Protein AF-A0A9D8WYX5-F1 (afdb_monomer_lite)

Radius of gyration: 27.5 Å; chains: 1; bounding box: 91×52×73 Å

Foldseek 3Di:
DVVVVVVVVVVVPPDPPDPDPDDDDPCVVCVPPVDDDDQDLQAEEEEEFAFAPPAFPLLLVQLQVLLQVVCVVLSYHYDYDYHHPVCRVVVVLCVVVVADDPDDPVRVSNLQRYFYKDWQQFPVVVVVADFDFCVCLQVVCPLHPLPPPPDALLQVQQQDPNTRQFFFFRWQDDDFFKWKAFPCCCVPPLVHDCQPLLLPDWDCPDPSNVSVVVSLVVVPVPDDCPPDPAHPVRHTDGDDDDDDDTDHDRDFDWDDDDDTTMTMRGNDQQARHHNRRRSSATITIRWSPQDQDFDAPPVRHTDGRGRDGPVSSVVVLQSCCAPVQSSVQCQAQNDDPQQWHADPQAIDGDPDDSRHTHHDLSHRHHNLSYGHYPVRHPVNSVVSVVSSVSSVVSD

Secondary structure (DSSP, 8-state):
-HHHHHHHHHTSSSSS---------TTHHHHHH---------EEEEEEEEBPTT--HHHHHHHHHHHHHHHGGGTEEEEEEEE-HHHHHHHHHHHHHH-S-S--HHHHHHHHTEEEEEEE-STTHHHHS-----HHHHHS-BTBS-TTT---HHHHHTEETTEE--EE------PPPEEEEEHHHHHHTS---TTTTSTT--STTSHHHHHHHHHHHHHHHHS-TTSSS--TTSS------S----------PPP-SSS--EEEEE--PPPPP-HHHHHTTEEEEEEPP--EEEEE-TTS-EEEEE----HHHHHHHHHHHHH-HHHHHHHHH-SBTTTEEEETTEEEE--STTT---B-GGGSS-GGGSPPBSSS-HHHHHHHHHHHHHHHTT-

Structure (mmCIF, N/CA/C/O backbone):
data_AF-A0A9D8WYX5-F1
#
_entry.id   AF-A0A9D8WYX5-F1
#
loop_
_atom_site.group_PDB
_atom_site.id
_atom_site.type_symbol
_atom_site.label_atom_id
_atom_site.label_alt_id
_atom_site.label_comp_id
_atom_site.label_asym_id
_atom_site.label_entity_id
_atom_site.label_seq_id
_atom_site.pdbx_PDB_ins_code
_atom_site.Cartn_x
_atom_site.Cartn_y
_atom_site.Cartn_z
_atom_site.occupancy
_atom_site.B_iso_or_equiv
_atom_site.auth_seq_id
_atom_site.auth_comp_id
_atom_site.auth_asym_id
_atom_site.auth_atom_id
_atom_site.pdbx_PDB_model_num
ATOM 1 N N . MET A 1 1 ? 53.800 28.952 22.645 1.00 52.91 1 MET A N 1
ATOM 2 C CA . MET A 1 1 ? 52.913 27.763 22.666 1.00 52.91 1 MET A CA 1
ATOM 3 C C . MET A 1 1 ? 51.429 28.064 22.438 1.00 52.91 1 MET A C 1
ATOM 5 O O . MET A 1 1 ? 50.810 27.301 21.719 1.00 52.91 1 MET A O 1
ATOM 9 N N . LYS A 1 2 ? 50.843 29.173 22.925 1.00 43.00 2 LYS A N 1
ATOM 10 C CA . LYS A 1 2 ? 49.404 29.468 22.703 1.00 43.00 2 LYS A CA 1
ATOM 11 C C . LYS A 1 2 ? 49.005 29.901 21.274 1.00 43.00 2 LYS A C 1
ATOM 13 O O . LYS A 1 2 ? 47.843 29.784 20.923 1.00 43.00 2 LYS A O 1
ATOM 18 N N . LYS A 1 3 ? 49.947 30.348 20.430 1.00 46.38 3 LYS A N 1
ATOM 19 C CA . LYS A 1 3 ? 49.667 30.753 19.032 1.00 46.38 3 LYS A CA 1
ATOM 20 C C . LYS A 1 3 ? 49.758 29.615 18.001 1.00 46.38 3 LYS A C 1
ATOM 22 O O . LYS A 1 3 ? 49.263 29.774 16.899 1.00 46.38 3 LYS A O 1
ATOM 27 N N . ILE A 1 4 ? 50.347 28.473 18.367 1.00 50.59 4 ILE A N 1
ATOM 28 C CA . ILE A 1 4 ? 50.476 27.305 17.472 1.00 50.59 4 ILE A CA 1
ATOM 29 C C . ILE A 1 4 ? 49.254 26.378 17.605 1.00 50.59 4 ILE A C 1
ATOM 31 O O . ILE A 1 4 ? 48.831 25.770 16.632 1.00 50.59 4 ILE A O 1
ATOM 35 N N . ILE A 1 5 ? 48.605 26.360 18.775 1.00 53.94 5 ILE A N 1
ATOM 36 C CA . ILE A 1 5 ? 47.369 25.591 19.000 1.00 53.94 5 ILE A CA 1
ATOM 37 C C . ILE A 1 5 ? 46.167 26.234 18.280 1.00 53.94 5 ILE A C 1
ATOM 39 O O . ILE A 1 5 ? 45.307 25.523 17.777 1.00 53.94 5 ILE A O 1
ATOM 43 N N . ALA A 1 6 ? 46.136 27.566 18.139 1.00 48.59 6 ALA A N 1
ATOM 44 C CA . ALA A 1 6 ? 45.061 28.262 17.423 1.00 48.59 6 ALA A CA 1
ATOM 45 C C . ALA A 1 6 ? 45.079 28.022 15.897 1.00 48.59 6 ALA A C 1
ATOM 47 O O . ALA A 1 6 ? 44.018 27.964 15.289 1.00 48.59 6 ALA A O 1
ATOM 48 N N . MET A 1 7 ? 46.258 27.818 15.290 1.00 43.78 7 MET A N 1
ATOM 49 C CA . MET A 1 7 ? 46.378 27.478 13.859 1.00 43.78 7 MET A CA 1
ATOM 50 C C . MET A 1 7 ? 46.019 26.018 13.554 1.00 43.78 7 MET A C 1
ATOM 52 O O . MET A 1 7 ? 45.534 25.724 12.466 1.00 43.78 7 MET A O 1
ATOM 56 N N . LEU A 1 8 ? 46.210 25.106 14.513 1.00 43.81 8 LEU A N 1
ATOM 57 C CA . LEU A 1 8 ? 45.767 23.714 14.381 1.00 43.81 8 LEU A CA 1
ATOM 58 C C . LEU A 1 8 ? 44.259 23.552 14.621 1.00 43.81 8 LEU A C 1
ATOM 60 O O . LEU A 1 8 ? 43.666 22.628 14.077 1.00 43.81 8 LEU A O 1
ATOM 64 N N . LEU A 1 9 ? 43.616 24.473 15.350 1.00 38.56 9 LEU A N 1
ATOM 65 C CA . LEU A 1 9 ? 42.157 24.470 15.513 1.00 38.56 9 LEU A CA 1
ATOM 66 C C . LEU A 1 9 ? 41.418 25.041 14.289 1.00 38.56 9 LEU A C 1
ATOM 68 O O . LEU A 1 9 ? 40.332 24.573 13.967 1.00 38.56 9 LEU A O 1
ATOM 72 N N . SER A 1 10 ? 42.012 25.997 13.562 1.00 43.72 10 SER A N 1
ATOM 73 C CA . SER A 1 10 ? 41.426 26.533 12.320 1.00 43.72 10 SER A CA 1
ATOM 74 C C . SER A 1 10 ? 41.569 25.599 11.113 1.00 43.72 10 SER A C 1
ATOM 76 O O . SER A 1 10 ? 40.851 25.767 10.135 1.00 43.72 10 SER A O 1
ATOM 78 N N . ALA A 1 11 ? 42.470 24.612 11.172 1.00 40.50 11 ALA A N 1
ATOM 79 C CA . ALA A 1 11 ? 42.661 23.620 10.109 1.00 40.50 11 ALA A CA 1
ATOM 80 C C . ALA A 1 11 ? 41.782 22.361 10.269 1.00 40.50 11 ALA A C 1
ATOM 82 O O . ALA A 1 11 ? 41.714 21.553 9.351 1.00 40.50 11 ALA A O 1
ATOM 83 N N . VAL A 1 12 ? 41.093 22.200 11.407 1.00 42.22 12 VAL A N 1
ATOM 84 C CA . VAL A 1 12 ? 40.178 21.068 11.679 1.00 42.22 12 VAL A CA 1
ATOM 85 C C . VAL A 1 12 ? 38.698 21.483 11.578 1.00 42.22 12 VAL A C 1
ATOM 87 O O . VAL A 1 12 ? 37.809 20.641 11.593 1.00 42.22 12 VAL A O 1
ATOM 90 N N . LEU A 1 13 ? 38.413 22.778 11.400 1.00 40.19 13 LEU A N 1
ATOM 91 C CA . LEU A 1 13 ? 37.051 23.328 11.296 1.00 40.19 13 LEU A CA 1
ATOM 92 C C . LEU A 1 13 ? 36.667 23.791 9.878 1.00 40.19 13 LEU A C 1
ATOM 94 O O . LEU A 1 13 ? 35.660 24.471 9.712 1.00 40.19 13 LEU A O 1
ATOM 98 N N . LEU A 1 14 ? 37.434 23.410 8.850 1.00 39.34 14 LEU A N 1
ATOM 99 C CA . LEU A 1 14 ? 37.199 23.804 7.452 1.00 39.34 14 LEU A CA 1
ATOM 100 C C . LEU A 1 14 ? 37.016 22.598 6.507 1.00 39.34 14 LEU A C 1
ATOM 102 O O . LEU A 1 14 ? 37.548 22.576 5.401 1.00 39.34 14 LEU A O 1
ATOM 106 N N . SER A 1 15 ? 36.280 21.572 6.945 1.00 37.75 15 SER A N 1
ATOM 107 C CA . SER A 1 15 ? 35.987 20.379 6.119 1.00 37.75 15 SER A CA 1
ATOM 108 C C . SER A 1 15 ? 34.498 20.050 5.978 1.00 37.75 15 SER A C 1
ATOM 110 O O . SER A 1 15 ? 34.160 19.062 5.341 1.00 37.75 15 SER A O 1
ATOM 112 N N . PHE A 1 16 ? 33.600 20.871 6.527 1.00 36.12 16 PHE A N 1
ATOM 113 C CA . PHE A 1 16 ? 32.149 20.680 6.423 1.00 36.12 16 PHE A CA 1
ATOM 114 C C . PHE A 1 16 ? 31.485 21.914 5.811 1.00 36.12 16 PHE A C 1
ATOM 116 O O . PHE A 1 16 ? 30.753 22.617 6.494 1.00 36.12 16 PHE A O 1
ATOM 123 N N . ALA A 1 17 ? 31.798 22.225 4.552 1.00 36.94 17 ALA A N 1
ATOM 124 C CA . ALA A 1 17 ? 31.015 23.168 3.745 1.00 36.94 17 ALA A CA 1
ATOM 125 C C . ALA A 1 17 ? 31.458 23.144 2.275 1.00 36.94 17 ALA A C 1
ATOM 127 O O . ALA A 1 17 ? 31.904 24.161 1.764 1.00 36.94 17 ALA A O 1
ATOM 128 N N . LEU A 1 18 ? 31.355 21.995 1.607 1.00 30.53 18 LEU A N 1
ATOM 129 C CA . LEU A 1 18 ? 31.180 21.920 0.152 1.00 30.53 18 LEU A CA 1
ATOM 130 C C . LEU A 1 18 ? 30.409 20.626 -0.142 1.00 30.53 18 LEU A C 1
ATOM 132 O O . LEU A 1 18 ? 30.998 19.604 -0.480 1.00 30.53 18 LEU A O 1
ATOM 136 N N . VAL A 1 19 ? 29.085 20.655 0.037 1.00 36.06 19 VAL A N 1
ATOM 137 C CA . VAL A 1 19 ? 28.217 19.774 -0.752 1.00 36.06 19 VAL A CA 1
ATOM 138 C C . VAL A 1 19 ? 28.237 20.391 -2.143 1.00 36.06 19 VAL A C 1
ATOM 140 O O . VAL A 1 19 ? 27.555 21.381 -2.403 1.00 36.06 19 VAL A O 1
ATOM 143 N N . SER A 1 20 ? 29.149 19.895 -2.977 1.00 29.20 20 SER A N 1
ATOM 144 C CA . SER A 1 20 ? 29.096 20.136 -4.412 1.00 29.20 20 SER A CA 1
ATOM 145 C C . SER A 1 20 ? 27.803 19.502 -4.911 1.00 29.20 20 SER A C 1
ATOM 147 O O . SER A 1 20 ? 27.547 18.331 -4.623 1.00 29.20 20 SER A O 1
ATOM 149 N N . CYS A 1 21 ? 26.979 20.274 -5.617 1.00 35.62 21 CYS A N 1
ATOM 150 C CA . CYS A 1 21 ? 26.058 19.701 -6.590 1.00 35.62 21 CYS A CA 1
ATOM 151 C C . CYS A 1 21 ? 26.922 19.064 -7.680 1.00 35.62 21 CYS A C 1
ATOM 153 O O . CYS A 1 21 ? 27.219 19.714 -8.678 1.00 35.62 21 CYS A O 1
ATOM 155 N N . ASP A 1 22 ? 27.363 17.832 -7.455 1.00 28.28 22 ASP A N 1
ATOM 156 C CA . ASP A 1 22 ? 27.952 17.015 -8.503 1.00 28.28 22 ASP A CA 1
ATOM 157 C C . ASP A 1 22 ? 26.861 16.080 -9.016 1.00 28.28 22 ASP A C 1
ATOM 159 O O . ASP A 1 22 ? 26.196 15.376 -8.248 1.00 28.28 22 ASP A O 1
ATOM 163 N N . GLU A 1 23 ? 26.647 16.140 -10.328 1.00 36.78 23 GLU A N 1
ATOM 164 C CA . GLU A 1 23 ? 25.853 15.175 -11.075 1.00 36.78 23 GLU A CA 1
ATOM 165 C C . GLU A 1 23 ? 26.291 13.759 -10.686 1.00 36.78 23 GLU A C 1
ATOM 167 O O . GLU A 1 23 ? 27.480 13.469 -10.545 1.00 36.78 23 GLU A O 1
ATOM 172 N N . PHE A 1 24 ? 25.304 12.896 -10.457 1.00 40.00 24 PHE A N 1
ATOM 173 C CA . PHE A 1 24 ? 25.488 11.510 -10.049 1.00 40.00 24 PHE A CA 1
ATOM 174 C C . PHE A 1 24 ? 26.499 10.800 -10.963 1.00 40.00 24 PHE A C 1
ATOM 176 O O . PHE A 1 24 ? 26.200 10.537 -12.126 1.00 40.00 24 PHE A O 1
ATOM 183 N N . ASP A 1 25 ? 27.681 10.484 -10.424 1.00 39.56 25 ASP A N 1
ATOM 184 C CA . ASP A 1 25 ? 28.678 9.635 -11.076 1.00 39.56 25 ASP A CA 1
ATOM 185 C C . ASP A 1 25 ? 28.349 8.157 -10.775 1.00 39.56 25 ASP A C 1
ATOM 187 O O . ASP A 1 25 ? 28.561 7.695 -9.642 1.00 39.56 25 ASP A O 1
ATOM 191 N N . PRO A 1 26 ? 27.825 7.391 -11.753 1.00 40.09 26 PRO A N 1
ATOM 192 C CA . PRO A 1 26 ? 27.467 5.986 -11.567 1.00 40.09 26 PRO A CA 1
ATOM 193 C C . PRO A 1 26 ? 28.669 5.089 -11.219 1.00 40.09 26 PRO A C 1
ATOM 195 O O . PRO A 1 26 ? 28.469 3.965 -10.748 1.00 40.09 26 PRO A O 1
ATOM 198 N N . ASP A 1 27 ? 29.906 5.573 -11.375 1.00 42.91 27 ASP A N 1
ATOM 199 C CA . ASP A 1 27 ? 31.129 4.815 -11.115 1.00 42.91 27 ASP A CA 1
ATOM 200 C C . ASP A 1 27 ? 31.743 5.074 -9.724 1.00 42.91 27 ASP A C 1
ATOM 202 O O . ASP A 1 27 ? 32.671 4.363 -9.323 1.00 42.91 27 ASP A O 1
ATOM 206 N N . TYR A 1 28 ? 31.170 5.984 -8.921 1.00 44.03 28 TYR A N 1
ATOM 207 C CA . TYR A 1 28 ? 31.654 6.349 -7.575 1.00 44.03 28 TYR A CA 1
ATOM 208 C C . TYR A 1 28 ? 31.858 5.143 -6.629 1.00 44.03 28 TYR A C 1
ATOM 210 O O . TYR A 1 28 ? 32.739 5.137 -5.763 1.00 44.03 28 TYR A O 1
ATOM 218 N N . TRP A 1 29 ? 31.074 4.075 -6.796 1.00 39.88 29 TRP A N 1
ATOM 219 C CA . TRP A 1 29 ? 31.150 2.879 -5.951 1.00 39.88 29 TRP A CA 1
ATOM 220 C C . TRP A 1 29 ? 32.234 1.875 -6.380 1.00 39.88 29 TRP A C 1
ATOM 222 O O . TRP A 1 29 ? 32.660 1.065 -5.549 1.00 39.88 29 TRP A O 1
ATOM 232 N N . LYS A 1 30 ? 32.709 1.933 -7.635 1.00 44.62 30 LYS A N 1
ATOM 233 C CA . LYS A 1 30 ? 33.705 0.996 -8.193 1.00 44.62 30 LYS A CA 1
ATOM 234 C C . LYS A 1 30 ? 35.077 1.181 -7.542 1.00 44.62 30 LYS A C 1
ATOM 236 O O . LYS A 1 30 ? 35.732 0.197 -7.195 1.00 44.62 30 LYS A O 1
ATOM 241 N N . ASP A 1 31 ? 35.463 2.431 -7.293 1.00 40.91 31 ASP A N 1
ATOM 242 C CA . ASP A 1 31 ? 36.791 2.788 -6.778 1.00 40.91 31 ASP A CA 1
ATOM 243 C C . ASP A 1 31 ? 36.902 2.637 -5.246 1.00 40.91 31 ASP A C 1
ATOM 245 O O . ASP A 1 31 ? 37.936 2.239 -4.711 1.00 40.91 31 ASP A O 1
ATOM 249 N N . LYS A 1 32 ? 35.805 2.860 -4.506 1.00 38.94 32 LYS A N 1
ATOM 250 C CA . LYS A 1 32 ? 35.812 2.851 -3.030 1.00 38.94 32 LYS A CA 1
ATOM 251 C C . LYS A 1 32 ? 35.825 1.453 -2.400 1.00 38.94 32 LYS A C 1
ATOM 253 O O . LYS A 1 32 ? 36.305 1.298 -1.277 1.00 38.94 32 LYS A O 1
ATOM 258 N N . TYR A 1 33 ? 35.297 0.443 -3.096 1.00 39.41 33 TYR A N 1
ATOM 259 C CA . TYR A 1 33 ? 35.106 -0.905 -2.539 1.00 39.41 33 TYR A CA 1
ATOM 260 C C . TYR A 1 33 ? 35.701 -2.040 -3.384 1.00 39.41 33 TYR A C 1
ATOM 262 O O . TYR A 1 33 ? 35.550 -3.202 -3.012 1.00 39.41 33 TYR A O 1
ATOM 270 N N . GLY A 1 34 ? 36.397 -1.735 -4.487 1.00 32.41 34 GLY A N 1
ATOM 271 C CA . GLY A 1 34 ? 37.100 -2.740 -5.295 1.00 32.41 34 GLY A CA 1
ATOM 272 C C . GLY A 1 34 ? 36.189 -3.832 -5.869 1.00 32.41 34 GLY A C 1
ATOM 273 O O . GLY A 1 34 ? 36.615 -4.978 -6.018 1.00 32.41 34 GLY A O 1
ATOM 274 N N . VAL A 1 35 ? 34.927 -3.501 -6.156 1.00 39.75 35 VAL A N 1
ATOM 275 C CA . VAL A 1 35 ? 33.948 -4.448 -6.699 1.00 39.75 35 VAL A CA 1
ATOM 276 C C . VAL A 1 35 ? 34.162 -4.544 -8.208 1.00 39.75 35 VAL A C 1
ATOM 278 O O . VAL A 1 35 ? 33.847 -3.608 -8.939 1.00 39.75 35 VAL A O 1
ATOM 281 N N . GLN A 1 36 ? 34.713 -5.665 -8.685 1.00 32.22 36 GLN A N 1
ATOM 282 C CA . GLN A 1 36 ? 34.695 -5.965 -10.116 1.00 32.22 36 GLN A CA 1
ATOM 283 C C . GLN A 1 36 ? 33.269 -6.308 -10.551 1.00 32.22 36 GLN A C 1
ATOM 285 O O . GLN A 1 36 ? 32.644 -7.241 -10.044 1.00 32.22 36 GLN A O 1
ATOM 290 N N . ASP A 1 37 ? 32.777 -5.505 -11.486 1.00 41.41 37 ASP A N 1
ATOM 291 C CA . ASP A 1 37 ? 31.443 -5.545 -12.065 1.00 41.41 37 ASP A CA 1
ATOM 292 C C . ASP A 1 37 ? 31.173 -6.909 -12.725 1.00 41.41 37 ASP A C 1
ATOM 294 O O . ASP A 1 37 ? 31.743 -7.241 -13.765 1.00 41.41 37 ASP A O 1
ATOM 298 N N . THR A 1 38 ? 30.345 -7.742 -12.091 1.00 33.84 38 THR A N 1
ATOM 299 C CA . THR A 1 38 ? 29.840 -8.994 -12.692 1.00 33.84 38 THR A CA 1
ATOM 300 C C . THR A 1 38 ? 28.351 -9.236 -12.448 1.00 33.84 38 THR A C 1
ATOM 302 O O . THR A 1 38 ? 27.821 -10.246 -12.905 1.00 33.84 38 THR A O 1
ATOM 305 N N . THR A 1 39 ? 27.631 -8.315 -11.804 1.00 35.12 39 THR A N 1
ATOM 306 C CA . THR A 1 39 ? 26.171 -8.419 -11.664 1.00 35.12 39 THR A CA 1
ATOM 307 C C . THR A 1 39 ? 25.502 -7.222 -12.312 1.00 35.12 39 THR A C 1
ATOM 309 O O . THR A 1 39 ? 25.228 -6.217 -11.665 1.00 35.12 39 THR A O 1
ATOM 312 N N . VAL A 1 40 ? 25.228 -7.369 -13.605 1.00 39.66 40 VAL A N 1
ATOM 313 C CA . VAL A 1 40 ? 24.206 -6.600 -14.313 1.00 39.66 40 VAL A CA 1
ATOM 314 C C . VAL A 1 40 ? 22.905 -6.721 -13.504 1.00 39.66 40 VAL A C 1
ATOM 316 O O . VAL A 1 40 ? 22.394 -7.830 -13.328 1.00 39.66 40 VAL A O 1
ATOM 319 N N . TYR A 1 41 ? 22.380 -5.615 -12.968 1.00 46.97 41 TYR A N 1
ATOM 320 C CA . TYR A 1 41 ? 20.982 -5.592 -12.529 1.00 46.97 41 TYR A CA 1
ATOM 321 C C . TYR A 1 41 ? 20.134 -5.828 -13.782 1.00 46.97 41 TYR A C 1
ATOM 323 O O . TYR A 1 41 ? 20.253 -5.080 -14.751 1.00 46.97 41 TYR A O 1
ATOM 331 N N . ASN A 1 42 ? 19.360 -6.913 -13.812 1.00 59.78 42 ASN A N 1
ATOM 332 C CA . ASN A 1 42 ? 18.787 -7.400 -15.072 1.00 59.78 42 ASN A CA 1
ATOM 333 C C . ASN A 1 42 ? 17.410 -6.801 -15.400 1.00 59.78 42 ASN A C 1
ATOM 335 O O . ASN A 1 42 ? 16.976 -6.966 -16.535 1.00 59.78 42 ASN A O 1
ATOM 339 N N . VAL A 1 43 ? 16.726 -6.151 -14.445 1.00 71.94 43 VAL A N 1
ATOM 340 C CA . VAL A 1 43 ? 15.360 -5.616 -14.619 1.00 71.94 43 VAL A CA 1
ATOM 341 C C . VAL A 1 43 ? 15.161 -4.343 -13.785 1.00 71.94 43 VAL A C 1
ATOM 343 O O . VAL A 1 43 ? 15.515 -4.311 -12.601 1.00 71.94 43 VAL A O 1
ATOM 346 N N . TYR A 1 44 ? 14.583 -3.309 -14.398 1.00 80.06 44 TYR A N 1
ATOM 347 C CA . TYR A 1 44 ? 14.295 -2.006 -13.786 1.00 80.06 44 TYR A CA 1
ATOM 348 C C . TYR A 1 44 ? 12.790 -1.713 -13.829 1.00 80.06 44 TYR A C 1
ATOM 350 O O . TYR A 1 44 ? 12.138 -2.056 -14.804 1.00 80.06 44 TYR A O 1
ATOM 358 N N . TYR A 1 45 ? 12.228 -1.079 -12.802 1.00 86.62 45 TYR A N 1
ATOM 359 C CA . TYR A 1 45 ? 10.815 -0.685 -12.775 1.00 86.62 45 TYR A CA 1
ATOM 360 C C . TYR A 1 45 ? 10.631 0.766 -12.357 1.00 86.62 45 TYR A C 1
ATOM 362 O O . TYR A 1 45 ? 11.193 1.200 -11.351 1.00 86.62 45 TYR A O 1
ATOM 370 N N . ASP A 1 46 ? 9.743 1.475 -13.040 1.00 90.12 46 ASP A N 1
ATOM 371 C CA . ASP A 1 46 ? 9.138 2.677 -12.480 1.00 90.12 46 ASP A CA 1
ATOM 372 C C . ASP A 1 46 ? 8.046 2.260 -11.488 1.00 90.12 46 ASP A C 1
ATOM 374 O O . ASP A 1 46 ? 7.171 1.449 -11.802 1.00 90.12 46 ASP A O 1
ATOM 378 N N . PHE A 1 47 ? 8.117 2.768 -10.259 1.00 95.25 47 PHE A N 1
ATOM 379 C CA . PHE A 1 47 ? 7.212 2.398 -9.177 1.00 95.25 47 PHE A CA 1
ATOM 380 C C . PHE A 1 47 ? 6.441 3.623 -8.674 1.00 95.25 47 PHE A C 1
ATOM 382 O O . PHE A 1 47 ? 6.988 4.463 -7.967 1.00 95.25 47 PHE A O 1
ATOM 389 N N . TYR A 1 48 ? 5.166 3.733 -9.040 1.00 97.31 48 TYR A N 1
ATOM 390 C CA . TYR A 1 48 ? 4.338 4.904 -8.753 1.00 97.31 48 TYR A CA 1
ATOM 391 C C . TYR A 1 48 ? 3.562 4.733 -7.454 1.00 97.31 48 TYR A C 1
ATOM 393 O O . TYR A 1 48 ? 2.690 3.864 -7.356 1.00 97.31 48 TYR A O 1
ATOM 401 N N . VAL A 1 49 ? 3.820 5.615 -6.489 1.00 97.75 49 VAL A N 1
ATOM 402 C CA . VAL A 1 49 ? 3.180 5.601 -5.169 1.00 97.75 49 VAL A CA 1
ATOM 403 C C . VAL A 1 49 ? 2.647 6.982 -4.788 1.00 97.75 49 VAL A C 1
ATOM 405 O O . VAL A 1 49 ? 3.099 8.002 -5.309 1.00 97.75 49 VAL A O 1
ATOM 408 N N . ILE A 1 50 ? 1.697 7.009 -3.850 1.00 97.94 50 ILE A N 1
ATOM 409 C CA . ILE A 1 50 ? 1.129 8.248 -3.311 1.00 97.94 50 ILE A CA 1
ATOM 410 C C . ILE A 1 50 ? 1.729 8.545 -1.932 1.00 97.94 50 ILE A C 1
ATOM 412 O O . ILE A 1 50 ? 1.573 7.744 -1.008 1.00 97.94 50 ILE A O 1
ATOM 416 N N . THR A 1 51 ? 2.383 9.698 -1.799 1.00 96.56 51 THR A N 1
ATOM 417 C CA . THR A 1 51 ? 2.833 10.294 -0.529 1.00 96.56 51 THR A CA 1
ATOM 418 C C . THR A 1 51 ? 1.857 11.357 -0.045 1.00 96.56 51 THR A C 1
ATOM 420 O O . THR A 1 51 ? 1.190 12.006 -0.847 1.00 96.56 51 THR A O 1
ATOM 423 N N . GLU A 1 52 ? 1.842 11.597 1.263 1.00 93.69 52 GLU A N 1
ATOM 424 C CA . GLU A 1 52 ? 1.159 12.760 1.835 1.00 93.69 52 GLU A CA 1
ATOM 425 C C . GLU A 1 52 ? 1.964 14.046 1.599 1.00 93.69 52 GLU A C 1
ATOM 427 O O . GLU A 1 52 ? 3.202 14.015 1.483 1.00 93.69 52 GLU A O 1
ATOM 432 N N . ASP A 1 53 ? 1.259 15.178 1.615 1.00 89.62 53 ASP A N 1
ATOM 433 C CA . ASP A 1 53 ? 1.860 16.509 1.578 1.00 89.62 53 ASP A CA 1
ATOM 434 C C . ASP A 1 53 ? 2.903 16.677 2.697 1.00 89.62 53 ASP A C 1
ATOM 436 O O . ASP A 1 53 ? 2.743 16.207 3.827 1.00 89.62 53 ASP A O 1
ATOM 440 N N . GLY A 1 54 ? 4.004 17.361 2.377 1.00 87.44 54 GLY A N 1
ATOM 441 C CA . GLY A 1 54 ? 5.106 17.585 3.316 1.00 87.44 54 GLY A CA 1
ATOM 442 C C . GLY A 1 54 ? 6.087 16.416 3.455 1.00 87.44 54 GLY A C 1
ATOM 443 O O . GLY A 1 54 ? 6.973 16.480 4.305 1.00 87.44 54 GLY A O 1
ATOM 444 N N . THR A 1 55 ? 5.970 15.365 2.633 1.00 92.94 55 THR A N 1
ATOM 445 C CA . THR A 1 55 ? 7.035 14.360 2.493 1.00 92.94 55 THR A CA 1
ATOM 446 C C . THR A 1 55 ? 8.260 14.975 1.820 1.00 92.94 55 THR A C 1
ATOM 448 O O . THR A 1 55 ? 8.191 15.455 0.688 1.00 92.94 55 THR A O 1
ATOM 451 N N . ASP A 1 56 ? 9.379 14.940 2.529 1.00 94.12 56 ASP A N 1
ATOM 452 C CA . ASP A 1 56 ? 10.613 15.626 2.174 1.00 94.12 56 ASP A CA 1
ATOM 453 C C . ASP A 1 56 ? 11.403 14.911 1.057 1.00 94.12 56 ASP A C 1
ATOM 455 O O . ASP A 1 56 ? 11.386 13.683 0.937 1.00 94.12 56 ASP A O 1
ATOM 459 N N . GLU A 1 57 ? 12.099 15.681 0.218 1.00 93.25 57 GLU A N 1
ATOM 460 C CA . GLU A 1 57 ? 12.803 15.158 -0.958 1.00 93.25 57 GLU A CA 1
ATOM 461 C C . GLU A 1 57 ? 14.043 14.307 -0.597 1.00 93.25 57 GLU A C 1
ATOM 463 O O . GLU A 1 57 ? 14.120 13.154 -1.037 1.00 93.25 57 GLU A O 1
ATOM 468 N N . PRO A 1 58 ? 14.978 14.774 0.258 1.00 93.75 58 PRO A N 1
ATOM 469 C CA . PRO A 1 58 ? 15.997 13.920 0.875 1.00 93.75 58 PRO A CA 1
ATOM 470 C C . PRO A 1 58 ? 15.462 12.610 1.474 1.00 93.75 58 PRO A C 1
ATOM 472 O O . PRO A 1 58 ? 16.083 11.547 1.315 1.00 93.75 58 PRO A O 1
ATOM 475 N N . ALA A 1 59 ? 14.300 12.652 2.133 1.00 93.56 59 ALA A N 1
ATOM 476 C CA . ALA A 1 59 ? 13.676 11.451 2.677 1.00 93.56 59 ALA A CA 1
ATOM 477 C C . ALA A 1 59 ? 13.263 10.463 1.570 1.00 93.56 59 ALA A C 1
ATOM 479 O O . ALA A 1 59 ? 13.598 9.281 1.658 1.00 93.56 59 ALA A O 1
ATOM 480 N N . LYS A 1 60 ? 12.615 10.929 0.494 1.00 95.56 60 LYS A N 1
ATOM 481 C CA . LYS A 1 60 ? 12.233 10.098 -0.668 1.00 95.56 60 LYS A CA 1
ATOM 482 C C . LYS A 1 60 ? 13.427 9.387 -1.306 1.00 95.56 60 LYS A C 1
ATOM 484 O O . LYS A 1 60 ? 13.349 8.184 -1.577 1.00 95.56 60 LYS A O 1
ATOM 489 N N . VAL A 1 61 ? 14.539 10.103 -1.501 1.00 94.44 61 VAL A N 1
ATOM 490 C CA . VAL A 1 61 ? 15.789 9.543 -2.049 1.00 94.44 61 VAL A CA 1
ATOM 491 C C . VAL A 1 61 ? 16.321 8.440 -1.136 1.00 94.44 61 VAL A C 1
ATOM 493 O O . VAL A 1 61 ? 16.557 7.316 -1.580 1.00 94.44 61 VAL A O 1
ATOM 496 N N . THR A 1 62 ? 16.410 8.727 0.165 1.00 94.88 62 THR A N 1
ATOM 497 C CA . THR A 1 62 ? 16.884 7.773 1.178 1.00 94.88 62 THR A CA 1
ATOM 498 C C . THR A 1 62 ? 16.036 6.497 1.206 1.00 94.88 62 THR A C 1
ATOM 500 O O . THR A 1 62 ? 16.565 5.385 1.314 1.00 94.88 62 THR A O 1
ATOM 503 N N . VAL A 1 63 ? 14.713 6.631 1.077 1.00 96.69 63 VAL A N 1
ATOM 504 C CA . VAL A 1 63 ? 13.793 5.489 1.027 1.00 96.69 63 VAL A CA 1
ATOM 505 C C . VAL A 1 63 ? 13.957 4.691 -0.262 1.00 96.69 63 VAL A C 1
ATOM 507 O O . VAL A 1 63 ? 14.054 3.466 -0.191 1.00 96.69 63 VAL A O 1
ATOM 510 N N . ASN A 1 64 ? 14.057 5.351 -1.419 1.00 96.50 64 ASN A N 1
ATOM 511 C CA . ASN A 1 64 ? 14.275 4.678 -2.702 1.00 96.50 64 ASN A CA 1
ATOM 512 C C . ASN A 1 64 ? 15.565 3.840 -2.683 1.00 96.50 64 ASN A C 1
ATOM 514 O O . ASN A 1 64 ? 15.559 2.671 -3.076 1.00 96.50 64 ASN A O 1
ATOM 518 N N . ASP A 1 65 ? 16.653 4.394 -2.148 1.00 94.69 65 ASP A N 1
ATOM 519 C CA . ASP A 1 65 ? 17.928 3.687 -2.016 1.00 94.69 65 ASP A CA 1
ATOM 520 C C . ASP A 1 65 ? 17.827 2.491 -1.065 1.00 94.69 65 ASP A C 1
ATOM 522 O O . ASP A 1 65 ? 18.336 1.406 -1.360 1.00 94.69 65 ASP A O 1
ATOM 526 N N . SER A 1 66 ? 17.137 2.656 0.067 1.00 96.19 66 SER A N 1
ATOM 527 C CA . SER A 1 66 ? 16.933 1.574 1.032 1.00 96.19 66 SER A CA 1
ATOM 528 C C . SER A 1 66 ? 16.073 0.444 0.462 1.00 96.19 66 SER A C 1
ATOM 530 O O . SER A 1 66 ? 16.421 -0.729 0.624 1.00 96.19 66 SER A O 1
ATOM 532 N N . ILE A 1 67 ? 14.998 0.768 -0.264 1.00 96.44 67 ILE A N 1
ATOM 533 C CA . ILE A 1 67 ? 14.185 -0.223 -0.979 1.00 96.44 67 ILE A CA 1
ATOM 534 C C . ILE A 1 67 ? 15.049 -0.972 -1.992 1.00 96.44 67 ILE A C 1
ATOM 536 O O . ILE A 1 67 ? 15.081 -2.201 -1.966 1.00 96.44 67 ILE A O 1
ATOM 540 N N . ASN A 1 68 ? 15.831 -0.269 -2.811 1.00 93.69 68 ASN A N 1
ATOM 541 C CA . ASN A 1 68 ? 16.716 -0.907 -3.784 1.00 93.69 68 ASN A CA 1
ATOM 542 C C . ASN A 1 68 ? 17.771 -1.813 -3.137 1.00 93.69 68 ASN A C 1
ATOM 544 O O . ASN A 1 68 ? 18.054 -2.890 -3.660 1.00 93.69 68 ASN A O 1
ATOM 548 N N . GLN A 1 69 ? 18.311 -1.453 -1.968 1.00 93.56 69 GLN A N 1
ATOM 549 C CA . GLN A 1 69 ? 19.192 -2.344 -1.203 1.00 93.56 69 GLN A CA 1
ATOM 550 C C . GLN A 1 69 ? 18.484 -3.632 -0.762 1.00 93.56 69 GLN A C 1
ATOM 552 O O . GLN A 1 69 ? 19.071 -4.712 -0.855 1.00 93.56 69 GLN A O 1
ATOM 557 N N . LEU A 1 70 ? 17.230 -3.534 -0.313 1.00 91.81 70 LEU A N 1
ATOM 558 C CA . LEU A 1 70 ? 16.425 -4.688 0.095 1.00 91.81 70 LEU A CA 1
ATOM 559 C C . LEU A 1 70 ? 15.999 -5.558 -1.096 1.00 91.81 70 LEU A C 1
ATOM 561 O O . LEU A 1 70 ? 15.865 -6.773 -0.936 1.00 91.81 70 LEU A O 1
ATOM 565 N N . LEU A 1 71 ? 15.817 -4.963 -2.278 1.00 89.19 71 LEU A N 1
ATOM 566 C CA . LEU A 1 71 ? 15.437 -5.660 -3.508 1.00 89.19 71 LEU A CA 1
ATOM 567 C C . LEU A 1 71 ? 16.614 -6.334 -4.230 1.00 89.19 71 LEU A C 1
ATOM 569 O O . LEU A 1 71 ? 16.374 -7.180 -5.090 1.00 89.19 71 LEU A O 1
ATOM 573 N N . LYS A 1 72 ? 17.877 -6.080 -3.841 1.00 86.88 72 LYS A N 1
ATOM 574 C CA . LYS A 1 72 ? 19.062 -6.730 -4.450 1.00 86.88 72 LYS A CA 1
ATOM 575 C C . LYS A 1 72 ? 18.963 -8.256 -4.505 1.00 86.88 72 LYS A C 1
ATOM 577 O O . LYS A 1 72 ? 19.420 -8.860 -5.470 1.00 86.88 72 LYS A O 1
ATOM 582 N N . LYS A 1 73 ? 18.332 -8.888 -3.508 1.00 83.00 73 LYS A N 1
ATOM 583 C CA . LYS A 1 73 ? 18.097 -10.347 -3.474 1.00 83.00 73 LYS A CA 1
ATOM 584 C C . LYS A 1 73 ? 17.228 -10.866 -4.629 1.00 83.00 73 LYS A C 1
ATOM 586 O O . LYS A 1 73 ? 17.307 -12.048 -4.943 1.00 83.00 73 LYS A O 1
ATOM 591 N N . TYR A 1 74 ? 16.428 -9.999 -5.246 1.00 79.38 74 TYR A N 1
ATOM 592 C CA . TYR A 1 74 ? 15.581 -10.308 -6.400 1.00 79.38 74 TYR A CA 1
ATOM 593 C C . TYR A 1 74 ? 16.238 -9.925 -7.734 1.00 79.38 74 TYR A C 1
ATOM 595 O O . TYR A 1 74 ? 15.708 -10.247 -8.790 1.00 79.38 74 TYR A O 1
ATOM 603 N N . ASN A 1 75 ? 17.423 -9.299 -7.700 1.00 78.94 75 ASN A N 1
ATOM 604 C CA . ASN A 1 75 ? 18.110 -8.750 -8.872 1.00 78.94 75 ASN A CA 1
ATOM 605 C C . ASN A 1 75 ? 17.263 -7.727 -9.658 1.00 78.94 75 ASN A C 1
ATOM 607 O O . ASN A 1 75 ? 17.334 -7.664 -10.887 1.00 78.94 75 ASN A O 1
ATOM 611 N N . THR A 1 76 ? 16.480 -6.934 -8.924 1.00 80.06 76 THR A N 1
ATOM 612 C CA . THR A 1 76 ? 15.565 -5.923 -9.462 1.00 80.06 76 THR A CA 1
ATOM 613 C C . THR A 1 76 ? 15.865 -4.570 -8.828 1.00 80.06 76 THR A C 1
ATOM 615 O O . T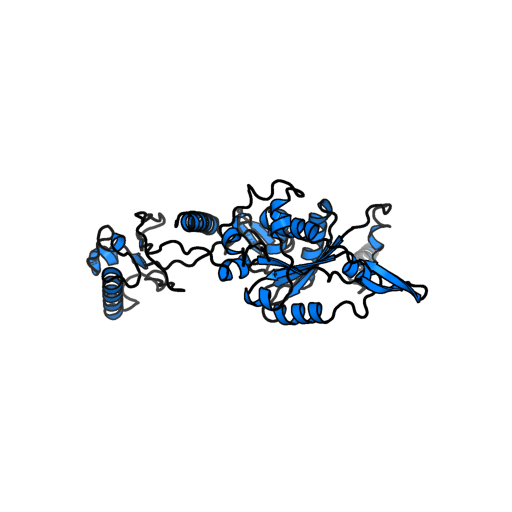HR A 1 76 ? 16.183 -4.500 -7.638 1.00 80.06 76 THR A O 1
ATOM 618 N N . GLN A 1 77 ? 15.738 -3.505 -9.616 1.00 86.31 77 GLN A N 1
ATOM 619 C CA . GLN A 1 77 ? 15.812 -2.124 -9.148 1.00 86.31 77 GLN A CA 1
ATOM 620 C C . GLN A 1 77 ? 14.502 -1.396 -9.460 1.00 86.31 77 GLN A C 1
ATOM 622 O O . GLN A 1 77 ? 13.854 -1.674 -10.467 1.00 86.31 77 GLN A O 1
ATOM 627 N N . VAL A 1 78 ? 14.123 -0.457 -8.601 1.00 90.31 78 VAL A N 1
ATOM 628 C CA . VAL A 1 78 ? 12.994 0.447 -8.808 1.00 90.31 78 VAL A CA 1
ATOM 629 C C . VAL A 1 78 ? 13.454 1.902 -8.808 1.00 90.31 78 VAL A C 1
ATOM 631 O O . VAL A 1 78 ? 14.396 2.270 -8.100 1.00 90.31 78 VAL A O 1
ATOM 634 N N . LYS A 1 79 ? 12.748 2.745 -9.555 1.00 91.62 79 LYS A N 1
ATOM 635 C CA . LYS A 1 79 ? 12.689 4.189 -9.331 1.00 91.62 79 LYS A CA 1
ATOM 636 C C . LYS A 1 79 ? 11.307 4.525 -8.822 1.00 91.62 79 LYS A C 1
ATOM 638 O O . LYS A 1 79 ? 10.320 4.371 -9.536 1.00 91.62 79 LYS A O 1
ATOM 643 N N . ILE A 1 80 ? 11.246 4.946 -7.567 1.00 95.94 80 ILE A N 1
ATOM 644 C CA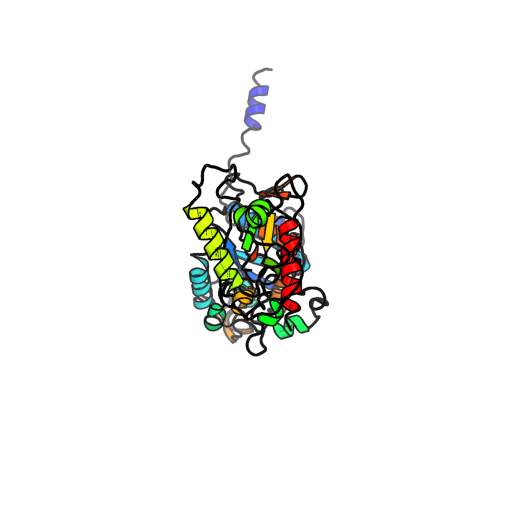 . ILE A 1 80 ? 9.981 5.289 -6.939 1.00 95.94 80 ILE A CA 1
ATOM 645 C C . ILE A 1 80 ? 9.603 6.720 -7.320 1.00 95.94 80 ILE A C 1
ATOM 647 O O . ILE A 1 80 ? 10.333 7.667 -7.026 1.00 95.94 80 ILE A O 1
ATOM 651 N N . HIS A 1 81 ? 8.448 6.863 -7.961 1.00 96.25 81 HIS A N 1
ATOM 652 C CA . HIS A 1 81 ? 7.804 8.141 -8.232 1.00 96.25 81 HIS A CA 1
ATOM 653 C C . HIS A 1 81 ? 6.865 8.451 -7.074 1.00 96.25 81 HIS A C 1
ATOM 655 O O . HIS A 1 81 ? 5.789 7.863 -6.954 1.00 96.25 81 HIS A O 1
ATOM 661 N N . TYR A 1 82 ? 7.313 9.346 -6.200 1.00 97.31 82 TYR A N 1
ATOM 662 C CA . TYR A 1 82 ? 6.551 9.817 -5.051 1.00 97.31 82 TYR A CA 1
ATOM 663 C C . TYR A 1 82 ? 5.718 11.030 -5.449 1.00 97.31 82 TYR A C 1
ATOM 665 O O . TYR A 1 82 ? 6.268 12.101 -5.707 1.00 97.31 82 TYR A O 1
ATOM 673 N N . LEU A 1 83 ? 4.404 10.851 -5.500 1.00 97.50 83 LEU A N 1
ATOM 674 C CA . LEU A 1 83 ? 3.466 11.864 -5.971 1.00 97.50 83 LEU A CA 1
ATOM 675 C C . LEU A 1 83 ? 2.433 12.143 -4.885 1.00 97.50 83 LEU A C 1
ATOM 677 O O . LEU A 1 83 ? 2.049 11.238 -4.146 1.00 97.50 83 LEU A O 1
ATOM 681 N N . THR A 1 84 ? 1.944 13.372 -4.785 1.00 97.25 84 THR A N 1
ATOM 682 C CA . THR A 1 84 ? 0.760 13.643 -3.957 1.00 97.25 84 THR A CA 1
ATOM 683 C C . THR A 1 84 ? -0.489 13.048 -4.612 1.00 97.25 84 THR A C 1
ATOM 685 O O . THR A 1 84 ? -0.511 12.756 -5.812 1.00 97.25 84 THR A O 1
ATOM 688 N N . ALA A 1 85 ? -1.575 12.899 -3.848 1.00 95.00 85 ALA A N 1
ATOM 689 C CA . ALA A 1 85 ? -2.836 12.377 -4.382 1.00 95.00 85 ALA A CA 1
ATOM 690 C C . ALA A 1 85 ? -3.374 13.208 -5.566 1.00 95.00 85 ALA A C 1
ATOM 692 O O . ALA A 1 85 ? -3.998 12.659 -6.472 1.00 95.00 85 ALA A O 1
ATOM 693 N N . THR A 1 86 ? -3.104 14.519 -5.583 1.00 95.62 86 THR A N 1
ATOM 694 C CA . THR A 1 86 ? -3.552 15.421 -6.658 1.00 95.62 86 THR A CA 1
ATOM 695 C C . THR A 1 86 ? -2.696 15.322 -7.923 1.00 95.62 86 THR A C 1
ATOM 697 O O . THR A 1 86 ? -3.204 15.505 -9.029 1.00 95.62 86 THR A O 1
ATOM 700 N N . GLU A 1 87 ? -1.413 14.985 -7.784 1.00 96.56 87 GLU A N 1
ATOM 701 C CA . GLU A 1 87 ? -0.477 14.836 -8.905 1.00 96.56 87 GLU A CA 1
ATOM 702 C C . GLU A 1 87 ? -0.579 13.461 -9.570 1.00 96.56 87 GLU A C 1
ATOM 704 O O . GLU A 1 87 ? -0.369 13.345 -10.780 1.00 96.56 87 GLU A O 1
ATOM 709 N N . TYR A 1 88 ? -0.920 12.432 -8.787 1.00 96.88 88 TYR A N 1
ATOM 710 C CA . TYR A 1 88 ? -0.759 11.024 -9.143 1.00 96.88 88 TYR A CA 1
ATOM 711 C C . TYR A 1 88 ? -1.293 10.656 -10.532 1.00 96.88 88 TYR A C 1
ATOM 713 O O . TYR A 1 88 ? -0.535 10.229 -11.403 1.00 96.88 88 TYR A O 1
ATOM 721 N N . GLN A 1 89 ? -2.593 10.867 -10.755 1.00 94.56 89 GLN A N 1
ATOM 722 C CA . GLN A 1 89 ? -3.265 10.464 -11.994 1.00 94.56 89 GLN A CA 1
ATOM 723 C C . GLN A 1 89 ? -2.734 11.233 -13.211 1.00 94.56 89 GLN A C 1
ATOM 725 O O . GLN A 1 89 ? -2.543 10.664 -14.285 1.00 94.56 89 GLN A O 1
ATOM 730 N N . THR A 1 90 ? -2.438 12.525 -13.039 1.00 95.38 90 THR A N 1
ATOM 731 C CA . THR A 1 90 ? -1.923 13.371 -14.125 1.00 95.38 90 THR A CA 1
ATOM 732 C C . THR A 1 90 ? -0.521 12.932 -14.542 1.00 95.38 90 THR A C 1
ATOM 734 O O . THR A 1 90 ? -0.259 12.782 -15.735 1.00 95.38 90 THR A O 1
ATOM 737 N N . ALA A 1 91 ? 0.368 12.690 -13.576 1.00 93.81 91 ALA A N 1
ATOM 738 C CA . ALA A 1 91 ? 1.739 12.269 -13.845 1.00 93.81 91 ALA A CA 1
ATOM 739 C C . ALA A 1 91 ? 1.800 10.857 -14.445 1.00 93.81 91 ALA A C 1
ATOM 741 O O . ALA A 1 91 ? 2.501 10.647 -15.433 1.00 93.81 91 ALA A O 1
ATOM 742 N N . LEU A 1 92 ? 1.021 9.911 -13.906 1.00 93.00 92 LEU A N 1
ATOM 743 C CA . LEU A 1 92 ? 0.944 8.553 -14.446 1.00 93.00 92 LEU A CA 1
ATOM 744 C C . LEU A 1 92 ? 0.428 8.557 -15.888 1.00 93.00 92 LEU A C 1
ATOM 746 O O . LEU A 1 92 ? 1.009 7.910 -16.756 1.00 93.00 92 LEU A O 1
ATOM 750 N N . LYS A 1 93 ? -0.649 9.301 -16.164 1.00 91.75 93 LYS A N 1
ATOM 751 C CA . LYS A 1 93 ? -1.195 9.419 -17.518 1.00 91.75 93 LYS A CA 1
ATOM 752 C C . LYS A 1 93 ? -0.180 10.012 -18.491 1.00 91.75 93 LYS A C 1
ATOM 754 O O . LYS A 1 93 ? 0.009 9.446 -19.562 1.00 91.75 93 LYS A O 1
ATOM 759 N N . ALA A 1 94 ? 0.485 11.103 -18.111 1.00 89.06 94 ALA A N 1
ATOM 760 C CA . ALA A 1 94 ? 1.503 11.730 -18.947 1.00 89.06 94 ALA A CA 1
ATOM 761 C C . ALA A 1 94 ? 2.648 10.761 -19.278 1.00 89.06 94 ALA A C 1
ATOM 763 O O . ALA A 1 94 ? 3.068 10.692 -20.429 1.00 89.06 94 ALA A O 1
ATOM 764 N N . ASP A 1 95 ? 3.110 9.977 -18.301 1.00 85.94 95 ASP A N 1
ATOM 765 C CA . ASP A 1 95 ? 4.170 8.990 -18.509 1.00 85.94 95 ASP A CA 1
ATOM 766 C C . ASP A 1 95 ? 3.737 7.832 -19.429 1.00 85.94 95 ASP A C 1
ATOM 768 O O . ASP A 1 95 ? 4.472 7.432 -20.336 1.00 85.94 95 ASP A O 1
ATOM 772 N N . VAL A 1 96 ? 2.516 7.320 -19.247 1.00 83.56 96 VAL A N 1
ATOM 773 C CA . VAL A 1 96 ? 1.960 6.265 -20.107 1.00 83.56 96 VAL A CA 1
ATOM 774 C C . VAL A 1 96 ? 1.754 6.765 -21.544 1.00 83.56 96 VAL A C 1
ATOM 776 O O . VAL A 1 96 ? 2.031 6.026 -22.490 1.00 83.56 96 VAL A O 1
ATOM 779 N N . GLU A 1 97 ? 1.285 8.004 -21.721 1.00 84.06 97 GLU A N 1
ATOM 780 C CA . GLU A 1 97 ? 1.035 8.612 -23.035 1.00 84.06 97 GLU A CA 1
ATOM 781 C C . GLU A 1 97 ? 2.317 9.027 -23.766 1.00 84.06 97 GLU A C 1
ATOM 783 O O . GLU A 1 97 ? 2.365 8.914 -24.993 1.00 84.06 97 GLU A O 1
ATOM 788 N N . ALA A 1 98 ? 3.347 9.487 -23.045 1.00 73.56 98 ALA A N 1
ATOM 789 C CA . ALA A 1 98 ? 4.611 9.922 -23.640 1.00 73.56 98 ALA A CA 1
ATOM 790 C C . ALA A 1 98 ? 5.283 8.800 -24.445 1.00 73.56 98 ALA A C 1
ATOM 792 O O . ALA A 1 98 ? 5.870 9.053 -25.498 1.00 73.56 98 ALA A O 1
ATOM 793 N N . GLY A 1 99 ? 5.161 7.548 -23.991 1.00 63.72 99 GLY A N 1
ATOM 794 C CA . GLY A 1 99 ? 5.913 6.444 -24.582 1.00 63.72 99 GLY A CA 1
ATOM 795 C C . GLY A 1 99 ? 7.432 6.694 -24.514 1.00 63.72 99 GLY A C 1
ATOM 796 O O . GLY A 1 99 ? 7.891 7.567 -23.780 1.00 63.72 99 GLY A O 1
ATOM 797 N N . PRO A 1 100 ? 8.254 5.925 -25.241 1.00 55.59 100 PRO A N 1
ATOM 798 C CA . PRO A 1 100 ? 9.695 6.125 -25.244 1.00 55.59 100 PRO A CA 1
ATOM 799 C C . PRO A 1 100 ? 10.056 7.242 -26.233 1.00 55.59 100 PRO A C 1
ATOM 801 O O . PRO A 1 100 ? 10.242 6.989 -27.421 1.00 55.59 100 PRO A O 1
ATOM 804 N N . THR A 1 101 ? 10.163 8.488 -25.774 1.00 50.03 101 THR A N 1
ATOM 805 C CA . THR A 1 101 ? 10.696 9.590 -26.597 1.00 50.03 101 THR A CA 1
ATOM 806 C C . THR A 1 101 ? 11.832 10.296 -25.867 1.00 50.03 101 THR A C 1
ATOM 808 O O . THR A 1 101 ? 11.679 10.626 -24.697 1.00 50.03 101 THR A O 1
ATOM 811 N N . ASP A 1 102 ? 12.955 10.522 -26.557 1.00 48.81 102 ASP A N 1
ATOM 812 C CA . ASP A 1 102 ? 14.150 11.226 -26.054 1.00 48.81 102 ASP A CA 1
ATOM 813 C C . ASP A 1 102 ? 14.804 10.619 -24.792 1.00 48.81 102 ASP A C 1
ATOM 815 O O . ASP A 1 102 ? 15.355 11.332 -23.956 1.00 48.81 102 ASP A O 1
ATOM 819 N N . LEU A 1 103 ? 14.776 9.289 -24.664 1.00 55.47 103 LEU A N 1
ATOM 820 C CA . LEU A 1 103 ? 15.453 8.568 -23.582 1.00 55.47 103 LEU A CA 1
ATOM 821 C C . LEU A 1 103 ? 16.966 8.479 -23.847 1.00 55.47 103 LEU A C 1
ATOM 823 O O . LEU A 1 103 ? 17.383 8.115 -24.948 1.00 55.47 103 LEU A O 1
ATOM 827 N N . SER A 1 104 ? 17.796 8.745 -22.835 1.00 57.16 104 SER A N 1
ATOM 828 C CA . SER A 1 104 ? 19.219 8.367 -22.863 1.00 57.16 104 SER A CA 1
ATOM 829 C C . SER A 1 104 ? 19.381 6.846 -22.995 1.00 57.16 104 SER A C 1
ATOM 831 O O . SER A 1 104 ? 18.467 6.102 -22.654 1.00 57.16 104 SER A O 1
ATOM 833 N N . ASP A 1 105 ? 20.545 6.336 -23.413 1.00 54.94 105 ASP A N 1
ATOM 834 C CA . ASP A 1 105 ? 20.758 4.881 -23.562 1.00 54.94 105 ASP A CA 1
ATOM 835 C C . ASP A 1 105 ? 20.457 4.087 -22.276 1.00 54.94 105 ASP A C 1
ATOM 837 O O . ASP A 1 105 ? 19.972 2.954 -22.325 1.00 54.94 105 ASP A O 1
ATOM 841 N N . THR A 1 106 ? 20.694 4.687 -21.106 1.00 59.19 106 THR A N 1
ATOM 842 C CA . THR A 1 106 ? 20.345 4.105 -19.801 1.00 59.19 106 THR A CA 1
ATOM 843 C C . THR A 1 106 ? 18.833 4.063 -19.587 1.00 59.19 106 THR A C 1
ATOM 845 O O . THR A 1 106 ? 18.302 3.036 -19.171 1.00 59.19 106 THR A O 1
ATOM 848 N N . GLU A 1 107 ? 18.126 5.149 -19.893 1.00 57.50 107 GLU A N 1
ATOM 849 C CA . GLU A 1 107 ? 16.667 5.231 -19.770 1.00 57.50 107 GLU A CA 1
ATOM 850 C C . GLU A 1 107 ? 15.963 4.354 -20.806 1.00 57.50 107 GLU A C 1
ATOM 852 O O . GLU A 1 107 ? 14.987 3.684 -20.484 1.00 57.50 107 GLU A O 1
ATOM 857 N N . PHE A 1 108 ? 16.506 4.276 -22.020 1.00 60.28 108 PHE A N 1
ATOM 858 C CA . PHE A 1 108 ? 16.035 3.385 -23.065 1.00 60.28 108 PHE A CA 1
ATOM 859 C C . PHE A 1 108 ? 16.220 1.931 -22.639 1.00 60.28 108 PHE A C 1
ATOM 861 O O . PHE A 1 108 ? 15.269 1.164 -22.684 1.00 60.28 108 PHE A O 1
ATOM 868 N N . ARG A 1 109 ? 17.390 1.536 -22.118 1.00 58.75 109 ARG A N 1
ATOM 869 C CA . ARG A 1 109 ? 17.571 0.189 -21.550 1.00 58.75 109 ARG A CA 1
ATOM 870 C C . ARG A 1 109 ? 16.595 -0.087 -20.405 1.00 58.75 109 ARG A C 1
ATOM 872 O O . ARG A 1 109 ? 15.988 -1.151 -20.385 1.00 58.75 109 ARG A O 1
ATOM 879 N N . ASN A 1 110 ? 16.402 0.846 -19.484 1.00 56.66 110 ASN A N 1
ATOM 880 C CA . ASN A 1 110 ? 15.445 0.679 -18.388 1.00 56.66 110 ASN A CA 1
ATOM 881 C C . ASN A 1 110 ? 14.003 0.511 -18.894 1.00 56.66 110 ASN A C 1
ATOM 883 O O . ASN A 1 110 ? 13.276 -0.337 -18.384 1.00 56.66 110 ASN A O 1
ATOM 887 N N . TYR A 1 111 ? 13.631 1.245 -19.944 1.00 56.97 111 TYR A N 1
ATOM 888 C CA . TYR A 1 111 ? 12.358 1.102 -20.646 1.00 56.97 111 TYR A CA 1
ATOM 889 C C . TYR A 1 111 ? 12.233 -0.262 -21.350 1.00 56.97 111 TYR A C 1
ATOM 891 O O . TYR A 1 111 ? 11.183 -0.901 -21.302 1.00 56.97 111 TYR A O 1
ATOM 899 N N . LEU A 1 112 ? 13.316 -0.743 -21.970 1.00 56.81 112 LEU A N 1
ATOM 900 C CA . LEU A 1 112 ? 13.348 -2.020 -22.687 1.00 56.81 112 LEU A CA 1
ATOM 901 C C . LEU A 1 112 ? 13.293 -3.250 -21.774 1.00 56.81 112 LEU A C 1
ATOM 903 O O . LEU A 1 112 ? 12.781 -4.295 -22.178 1.00 56.81 112 LEU A O 1
ATOM 907 N N . TYR A 1 113 ? 13.857 -3.139 -20.571 1.00 58.34 113 TYR A N 1
ATOM 908 C CA . TYR A 1 113 ? 14.039 -4.244 -19.628 1.00 58.34 113 TYR A CA 1
ATOM 909 C C . TYR A 1 113 ? 13.147 -4.118 -18.385 1.00 58.34 113 TYR A C 1
ATOM 911 O O . TYR A 1 113 ? 13.479 -4.659 -17.331 1.00 58.34 113 TYR A O 1
ATOM 919 N N . GLY A 1 114 ? 12.034 -3.391 -18.496 1.00 65.12 114 GLY A N 1
ATOM 920 C CA . GLY A 1 114 ? 11.213 -2.987 -17.362 1.00 65.12 114 GLY A CA 1
ATOM 921 C C . GLY A 1 114 ? 9.732 -2.834 -17.665 1.00 65.12 114 GLY A C 1
ATOM 922 O O . GLY A 1 114 ? 9.288 -3.047 -18.789 1.00 65.12 114 GLY A O 1
ATOM 923 N N . GLY A 1 115 ? 8.962 -2.453 -16.651 1.00 82.00 115 GLY A N 1
ATOM 924 C CA . GLY A 1 115 ? 7.558 -2.054 -16.753 1.00 82.00 115 GLY A CA 1
ATOM 925 C C . GLY A 1 115 ? 7.232 -1.007 -15.691 1.00 82.00 115 GLY A C 1
ATOM 926 O O . GLY A 1 115 ? 8.138 -0.447 -15.070 1.00 82.00 115 GLY A O 1
ATOM 927 N N . ARG A 1 116 ? 5.945 -0.771 -15.431 1.00 90.38 116 ARG A N 1
ATOM 928 C CA . ARG A 1 116 ? 5.515 0.103 -14.330 1.00 90.38 116 ARG A CA 1
ATOM 929 C C . ARG A 1 116 ? 4.757 -0.699 -13.294 1.00 90.38 116 ARG A C 1
ATOM 931 O O . ARG A 1 116 ? 3.814 -1.413 -13.633 1.00 90.38 116 ARG A O 1
ATOM 938 N N . ILE A 1 117 ? 5.135 -0.536 -12.035 1.00 95.00 117 ILE A N 1
ATOM 939 C CA . ILE A 1 117 ? 4.325 -0.963 -10.897 1.00 95.00 117 ILE A CA 1
ATOM 940 C C . ILE A 1 117 ? 3.513 0.253 -10.465 1.00 95.00 117 ILE A C 1
ATOM 942 O O . ILE A 1 117 ? 4.071 1.313 -10.184 1.00 95.00 117 ILE A O 1
ATOM 946 N N . VAL A 1 118 ? 2.194 0.109 -10.438 1.00 96.88 118 VAL A N 1
ATOM 947 C CA . VAL A 1 118 ? 1.261 1.220 -10.236 1.00 96.88 118 VAL A CA 1
ATOM 948 C C . VAL A 1 118 ? 0.345 0.900 -9.068 1.00 96.88 118 VAL A C 1
ATOM 950 O O . VAL A 1 118 ? -0.241 -0.181 -9.015 1.00 96.88 118 VAL A O 1
ATOM 953 N N . LEU A 1 119 ? 0.214 1.843 -8.139 1.00 97.88 119 LEU A N 1
ATOM 954 C CA . LEU A 1 119 ? -0.862 1.847 -7.159 1.00 97.88 119 LEU A CA 1
ATOM 955 C C . LEU A 1 119 ? -2.182 2.191 -7.863 1.00 97.88 119 LEU A C 1
ATOM 957 O O . LEU A 1 119 ? -2.450 3.338 -8.203 1.00 97.88 119 LEU A O 1
ATOM 961 N N . ILE A 1 120 ? -3.023 1.186 -8.053 1.00 97.31 120 ILE A N 1
ATOM 962 C CA . ILE A 1 120 ? -4.430 1.364 -8.383 1.00 97.31 120 ILE A CA 1
ATOM 963 C C . ILE A 1 120 ? -5.120 1.853 -7.107 1.00 97.31 120 ILE A C 1
ATOM 965 O O . ILE A 1 120 ? -5.139 1.141 -6.097 1.00 97.31 120 ILE A O 1
ATOM 969 N N . ASN A 1 121 ? -5.613 3.089 -7.142 1.00 94.12 121 ASN A N 1
ATOM 970 C CA . ASN A 1 121 ? -6.360 3.711 -6.048 1.00 94.12 121 ASN A CA 1
ATOM 971 C C . ASN A 1 121 ? -7.822 4.020 -6.413 1.00 94.12 121 ASN A C 1
ATOM 973 O O . ASN A 1 121 ? -8.573 4.510 -5.573 1.00 94.12 121 ASN A O 1
ATOM 977 N N . ASP A 1 122 ? -8.209 3.721 -7.652 1.00 92.94 122 ASP A N 1
ATOM 978 C CA . ASP A 1 122 ? -9.566 3.795 -8.172 1.00 92.94 122 ASP A CA 1
ATOM 979 C C . ASP A 1 122 ? -9.748 2.673 -9.203 1.00 92.94 122 ASP A C 1
ATOM 981 O O . ASP A 1 122 ? -8.873 2.425 -10.037 1.00 92.94 122 ASP A O 1
ATOM 985 N N . LYS A 1 123 ? -10.883 1.978 -9.159 1.00 91.69 123 LYS A N 1
ATOM 986 C CA . LYS A 1 123 ? -11.196 0.902 -10.103 1.00 91.69 123 LYS A CA 1
ATOM 987 C C . LYS A 1 123 ? -11.370 1.414 -11.531 1.00 91.69 123 LYS A C 1
ATOM 989 O O . LYS A 1 123 ? -11.095 0.660 -12.463 1.00 91.69 123 LYS A O 1
ATOM 994 N N . ASP A 1 124 ? -11.771 2.667 -11.724 1.00 93.94 124 ASP A N 1
ATOM 995 C CA . ASP A 1 124 ? -11.944 3.239 -13.065 1.00 93.94 124 ASP A CA 1
ATOM 996 C C . ASP A 1 124 ? -10.616 3.278 -13.851 1.00 93.94 124 ASP A C 1
ATOM 998 O O . ASP A 1 124 ? -10.607 3.185 -15.084 1.00 93.94 124 ASP A O 1
ATOM 1002 N N . MET A 1 125 ? -9.471 3.231 -13.153 1.00 94.62 125 MET A N 1
ATOM 1003 C CA . MET A 1 125 ? -8.155 3.057 -13.777 1.00 94.62 125 MET A CA 1
ATOM 1004 C C . MET A 1 125 ? -8.061 1.783 -14.633 1.00 94.62 125 MET A C 1
ATOM 1006 O O . MET A 1 125 ? -7.286 1.743 -15.586 1.00 94.62 125 MET A O 1
ATOM 1010 N N . LEU A 1 126 ? -8.837 0.735 -14.332 1.00 93.56 126 LEU A N 1
ATOM 1011 C CA . LEU A 1 126 ? -8.840 -0.504 -15.117 1.00 93.56 126 LEU A CA 1
ATOM 1012 C C . LEU A 1 126 ? -9.364 -0.304 -16.543 1.00 93.56 126 LEU A C 1
ATOM 1014 O O . LEU A 1 126 ? -8.999 -1.069 -17.434 1.00 93.56 126 LEU A O 1
ATOM 1018 N N . SER A 1 127 ? -10.228 0.691 -16.764 1.00 92.25 127 SER A N 1
ATOM 1019 C CA . SER A 1 127 ? -10.667 1.075 -18.110 1.00 92.25 127 SER A CA 1
ATOM 1020 C C . SER A 1 127 ? -9.735 2.076 -18.786 1.00 92.25 127 SER A C 1
ATOM 1022 O O . SER A 1 127 ? -9.686 2.110 -20.016 1.00 92.25 127 SER A O 1
ATOM 1024 N N . ASP A 1 128 ? -8.990 2.858 -18.006 1.00 90.94 128 ASP A N 1
ATOM 1025 C CA . ASP A 1 128 ? -8.089 3.891 -18.525 1.00 90.94 128 ASP A CA 1
ATOM 1026 C C . ASP A 1 128 ? -6.740 3.325 -18.981 1.00 90.94 128 ASP A C 1
ATOM 1028 O O . ASP A 1 128 ? -6.098 3.881 -19.876 1.00 90.94 128 ASP A O 1
ATOM 1032 N N . TYR A 1 129 ? -6.313 2.204 -18.394 1.00 91.19 129 TYR A N 1
ATOM 1033 C CA . TYR A 1 129 ? -5.003 1.617 -18.643 1.00 91.19 129 TYR A CA 1
ATOM 1034 C C . TYR A 1 129 ? -5.071 0.123 -18.964 1.00 91.19 129 TYR A C 1
ATOM 1036 O O . TYR A 1 129 ? -5.911 -0.624 -18.472 1.00 91.19 129 TYR A O 1
ATOM 1044 N N . ASN A 1 130 ? -4.113 -0.342 -19.766 1.00 89.81 130 ASN A N 1
ATOM 1045 C CA . ASN A 1 130 ? -3.995 -1.748 -20.145 1.00 89.81 130 ASN A CA 1
ATOM 1046 C C . ASN A 1 130 ? -3.138 -2.530 -19.133 1.00 89.81 130 ASN A C 1
ATOM 1048 O O . ASN A 1 130 ? -1.979 -2.847 -19.409 1.00 89.81 130 ASN A O 1
ATOM 1052 N N . PHE A 1 131 ? -3.696 -2.806 -17.954 1.00 93.06 131 PHE A N 1
ATOM 1053 C CA . PHE A 1 131 ? -3.040 -3.623 -16.930 1.00 93.06 131 PHE A CA 1
ATOM 1054 C C . PHE A 1 131 ? -2.833 -5.072 -17.385 1.00 93.06 131 PHE A C 1
ATOM 1056 O O . PHE A 1 131 ? -3.686 -5.663 -18.052 1.00 93.06 131 PHE A O 1
ATOM 1063 N N . ALA A 1 132 ? -1.702 -5.662 -16.995 1.00 92.25 132 ALA A N 1
ATOM 1064 C CA . ALA A 1 132 ? -1.449 -7.083 -17.196 1.00 92.25 132 ALA A CA 1
ATOM 1065 C C . ALA A 1 132 ? -2.400 -7.936 -16.338 1.00 92.25 132 ALA A C 1
ATOM 1067 O O . ALA A 1 132 ? -2.693 -7.592 -15.193 1.00 92.25 132 ALA A O 1
ATOM 1068 N N . ASP A 1 133 ? -2.842 -9.077 -16.874 1.00 93.25 133 ASP A N 1
ATOM 1069 C CA . ASP A 1 133 ? -3.523 -10.095 -16.073 1.00 93.25 133 ASP A CA 1
ATOM 1070 C C . ASP A 1 133 ? -2.497 -10.835 -15.202 1.00 93.25 133 ASP A C 1
ATOM 1072 O O . ASP A 1 133 ? -1.610 -11.535 -15.697 1.00 93.25 133 ASP A O 1
ATOM 1076 N N . LEU A 1 134 ? -2.613 -10.656 -13.888 1.00 91.31 134 LEU A N 1
ATOM 1077 C CA . LEU A 1 134 ? -1.701 -11.173 -12.874 1.00 91.31 134 LEU A CA 1
ATOM 1078 C C . LEU A 1 134 ? -2.080 -12.585 -12.394 1.00 91.31 134 LEU A C 1
ATOM 1080 O O . LEU A 1 134 ? -1.282 -13.233 -11.708 1.00 91.31 134 LEU A O 1
ATOM 1084 N N . ALA A 1 135 ? -3.261 -13.097 -12.762 1.00 88.81 135 ALA A N 1
ATOM 1085 C CA . ALA A 1 135 ? -3.748 -14.402 -12.311 1.00 88.81 135 ALA A CA 1
ATOM 1086 C C . ALA A 1 135 ? -2.809 -15.571 -12.689 1.00 88.81 135 ALA A C 1
ATOM 1088 O O . ALA A 1 135 ? -2.521 -16.403 -11.819 1.00 88.81 135 ALA A O 1
ATOM 1089 N N . PRO A 1 136 ? -2.239 -15.638 -13.915 1.00 86.12 136 PRO A N 1
ATOM 1090 C CA . PRO A 1 136 ? -1.286 -16.690 -14.275 1.00 86.12 136 PRO A CA 1
ATOM 1091 C C . PRO A 1 136 ? -0.022 -16.672 -13.409 1.00 86.12 136 PRO A C 1
ATOM 1093 O O . PRO A 1 136 ? 0.531 -17.724 -13.086 1.00 86.12 136 PRO A O 1
ATOM 1096 N N . TYR A 1 137 ? 0.428 -15.482 -13.006 1.00 82.88 137 TYR A N 1
ATOM 1097 C CA . TYR A 1 137 ? 1.634 -15.310 -12.201 1.00 82.88 137 TYR A CA 1
ATOM 1098 C C . TYR A 1 137 ? 1.399 -15.729 -10.749 1.00 82.88 137 TYR A C 1
ATOM 1100 O O . TYR A 1 137 ? 2.242 -16.434 -10.186 1.00 82.88 137 TYR A O 1
ATOM 1108 N N . LEU A 1 138 ? 0.229 -15.400 -10.187 1.00 78.81 138 LEU A N 1
ATOM 1109 C CA . LEU A 1 138 ? -0.206 -15.855 -8.863 1.00 78.81 138 LEU A CA 1
ATOM 1110 C C . LEU A 1 138 ? -0.306 -17.389 -8.778 1.00 78.81 138 LEU A C 1
ATOM 1112 O O . LEU A 1 138 ? 0.062 -17.967 -7.757 1.00 78.81 138 LEU A O 1
ATOM 1116 N N . ALA A 1 139 ? -0.743 -18.052 -9.852 1.00 76.62 139 ALA A N 1
ATOM 1117 C CA . ALA A 1 139 ? -0.876 -19.511 -9.916 1.00 76.62 139 ALA A CA 1
ATOM 1118 C C . ALA A 1 139 ? 0.439 -20.264 -10.210 1.00 76.62 139 ALA A C 1
ATOM 1120 O O . ALA A 1 139 ? 0.503 -21.483 -10.056 1.00 76.62 139 ALA A O 1
ATOM 1121 N N . SER A 1 140 ? 1.487 -19.571 -10.667 1.00 69.62 140 SER A N 1
ATOM 1122 C CA . SER A 1 140 ? 2.663 -20.209 -11.277 1.00 69.62 140 SER A CA 1
ATOM 1123 C C . SER A 1 140 ? 3.593 -20.950 -10.307 1.00 69.62 140 SER A C 1
ATOM 1125 O O . SER A 1 140 ? 4.464 -21.688 -10.768 1.00 69.62 140 SER A O 1
ATOM 1127 N N . ASN A 1 141 ? 3.483 -20.723 -8.990 1.00 59.06 141 ASN A N 1
ATOM 1128 C CA . ASN A 1 141 ? 4.431 -21.168 -7.946 1.00 59.06 141 ASN A CA 1
ATOM 1129 C C . ASN A 1 141 ? 5.916 -20.831 -8.227 1.00 59.06 141 ASN A C 1
ATOM 1131 O O . ASN A 1 141 ? 6.805 -21.232 -7.473 1.00 59.06 141 ASN A O 1
ATOM 1135 N N . LYS A 1 142 ? 6.207 -20.073 -9.297 1.00 59.62 142 LYS A N 1
ATOM 1136 C CA . LYS A 1 142 ? 7.552 -19.764 -9.806 1.00 59.62 142 LYS A CA 1
ATOM 1137 C C . LYS A 1 142 ? 8.387 -18.989 -8.789 1.00 59.62 142 LYS A C 1
ATOM 1139 O O . LYS A 1 142 ? 9.610 -19.079 -8.794 1.00 59.62 142 LYS A O 1
ATOM 1144 N N . PHE A 1 143 ? 7.717 -18.284 -7.888 1.00 56.75 143 PHE A N 1
ATOM 1145 C CA . PHE A 1 143 ? 8.320 -17.430 -6.873 1.00 56.75 143 PHE A CA 1
ATOM 1146 C C . PHE A 1 143 ? 8.055 -17.962 -5.451 1.00 56.75 143 PHE A C 1
ATOM 1148 O O . PHE A 1 143 ? 7.970 -17.202 -4.487 1.00 56.75 143 PHE A O 1
ATOM 1155 N N . GLY A 1 144 ? 7.948 -19.294 -5.330 1.00 46.34 144 GLY A N 1
ATOM 1156 C CA . GLY A 1 144 ? 7.531 -20.005 -4.121 1.00 46.34 144 GLY A CA 1
ATOM 1157 C C . GLY A 1 144 ? 6.010 -20.099 -4.031 1.00 46.34 144 GLY A C 1
ATOM 1158 O O . GLY A 1 144 ? 5.304 -19.397 -4.753 1.00 46.34 144 GLY A O 1
ATOM 1159 N N . ASP A 1 145 ? 5.501 -20.971 -3.158 1.00 43.41 145 ASP A N 1
ATOM 1160 C CA . ASP A 1 145 ? 4.078 -21.069 -2.811 1.00 43.41 145 ASP A CA 1
ATOM 1161 C C . ASP A 1 145 ? 3.599 -19.731 -2.212 1.00 43.41 145 ASP A C 1
ATOM 1163 O O . ASP A 1 145 ? 3.523 -19.518 -1.001 1.00 43.41 145 ASP A O 1
ATOM 1167 N N . LEU A 1 146 ? 3.333 -18.755 -3.073 1.00 49.19 146 LEU A N 1
ATOM 1168 C CA . LEU A 1 146 ? 2.895 -17.423 -2.687 1.00 49.19 146 LEU A CA 1
ATOM 1169 C C . LEU A 1 146 ? 1.406 -17.422 -2.324 1.00 49.19 146 LEU A C 1
ATOM 1171 O O . LEU A 1 146 ? 1.005 -16.616 -1.480 1.00 49.19 146 LEU A O 1
ATOM 1175 N N . ALA A 1 147 ? 0.655 -18.380 -2.883 1.00 43.91 147 ALA A N 1
ATOM 1176 C CA . ALA A 1 147 ? -0.789 -18.571 -2.772 1.00 43.91 147 ALA A CA 1
ATOM 1177 C C . ALA A 1 147 ? -1.322 -19.152 -1.435 1.00 43.91 147 ALA A C 1
ATOM 1179 O O . ALA A 1 147 ? -2.418 -18.752 -1.052 1.00 43.91 147 ALA A O 1
ATOM 1180 N N . PRO A 1 148 ? -0.640 -20.031 -0.664 1.00 44.75 148 PRO A N 1
ATOM 1181 C CA . PRO A 1 148 ? -1.232 -20.539 0.581 1.00 44.75 148 PRO A CA 1
ATOM 1182 C C . PRO A 1 148 ? -1.269 -19.510 1.722 1.00 44.75 148 PRO A C 1
ATOM 1184 O O . PRO A 1 148 ? -2.213 -19.527 2.513 1.00 44.75 148 PRO A O 1
ATOM 1187 N N . ASP A 1 149 ? -0.276 -18.611 1.797 1.00 46.44 149 ASP A N 1
ATOM 1188 C CA . ASP A 1 149 ? -0.077 -17.722 2.958 1.00 46.44 149 ASP A CA 1
ATOM 1189 C C . ASP A 1 149 ? -0.540 -16.273 2.740 1.00 46.44 149 ASP A C 1
ATOM 1191 O O . ASP A 1 149 ? -0.823 -15.569 3.710 1.00 46.44 149 ASP A O 1
ATOM 1195 N N . TYR A 1 150 ? -0.623 -15.796 1.490 1.00 56.25 150 TYR A N 1
ATOM 1196 C CA . TYR A 1 150 ? -1.240 -14.498 1.205 1.00 56.25 150 TYR A CA 1
ATOM 1197 C C . TYR A 1 150 ? -2.746 -14.676 1.029 1.00 56.25 150 TYR A C 1
ATOM 1199 O O . TYR A 1 150 ? -3.246 -14.824 -0.082 1.00 56.25 150 TYR A O 1
ATOM 1207 N N . LYS A 1 151 ? -3.468 -14.688 2.149 1.00 64.56 151 LYS A N 1
ATOM 1208 C CA . LYS A 1 151 ? -4.932 -14.694 2.164 1.00 64.56 151 LYS A CA 1
ATOM 1209 C C . LYS A 1 151 ? -5.423 -13.297 2.494 1.00 64.56 151 LYS A C 1
ATOM 1211 O O . LYS A 1 151 ? -5.503 -12.925 3.664 1.00 64.56 151 LYS A O 1
ATOM 1216 N N . SER A 1 152 ? -5.716 -12.521 1.459 1.00 71.81 152 SER A N 1
ATOM 1217 C CA . SER A 1 152 ? -6.526 -11.320 1.614 1.00 71.81 152 SER A CA 1
ATOM 1218 C C . SER A 1 152 ? -7.937 -11.644 1.142 1.00 71.81 152 SER A C 1
ATOM 1220 O O . SER A 1 152 ? -8.079 -12.104 0.012 1.00 71.81 152 SER A O 1
ATOM 1222 N N . PRO A 1 153 ? -8.980 -11.389 1.942 1.00 72.69 153 PRO A N 1
ATOM 1223 C CA . PRO A 1 153 ? -10.350 -11.514 1.449 1.00 72.69 153 PRO A CA 1
ATOM 1224 C C . PRO A 1 153 ? -10.666 -10.568 0.279 1.00 72.69 153 PRO A C 1
ATOM 1226 O O . PRO A 1 153 ? -11.614 -10.800 -0.460 1.00 72.69 153 PRO A O 1
ATOM 1229 N N . LEU A 1 154 ? -9.858 -9.518 0.086 1.00 82.50 154 LEU A N 1
ATOM 1230 C CA . LEU A 1 154 ? -9.957 -8.628 -1.071 1.00 82.50 154 LEU A CA 1
ATOM 1231 C C . LEU A 1 154 ? -9.491 -9.294 -2.369 1.00 82.50 154 LEU A C 1
ATOM 1233 O O . LEU A 1 154 ? -9.850 -8.829 -3.445 1.00 82.50 154 LEU A O 1
ATOM 1237 N N . LEU A 1 155 ? -8.678 -10.353 -2.291 1.00 86.38 155 LEU A N 1
ATOM 1238 C CA . LEU A 1 155 ? -8.088 -10.978 -3.473 1.00 86.38 155 LEU A CA 1
ATOM 1239 C C . LEU A 1 155 ? -9.148 -11.635 -4.358 1.00 86.38 155 LEU A C 1
ATOM 1241 O O . LEU A 1 155 ? -9.095 -11.472 -5.572 1.00 86.38 155 LEU A O 1
ATOM 1245 N N . ASP A 1 156 ? -10.126 -12.317 -3.762 1.00 84.06 156 ASP A N 1
ATOM 1246 C CA . ASP A 1 156 ? -11.222 -12.935 -4.516 1.00 84.06 156 ASP A CA 1
ATOM 1247 C C . ASP A 1 156 ? -12.104 -11.863 -5.179 1.00 84.06 156 ASP A C 1
ATOM 1249 O O . ASP A 1 156 ? -12.501 -12.002 -6.334 1.00 84.06 156 ASP A O 1
ATOM 1253 N N . ALA A 1 157 ? -12.328 -10.743 -4.485 1.00 86.56 157 ALA A N 1
ATOM 1254 C CA . ALA A 1 157 ? -13.079 -9.600 -4.999 1.00 86.56 157 ALA A CA 1
ATOM 1255 C C . ALA A 1 157 ? -12.346 -8.820 -6.107 1.00 86.56 157 ALA A C 1
ATOM 1257 O O . ALA A 1 157 ? -12.985 -8.096 -6.871 1.00 86.56 157 ALA A O 1
ATOM 1258 N N . ALA A 1 158 ? -11.022 -8.962 -6.206 1.00 91.00 158 ALA A N 1
ATOM 1259 C CA . ALA A 1 158 ? -10.211 -8.304 -7.226 1.00 91.00 158 ALA A CA 1
ATOM 1260 C C . ALA A 1 158 ? -10.351 -8.952 -8.615 1.00 91.00 158 ALA A C 1
ATOM 1262 O O . ALA A 1 158 ? -9.965 -8.344 -9.608 1.00 91.00 158 ALA A O 1
ATOM 1263 N N . TYR A 1 159 ? -10.902 -10.165 -8.728 1.00 91.25 159 TYR A N 1
ATOM 1264 C CA . TYR A 1 159 ? -11.101 -10.782 -10.039 1.00 91.25 159 TYR A CA 1
ATOM 1265 C C . TYR A 1 159 ? -12.231 -10.093 -10.811 1.00 91.25 159 TYR A C 1
ATOM 1267 O O . TYR A 1 159 ? -13.390 -10.093 -10.397 1.00 91.25 159 TYR A O 1
ATOM 1275 N N . VAL A 1 160 ? -11.913 -9.570 -11.996 1.00 89.81 160 VAL A N 1
ATOM 1276 C CA . VAL A 1 160 ? -12.880 -8.965 -12.921 1.00 89.81 160 VAL A CA 1
ATOM 1277 C C . VAL A 1 160 ? -12.922 -9.813 -14.184 1.00 89.81 160 VAL A C 1
ATOM 1279 O O . VAL A 1 160 ? -11.931 -9.933 -14.899 1.00 89.81 160 VAL A O 1
ATOM 1282 N N . ASN A 1 161 ? -14.071 -10.437 -14.461 1.00 89.12 161 ASN A N 1
ATOM 1283 C CA . ASN A 1 161 ? -14.260 -11.338 -15.608 1.00 89.12 161 ASN A CA 1
ATOM 1284 C C . ASN A 1 161 ? -13.220 -12.480 -15.696 1.00 89.12 161 ASN A C 1
ATOM 1286 O O . ASN A 1 161 ? -12.883 -12.933 -16.787 1.00 89.12 161 ASN A O 1
ATOM 1290 N N . GLY A 1 162 ? -12.718 -12.954 -14.550 1.00 88.88 162 GLY A N 1
ATOM 1291 C CA . GLY A 1 162 ? -11.740 -14.046 -14.464 1.00 88.88 162 GLY A CA 1
ATOM 1292 C C . GLY A 1 162 ? -10.271 -13.627 -14.585 1.00 88.88 162 GLY A C 1
ATOM 1293 O O . GLY A 1 162 ? -9.408 -14.485 -14.419 1.00 88.88 162 GLY A O 1
ATOM 1294 N N . ALA A 1 163 ? -9.987 -12.343 -14.816 1.00 92.69 163 ALA A N 1
ATOM 1295 C CA . ALA A 1 163 ? -8.639 -11.776 -14.800 1.00 92.69 163 ALA A CA 1
ATOM 1296 C C . ALA A 1 163 ? -8.369 -11.029 -13.484 1.00 92.69 163 ALA A C 1
ATOM 1298 O O . ALA A 1 163 ? -9.297 -10.516 -12.854 1.00 92.69 163 ALA A O 1
ATOM 1299 N N . LEU A 1 164 ? -7.099 -10.946 -13.084 1.00 93.00 164 LEU A N 1
ATOM 1300 C CA . LEU A 1 164 ? -6.646 -10.229 -11.890 1.00 93.00 164 LEU A CA 1
ATOM 1301 C C . LEU A 1 164 ? -5.727 -9.075 -12.301 1.00 93.00 164 LEU A C 1
ATOM 1303 O O . LEU A 1 164 ? -4.539 -9.277 -12.500 1.00 93.00 164 LEU A O 1
ATOM 1307 N N . TYR A 1 165 ? -6.241 -7.851 -12.398 1.00 95.31 165 TYR A N 1
ATOM 1308 C CA . TYR A 1 165 ? -5.452 -6.703 -12.890 1.00 95.31 165 TYR A CA 1
ATOM 1309 C C . TYR A 1 165 ? -4.582 -6.007 -11.833 1.00 95.31 165 TYR A C 1
ATOM 1311 O O . TYR A 1 165 ? -3.805 -5.105 -12.139 1.00 95.31 165 TYR A O 1
ATOM 1319 N N . GLY A 1 166 ? -4.709 -6.411 -10.571 1.00 94.19 166 GLY A N 1
ATOM 1320 C CA . GLY A 1 166 ? -3.945 -5.845 -9.470 1.00 94.19 166 GLY A CA 1
ATOM 1321 C C . GLY A 1 166 ? -4.040 -6.726 -8.240 1.00 94.19 166 GLY A C 1
ATOM 1322 O O . GLY A 1 166 ? -5.072 -7.343 -7.986 1.00 94.19 166 GLY A O 1
ATOM 1323 N N . VAL A 1 167 ? -2.956 -6.794 -7.475 1.00 92.81 167 VAL A N 1
ATOM 1324 C CA . VAL A 1 167 ? -2.950 -7.477 -6.182 1.00 92.81 167 VAL A CA 1
ATOM 1325 C C . VAL A 1 167 ? -3.367 -6.457 -5.124 1.00 92.81 167 VAL A C 1
ATOM 1327 O O . VAL A 1 167 ? -2.601 -5.522 -4.875 1.00 92.81 167 VAL A O 1
ATOM 1330 N N . PRO A 1 168 ? -4.549 -6.596 -4.498 1.00 92.44 168 PRO A N 1
ATOM 1331 C CA . PRO A 1 168 ? -4.969 -5.690 -3.436 1.00 92.44 168 PRO A CA 1
ATOM 1332 C C . PRO A 1 168 ? -3.966 -5.753 -2.291 1.00 92.44 168 PRO A C 1
ATOM 1334 O O . PRO A 1 168 ? -3.484 -6.836 -1.967 1.00 92.44 168 PRO A O 1
ATOM 1337 N N . ASN A 1 169 ? -3.666 -4.622 -1.663 1.00 91.38 169 ASN A N 1
ATOM 1338 C CA . ASN A 1 169 ? -2.969 -4.582 -0.386 1.00 91.38 169 ASN A CA 1
ATOM 1339 C C . ASN A 1 169 ? -3.880 -5.174 0.689 1.00 91.38 169 ASN A C 1
ATOM 1341 O O . ASN A 1 169 ? -5.050 -4.804 0.792 1.00 91.38 169 ASN A O 1
ATOM 1345 N N . ASN A 1 170 ? -3.361 -6.083 1.514 1.00 86.06 170 ASN A N 1
ATOM 1346 C CA . ASN A 1 170 ? -4.180 -6.649 2.580 1.00 86.06 170 ASN A CA 1
ATOM 1347 C C . ASN A 1 170 ? -4.416 -5.598 3.668 1.00 86.06 170 ASN A C 1
ATOM 1349 O O . ASN A 1 170 ? -3.501 -5.258 4.419 1.00 86.06 170 ASN A O 1
ATOM 1353 N N . ARG A 1 171 ? -5.644 -5.101 3.749 1.00 86.81 171 ARG A N 1
ATOM 1354 C CA . ARG A 1 171 ? -6.071 -4.078 4.700 1.00 86.81 171 ARG A CA 1
ATOM 1355 C C . ARG A 1 171 ? -7.384 -4.456 5.356 1.00 86.81 171 ARG A C 1
ATOM 1357 O O . ARG A 1 171 ? -8.020 -5.437 4.971 1.00 86.81 171 ARG A O 1
ATOM 1364 N N . VAL A 1 172 ? -7.760 -3.689 6.369 1.00 80.19 172 VAL A N 1
ATOM 1365 C CA . VAL A 1 172 ? -9.126 -3.725 6.887 1.00 80.19 172 VAL A CA 1
ATOM 1366 C C . VAL A 1 172 ? -10.036 -3.238 5.765 1.00 80.19 172 VAL A C 1
ATOM 1368 O O . VAL A 1 172 ? -9.780 -2.178 5.201 1.00 80.19 172 VAL A O 1
ATOM 1371 N N . PHE A 1 173 ? -11.041 -4.021 5.390 1.00 74.31 173 PHE A N 1
ATOM 1372 C CA . PHE A 1 173 ? -11.991 -3.623 4.354 1.00 74.31 173 PHE A CA 1
ATOM 1373 C C . PHE A 1 173 ? -13.411 -3.742 4.861 1.00 74.31 173 PHE A C 1
ATOM 1375 O O . PHE A 1 173 ? -13.715 -4.565 5.729 1.00 74.31 173 PHE A O 1
ATOM 1382 N N . GLY A 1 174 ? -14.272 -2.916 4.282 1.00 62.22 174 GLY A N 1
ATOM 1383 C CA . GLY A 1 174 ? -15.618 -2.748 4.763 1.00 62.22 174 GLY A CA 1
ATOM 1384 C C . GLY A 1 174 ? -15.723 -1.786 5.936 1.00 62.22 174 GLY A C 1
ATOM 1385 O O . GLY A 1 174 ? -14.871 -1.734 6.824 1.00 62.22 174 GLY A O 1
ATOM 1386 N N . SER A 1 175 ? -16.815 -1.044 5.940 1.00 54.28 175 SER A N 1
ATOM 1387 C CA . SER A 1 175 ? -17.245 -0.222 7.062 1.00 54.28 175 SER A CA 1
ATOM 1388 C C . SER A 1 175 ? -18.380 -0.951 7.779 1.00 54.28 175 SER A C 1
ATOM 1390 O O . SER A 1 175 ? -19.206 -1.592 7.126 1.00 54.28 175 SER A O 1
ATOM 1392 N N . TYR A 1 176 ? -18.425 -0.878 9.110 1.00 57.66 176 TYR A N 1
ATOM 1393 C CA . TYR A 1 176 ? -19.606 -1.303 9.861 1.00 57.66 176 TYR A CA 1
ATOM 1394 C C . TYR A 1 176 ? -20.401 -0.099 10.293 1.00 57.66 176 TYR A C 1
ATOM 1396 O O . TYR A 1 176 ? -19.837 0.853 10.836 1.00 57.66 176 TYR A O 1
ATOM 1404 N N . ASP A 1 177 ? -21.711 -0.248 10.205 1.00 53.62 177 ASP A N 1
ATOM 1405 C CA . ASP A 1 177 ? -22.597 0.542 11.025 1.00 53.62 177 ASP A CA 1
ATOM 1406 C C . ASP A 1 177 ? -22.674 -0.121 12.402 1.00 53.62 177 ASP A C 1
ATOM 1408 O O . ASP A 1 177 ? -22.912 -1.322 12.543 1.00 53.62 177 ASP A O 1
ATOM 1412 N N . TYR A 1 178 ? -22.463 0.655 13.454 1.00 58.38 178 TYR A N 1
ATOM 1413 C CA . TYR A 1 178 ? -22.672 0.191 14.817 1.00 58.38 178 TYR A CA 1
ATOM 1414 C C . TYR A 1 178 ? -23.349 1.284 15.634 1.00 58.38 178 TYR A C 1
ATOM 1416 O O . TYR A 1 178 ? -23.250 2.473 15.335 1.00 58.38 178 TYR A O 1
ATOM 1424 N N . ILE A 1 179 ? -24.061 0.872 16.682 1.00 59.94 179 ILE A N 1
ATOM 1425 C CA . ILE A 1 179 ? -24.625 1.787 17.673 1.00 59.94 179 ILE A CA 1
ATOM 1426 C C . ILE A 1 179 ? -23.833 1.599 18.957 1.00 59.94 179 ILE A C 1
ATOM 1428 O O . ILE A 1 179 ? -23.972 0.587 19.638 1.00 59.94 179 ILE A O 1
ATOM 1432 N N . GLN A 1 180 ? -23.014 2.575 19.329 1.00 61.50 180 GLN A N 1
ATOM 1433 C CA . GLN A 1 180 ? -22.361 2.584 20.636 1.00 61.50 180 GLN A CA 1
ATOM 1434 C C . GLN A 1 180 ? -23.206 3.367 21.635 1.00 61.50 180 GLN A C 1
ATOM 1436 O O . GLN A 1 180 ? -23.526 4.527 21.402 1.00 61.50 180 GLN A O 1
ATOM 1441 N N . ILE A 1 181 ? -23.558 2.746 22.760 1.00 61.28 181 ILE A N 1
ATOM 1442 C CA . ILE A 1 181 ? -24.365 3.355 23.814 1.00 61.28 181 ILE A CA 1
ATOM 1443 C C . ILE A 1 181 ? -23.820 3.026 25.207 1.00 61.28 181 ILE A C 1
ATOM 1445 O O . ILE A 1 181 ? -23.444 1.897 25.520 1.00 61.28 181 ILE A O 1
ATOM 1449 N N . ASN A 1 182 ? -23.797 4.013 26.101 1.00 64.19 182 ASN A N 1
ATOM 1450 C CA . ASN A 1 182 ? -23.452 3.780 27.501 1.00 64.19 182 ASN A CA 1
ATOM 1451 C C . ASN A 1 182 ? -24.503 2.874 28.172 1.00 64.19 182 ASN A C 1
ATOM 1453 O O . ASN A 1 182 ? -25.700 3.162 28.094 1.00 64.19 182 ASN A O 1
ATOM 1457 N N . ARG A 1 183 ? -24.063 1.819 28.880 1.00 63.19 183 ARG A N 1
ATOM 1458 C CA . ARG A 1 183 ? -24.961 0.883 29.581 1.00 63.19 183 ARG A CA 1
ATOM 1459 C C . ARG A 1 183 ? -25.965 1.598 30.469 1.00 63.19 183 ARG A C 1
ATOM 1461 O O . ARG A 1 183 ? -27.146 1.269 30.469 1.00 63.19 183 ARG A O 1
ATOM 1468 N N . GLU A 1 184 ? -25.470 2.521 31.284 1.00 65.06 184 GLU A N 1
ATOM 1469 C CA . GLU A 1 184 ? -26.261 3.147 32.330 1.00 65.06 184 GLU A CA 1
ATOM 1470 C C . GLU A 1 184 ? -27.348 4.034 31.726 1.00 65.06 184 GLU A C 1
ATOM 1472 O O . GLU A 1 184 ? -28.480 4.033 32.208 1.00 65.06 184 GLU A O 1
ATOM 1477 N N . ILE A 1 185 ? -27.034 4.720 30.626 1.00 68.62 185 ILE A N 1
ATOM 1478 C CA . ILE A 1 185 ? -28.012 5.494 29.859 1.00 68.62 185 ILE A CA 1
ATOM 1479 C C . ILE A 1 185 ? -29.042 4.551 29.230 1.00 68.62 185 ILE A C 1
ATOM 1481 O O . ILE A 1 185 ? -30.242 4.750 29.427 1.00 68.62 185 ILE A O 1
ATOM 1485 N N . ALA A 1 186 ? -28.594 3.491 28.551 1.00 68.75 186 ALA A N 1
ATOM 1486 C CA . ALA A 1 186 ? -29.484 2.516 27.923 1.00 68.75 186 ALA A CA 1
ATOM 1487 C C . ALA A 1 186 ? -30.478 1.920 28.936 1.00 68.75 186 ALA A C 1
ATOM 1489 O O . ALA A 1 186 ? -31.690 2.049 28.767 1.00 68.75 186 ALA A O 1
ATOM 1490 N N . GLU A 1 187 ? -29.979 1.349 30.034 1.00 71.50 187 GLU A N 1
ATOM 1491 C CA . GLU A 1 187 ? -30.799 0.620 31.003 1.00 71.50 187 GLU A CA 1
ATOM 1492 C C . GLU A 1 187 ? -31.626 1.554 31.902 1.00 71.50 187 GLU A C 1
ATOM 1494 O O . GLU A 1 187 ? -32.799 1.280 32.154 1.00 71.50 187 GLU A O 1
ATOM 1499 N N . ARG A 1 188 ? -31.047 2.656 32.407 1.00 71.06 188 ARG A N 1
ATOM 1500 C CA . ARG A 1 188 ? -31.705 3.494 33.431 1.00 71.06 188 ARG A CA 1
ATOM 1501 C C . ARG A 1 188 ? -32.456 4.693 32.879 1.00 71.06 188 ARG A C 1
ATOM 1503 O O . ARG A 1 188 ? -33.353 5.185 33.559 1.00 71.06 188 ARG A O 1
ATOM 1510 N N . LYS A 1 189 ? -32.061 5.211 31.714 1.00 73.12 189 LYS A N 1
ATOM 1511 C CA . LYS A 1 189 ? -32.640 6.438 31.146 1.00 73.12 189 LYS A CA 1
ATOM 1512 C C . LYS A 1 189 ? -33.544 6.151 29.959 1.00 73.12 189 LYS A C 1
ATOM 1514 O O . LYS A 1 189 ? -34.603 6.756 29.866 1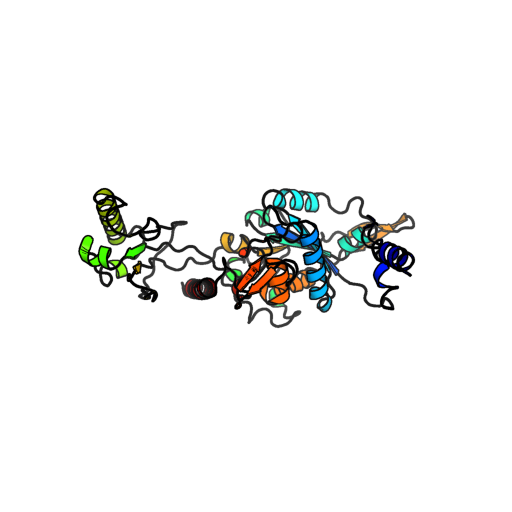.00 73.12 189 LYS A O 1
ATOM 1519 N N . LEU A 1 190 ? -33.161 5.207 29.103 1.00 71.62 190 LEU A N 1
ATOM 1520 C CA . LEU A 1 190 ? -33.933 4.860 27.907 1.00 71.62 190 LEU A CA 1
ATOM 1521 C C . LEU A 1 190 ? -34.841 3.636 28.105 1.00 71.62 190 LEU A C 1
ATOM 1523 O O . LEU A 1 190 ? -35.687 3.359 27.257 1.00 71.62 190 LEU A O 1
ATOM 1527 N N . GLY A 1 191 ? -34.668 2.891 29.204 1.00 73.19 191 GLY A N 1
ATOM 1528 C CA . GLY A 1 191 ? -35.404 1.647 29.459 1.00 73.19 191 GLY A CA 1
ATOM 1529 C C . GLY A 1 191 ? -35.090 0.545 28.440 1.00 73.19 191 GLY A C 1
ATOM 1530 O O . GLY A 1 191 ? -35.910 -0.340 28.207 1.00 73.19 191 GLY A O 1
ATOM 1531 N N . VAL A 1 192 ? -33.921 0.618 27.805 1.00 69.31 192 VAL A N 1
ATOM 1532 C CA . VAL A 1 192 ? -33.459 -0.291 26.758 1.00 69.31 192 VAL A CA 1
ATOM 1533 C C . VAL A 1 192 ? -32.615 -1.381 27.406 1.00 69.31 192 VAL A C 1
ATOM 1535 O O . VAL A 1 192 ? -31.551 -1.121 27.969 1.00 69.31 192 VAL A O 1
ATOM 1538 N N . SER A 1 193 ? -33.084 -2.624 27.320 1.00 67.19 193 SER A N 1
ATOM 1539 C CA . SER A 1 193 ? -32.318 -3.776 27.790 1.00 67.19 193 SER A CA 1
ATOM 1540 C C . SER A 1 193 ? -31.231 -4.135 26.780 1.00 67.19 193 SER A C 1
ATOM 1542 O O . SER A 1 193 ? -31.532 -4.506 25.640 1.00 67.19 193 SER A O 1
ATOM 1544 N N . ALA A 1 194 ? -29.970 -4.108 27.218 1.00 57.38 194 ALA A N 1
ATOM 1545 C CA . ALA A 1 194 ? -28.826 -4.485 26.390 1.00 57.38 194 ALA A CA 1
ATOM 1546 C C . ALA A 1 194 ? -28.886 -5.936 25.876 1.00 57.38 194 ALA A C 1
ATOM 1548 O O . ALA A 1 194 ? -28.360 -6.238 24.814 1.00 57.38 194 ALA A O 1
ATOM 1549 N N . GLN A 1 195 ? -29.552 -6.836 26.602 1.00 54.38 195 GLN A N 1
ATOM 1550 C CA . GLN A 1 195 ? -29.676 -8.247 26.219 1.00 54.38 195 GLN A CA 1
ATOM 1551 C C . GLN A 1 195 ? -30.912 -8.559 25.374 1.00 54.38 195 GLN A C 1
ATOM 1553 O O . GLN A 1 195 ? -30.995 -9.648 24.825 1.00 54.38 195 GLN A O 1
ATOM 1558 N N . THR A 1 196 ? -31.892 -7.658 25.296 1.00 59.72 196 THR A N 1
ATOM 1559 C CA . THR A 1 196 ? -33.184 -7.970 24.657 1.00 59.72 196 THR A CA 1
ATOM 1560 C C . THR A 1 196 ? -33.457 -7.070 23.466 1.00 59.72 196 THR A C 1
ATOM 1562 O O . THR A 1 196 ? -33.826 -7.575 22.418 1.00 59.72 196 THR A O 1
ATOM 1565 N N . THR A 1 197 ? -33.230 -5.763 23.604 1.00 61.69 197 THR A N 1
ATOM 1566 C CA . THR A 1 197 ? -33.480 -4.786 22.537 1.00 61.69 197 THR A CA 1
ATOM 1567 C C . THR A 1 197 ? -32.255 -4.589 21.655 1.00 61.69 197 THR A C 1
ATOM 1569 O O . THR A 1 197 ? -32.387 -4.446 20.452 1.00 61.69 197 THR A O 1
ATOM 1572 N N . LEU A 1 198 ? -31.044 -4.598 22.219 1.00 58.72 198 LEU A N 1
ATOM 1573 C CA . LEU A 1 198 ? -29.840 -4.372 21.409 1.00 58.72 198 LEU A CA 1
ATOM 1574 C C . LEU A 1 198 ? -29.463 -5.607 20.578 1.00 58.72 198 LEU A C 1
ATOM 1576 O O . LEU A 1 198 ? -29.059 -5.468 19.432 1.00 58.72 198 LEU A O 1
ATOM 1580 N N . LEU A 1 199 ? -29.666 -6.811 21.125 1.00 56.91 199 LEU A N 1
ATOM 1581 C CA . LEU A 1 199 ? -29.463 -8.074 20.400 1.00 56.91 199 LEU A CA 1
ATOM 1582 C C . LEU A 1 199 ? -30.583 -8.383 19.388 1.00 56.91 199 LEU A C 1
ATOM 1584 O O . LEU A 1 199 ? -30.409 -9.263 18.547 1.00 56.91 199 LEU A O 1
ATOM 1588 N N . SER A 1 200 ? -31.727 -7.687 19.460 1.00 60.19 200 SER A N 1
ATOM 1589 C CA . SER A 1 200 ? -32.810 -7.826 18.479 1.00 60.19 200 SER A CA 1
ATOM 1590 C C . SER A 1 200 ? -32.658 -6.901 17.276 1.00 60.19 200 SER A C 1
ATOM 1592 O O . SER A 1 200 ? -33.402 -7.066 16.315 1.00 60.19 200 SER A O 1
ATOM 1594 N N . ILE A 1 201 ? -31.734 -5.933 17.312 1.00 60.62 201 ILE A N 1
ATOM 1595 C CA . ILE A 1 201 ? -31.514 -5.038 16.179 1.00 60.62 201 ILE A CA 1
ATOM 1596 C C . ILE A 1 201 ? -30.776 -5.797 15.081 1.00 60.62 201 ILE A C 1
ATOM 1598 O O . ILE A 1 201 ? -29.650 -6.263 15.248 1.00 60.62 201 ILE A O 1
ATOM 1602 N N . THR A 1 202 ? -31.440 -5.898 13.940 1.00 53.41 202 THR A N 1
ATOM 1603 C CA . THR A 1 202 ? -30.977 -6.656 12.783 1.00 53.41 202 THR A CA 1
ATOM 1604 C C . THR A 1 202 ? -30.347 -5.752 11.721 1.00 53.41 202 THR A C 1
ATOM 1606 O O . THR A 1 202 ? -29.359 -6.107 11.091 1.00 53.41 202 THR A O 1
ATOM 1609 N N . SER A 1 203 ? -30.874 -4.544 11.556 1.00 56.22 203 SER A N 1
ATOM 1610 C CA . SER A 1 203 ? -30.373 -3.520 10.637 1.00 56.22 203 SER A CA 1
ATOM 1611 C C . SER A 1 203 ? -30.605 -2.133 11.219 1.00 56.22 203 SER A C 1
ATOM 1613 O O . SER A 1 203 ? -31.469 -1.949 12.072 1.00 56.22 203 SER A O 1
ATOM 1615 N N . MET A 1 204 ? -29.893 -1.130 10.717 1.00 60.78 204 MET A N 1
ATOM 1616 C CA . MET A 1 204 ? -30.039 0.269 11.135 1.00 60.78 204 MET A CA 1
ATOM 1617 C C . MET A 1 204 ? -31.390 0.892 10.770 1.00 60.78 204 MET A C 1
ATOM 1619 O O . MET A 1 204 ? -31.748 1.923 11.349 1.00 60.78 204 MET A O 1
ATOM 1623 N N . ASP A 1 205 ? -32.123 0.244 9.868 1.00 65.38 205 ASP A N 1
ATOM 1624 C CA . ASP A 1 205 ? -33.481 0.602 9.455 1.00 65.38 205 ASP A CA 1
ATOM 1625 C C . ASP A 1 205 ? -34.559 -0.268 10.130 1.00 65.38 205 ASP A C 1
ATOM 1627 O O . ASP A 1 205 ? -35.742 -0.120 9.831 1.00 65.38 205 ASP A O 1
ATOM 1631 N N . ASP A 1 206 ? -34.174 -1.185 11.030 1.00 68.12 206 ASP A N 1
ATOM 1632 C CA . ASP A 1 206 ? -35.134 -1.988 11.799 1.00 68.12 206 ASP A CA 1
ATOM 1633 C C . ASP A 1 206 ? -35.949 -1.103 12.753 1.00 68.12 206 ASP A C 1
ATOM 1635 O O . ASP A 1 206 ? -35.451 -0.100 13.270 1.00 68.12 206 ASP A O 1
ATOM 1639 N N . GLU A 1 207 ? -37.192 -1.497 13.035 1.00 75.00 207 GLU A N 1
ATOM 1640 C CA . GLU A 1 207 ? -38.089 -0.758 13.928 1.00 75.00 207 GLU A CA 1
ATOM 1641 C C . GLU A 1 207 ? -37.458 -0.523 15.310 1.00 75.00 207 GLU A C 1
ATOM 1643 O O . GLU A 1 207 ? -37.526 0.592 15.826 1.00 75.00 207 GLU A O 1
ATOM 1648 N N . HIS A 1 208 ? -36.740 -1.504 15.868 1.00 72.50 208 HIS A N 1
ATOM 1649 C CA . HIS A 1 208 ? -36.038 -1.349 17.142 1.00 72.50 208 HIS A CA 1
ATOM 1650 C C . HIS A 1 208 ? -34.822 -0.419 17.036 1.00 72.50 208 HIS A C 1
ATOM 1652 O O . HIS A 1 208 ? -34.515 0.296 17.992 1.00 72.50 208 HIS A O 1
ATOM 1658 N N . ALA A 1 209 ? -34.126 -0.396 15.891 1.00 69.81 209 ALA A N 1
ATOM 1659 C CA . ALA A 1 209 ? -33.017 0.531 15.655 1.00 69.81 209 ALA A CA 1
ATOM 1660 C C . ALA A 1 209 ? -33.519 1.971 15.545 1.00 69.81 209 ALA A C 1
ATOM 1662 O O . ALA A 1 209 ? -32.934 2.881 16.132 1.00 69.81 209 ALA A O 1
ATOM 1663 N N . LEU A 1 210 ? -34.615 2.175 14.813 1.00 73.94 210 LEU A N 1
ATOM 1664 C CA . LEU A 1 210 ? -35.264 3.471 14.650 1.00 73.94 210 LEU A CA 1
ATOM 1665 C C . LEU A 1 210 ? -35.868 3.960 15.971 1.00 73.94 210 LEU A C 1
ATOM 1667 O O . LEU A 1 210 ? -35.692 5.126 16.319 1.00 73.94 210 LEU A O 1
ATOM 1671 N N . GLU A 1 211 ? -36.499 3.076 16.749 1.00 77.06 211 GLU A N 1
ATOM 1672 C CA . GLU A 1 211 ? -37.004 3.389 18.089 1.00 77.06 211 GLU A CA 1
ATOM 1673 C C . GLU A 1 211 ? -35.858 3.772 19.036 1.00 77.06 211 GLU A C 1
ATOM 1675 O O . GLU A 1 211 ? -35.951 4.765 19.760 1.00 77.06 211 GLU A O 1
ATOM 1680 N N . LEU A 1 212 ? -34.745 3.030 19.008 1.00 73.56 212 LEU A N 1
ATOM 1681 C CA . LEU A 1 212 ? -33.561 3.345 19.802 1.00 73.56 212 LEU A CA 1
ATOM 1682 C C . LEU A 1 212 ? -32.958 4.698 19.399 1.00 73.56 212 LEU A C 1
ATOM 1684 O O . LEU A 1 212 ? -32.689 5.520 20.274 1.00 73.56 212 LEU A O 1
ATOM 1688 N N . LYS A 1 213 ? -32.805 4.964 18.094 1.00 71.62 213 LYS A N 1
ATOM 1689 C CA . LYS A 1 213 ? -32.351 6.260 17.559 1.00 71.62 213 LYS A CA 1
ATOM 1690 C C . LYS A 1 213 ? -33.270 7.403 17.994 1.00 71.62 213 LYS A C 1
ATOM 1692 O O . LYS A 1 213 ? -32.776 8.453 18.395 1.00 71.62 213 LYS A O 1
ATOM 1697 N N . ALA A 1 214 ? -34.58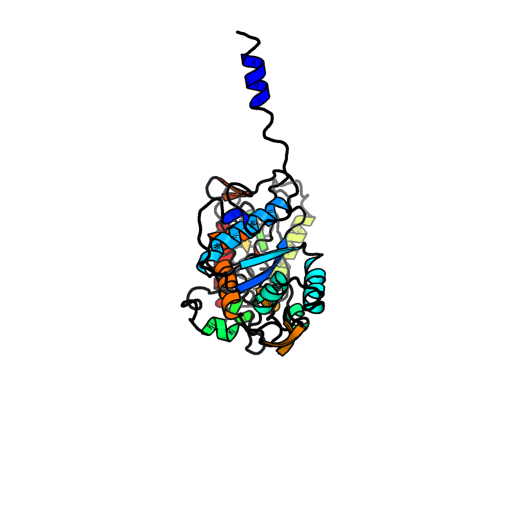7 7.199 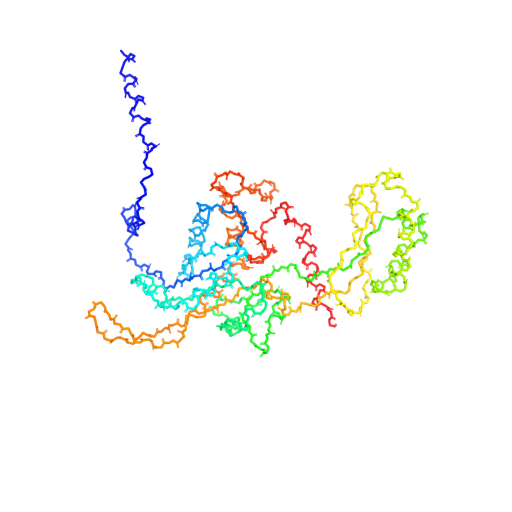17.968 1.00 75.00 214 ALA A N 1
ATOM 1698 C CA . ALA A 1 214 ? -35.562 8.194 18.405 1.00 75.00 214 ALA A CA 1
ATOM 1699 C C . ALA A 1 214 ? -35.465 8.474 19.913 1.00 75.00 214 ALA A C 1
ATOM 1701 O O . ALA A 1 214 ? -35.403 9.636 20.307 1.00 75.00 214 ALA A O 1
ATOM 1702 N N . LYS A 1 215 ? -35.362 7.432 20.753 1.00 75.94 215 LYS A N 1
ATOM 1703 C CA . LYS A 1 215 ? -35.171 7.570 22.211 1.00 75.94 215 LYS A CA 1
ATOM 1704 C C . LYS A 1 215 ? -33.863 8.277 22.558 1.00 75.94 215 LYS A C 1
ATOM 1706 O O . LYS A 1 215 ? -33.828 9.103 23.464 1.00 75.94 215 LYS A O 1
ATOM 1711 N N . ILE A 1 216 ? -32.795 7.967 21.826 1.00 69.06 216 ILE A N 1
ATOM 1712 C CA . ILE A 1 216 ? -31.505 8.654 21.931 1.00 69.06 216 ILE A CA 1
ATOM 1713 C C . ILE A 1 216 ? -31.655 10.137 21.571 1.00 69.06 216 ILE A C 1
ATOM 1715 O O . ILE A 1 216 ? -31.217 10.998 22.330 1.00 69.06 216 ILE A O 1
ATOM 1719 N N . ALA A 1 217 ? -32.283 10.445 20.434 1.00 68.88 217 ALA A N 1
ATOM 1720 C CA . ALA A 1 217 ? -32.465 11.817 19.971 1.00 68.88 217 ALA A CA 1
ATOM 1721 C C . ALA A 1 217 ? -33.332 12.640 20.940 1.00 68.88 217 ALA A C 1
ATOM 1723 O O . ALA A 1 217 ? -32.996 13.781 21.245 1.00 68.88 217 ALA A O 1
ATOM 1724 N N . GLU A 1 218 ? -34.403 12.049 21.475 1.00 74.38 218 GLU A N 1
ATOM 1725 C CA . GLU A 1 218 ? -35.253 12.658 22.501 1.00 74.38 218 GLU A CA 1
ATOM 1726 C C . GLU A 1 218 ? -34.487 12.897 23.810 1.00 74.38 218 GLU A C 1
ATOM 1728 O O . GLU A 1 218 ? -34.613 13.962 24.414 1.00 74.38 218 GLU A O 1
ATOM 1733 N N . TYR A 1 219 ? -33.660 11.943 24.245 1.00 71.12 219 TYR A N 1
ATOM 1734 C CA . TYR A 1 219 ? -32.813 12.118 25.423 1.00 71.12 219 TYR A CA 1
ATOM 1735 C C . TYR A 1 219 ? -31.808 13.260 25.232 1.00 71.12 219 TYR A C 1
ATOM 1737 O O . TYR A 1 219 ? -31.684 14.109 26.113 1.00 71.12 219 TYR A O 1
ATOM 1745 N N . ASN A 1 220 ? -31.149 13.333 24.074 1.00 65.31 220 ASN A N 1
ATOM 1746 C CA . ASN A 1 220 ? -30.184 14.390 23.764 1.00 65.31 220 ASN A CA 1
ATOM 1747 C C . ASN A 1 220 ? -30.843 15.771 23.626 1.00 65.31 220 ASN A C 1
ATOM 1749 O O . ASN A 1 220 ? -30.248 16.772 24.000 1.00 65.31 220 ASN A O 1
ATOM 1753 N N . ALA A 1 221 ? -32.077 15.846 23.121 1.00 69.62 221 ALA A N 1
ATOM 1754 C CA . ALA A 1 221 ? -32.806 17.110 23.002 1.00 69.62 221 ALA A CA 1
ATOM 1755 C C . ALA A 1 221 ? -33.265 17.677 24.359 1.00 69.62 221 ALA A C 1
ATOM 1757 O O . ALA A 1 221 ? -33.458 18.885 24.489 1.00 69.62 221 ALA A O 1
ATOM 1758 N N . ASN A 1 222 ? -33.460 16.808 25.356 1.00 70.56 222 ASN A N 1
ATOM 1759 C CA . ASN A 1 222 ? -34.011 17.165 26.665 1.00 70.56 222 ASN A CA 1
ATOM 1760 C C . ASN A 1 222 ? -32.959 17.297 27.777 1.00 70.56 222 ASN A C 1
ATOM 1762 O O . ASN A 1 222 ? -33.309 17.695 28.888 1.00 70.56 222 ASN A O 1
ATOM 1766 N N . ASN A 1 223 ? -31.696 16.966 27.507 1.00 62.41 223 ASN A N 1
ATOM 1767 C CA . ASN A 1 223 ? -30.596 17.108 28.457 1.00 62.41 223 ASN A CA 1
ATOM 1768 C C . ASN A 1 223 ? -29.517 18.004 27.837 1.00 62.41 223 ASN A C 1
ATOM 1770 O O . ASN A 1 223 ? -29.064 17.751 26.725 1.00 62.41 223 ASN A O 1
ATOM 1774 N N . ASP A 1 224 ? -29.134 19.065 28.551 1.00 51.91 224 ASP A N 1
ATOM 1775 C CA . ASP A 1 224 ? -28.071 19.987 28.136 1.00 51.91 224 ASP A CA 1
ATOM 1776 C C . ASP A 1 224 ? -26.757 19.193 27.961 1.00 51.91 224 ASP A C 1
ATOM 1778 O O . ASP A 1 224 ? -26.424 18.417 28.867 1.00 51.91 224 ASP A O 1
ATOM 1782 N N . PRO A 1 225 ? -25.978 19.363 26.871 1.00 46.91 225 PRO A N 1
ATOM 1783 C CA . PRO A 1 225 ? -24.733 18.614 26.648 1.00 46.91 225 PRO A CA 1
ATOM 1784 C C . PRO A 1 225 ? -23.705 18.744 27.787 1.00 46.91 225 PRO A C 1
ATOM 1786 O O . PRO A 1 225 ? -22.732 17.996 27.831 1.00 46.91 225 PRO A O 1
ATOM 1789 N N . GLY A 1 226 ? -23.900 19.706 28.699 1.00 41.66 226 GLY A N 1
ATOM 1790 C CA . GLY A 1 226 ? -23.027 19.997 29.836 1.00 41.66 226 GLY A CA 1
ATOM 1791 C C . GLY A 1 226 ? -23.442 19.418 31.198 1.00 41.66 226 GLY A C 1
ATOM 1792 O O . GLY A 1 226 ? -22.613 19.423 32.107 1.00 41.66 226 GLY A O 1
ATOM 1793 N N . GLU A 1 227 ? -24.659 18.892 31.384 1.00 37.22 227 GLU A N 1
ATOM 1794 C CA . GLU A 1 227 ? -25.096 18.302 32.667 1.00 37.22 227 GLU A CA 1
ATOM 1795 C C . GLU A 1 227 ? -25.122 16.767 32.616 1.00 37.22 227 GLU A C 1
ATOM 1797 O O . GLU A 1 227 ? -26.160 16.138 32.793 1.00 37.22 227 GLU A O 1
ATOM 1802 N N . ALA A 1 228 ? -23.956 16.152 32.384 1.00 34.53 228 ALA A N 1
ATOM 1803 C CA . ALA A 1 228 ? -23.590 14.839 32.934 1.00 34.53 228 ALA A CA 1
ATOM 1804 C C . ALA A 1 228 ? -22.216 14.380 32.426 1.00 34.53 228 ALA A C 1
ATOM 1806 O O . ALA A 1 228 ? -22.162 13.374 31.745 1.00 34.53 228 ALA A O 1
ATOM 1807 N N . ASP A 1 229 ? -21.111 15.039 32.788 1.00 38.47 229 ASP A N 1
ATOM 1808 C CA . ASP A 1 229 ? -19.807 14.362 32.978 1.00 38.47 229 ASP A CA 1
ATOM 1809 C C . ASP A 1 229 ? -19.292 13.462 31.815 1.00 38.47 229 ASP A C 1
ATOM 1811 O O . ASP A 1 229 ? -18.449 12.594 32.025 1.00 38.47 229 ASP A O 1
ATOM 1815 N N . LEU A 1 230 ? -19.818 13.622 30.601 1.00 35.31 230 LEU A N 1
ATOM 1816 C CA . LEU A 1 230 ? -19.647 12.778 29.422 1.00 35.31 230 LEU A CA 1
ATOM 1817 C C . LEU A 1 230 ? -19.406 13.755 28.282 1.00 35.31 230 LEU A C 1
ATOM 1819 O O . LEU A 1 230 ? -20.316 14.429 27.809 1.00 35.31 230 LEU A O 1
ATOM 1823 N N . VAL A 1 231 ? -18.133 13.894 27.938 1.00 32.00 231 VAL A N 1
ATOM 1824 C CA . VAL A 1 231 ? -17.646 14.742 26.851 1.00 32.00 231 VAL A CA 1
ATOM 1825 C C . VAL A 1 231 ? -18.295 14.263 25.548 1.00 32.00 231 VAL A C 1
ATOM 1827 O O . VAL A 1 231 ? -18.592 13.078 25.420 1.00 32.00 231 VAL A O 1
ATOM 1830 N N . GLU A 1 232 ? -18.490 15.146 24.565 1.00 34.09 232 GLU A N 1
ATOM 1831 C CA . GLU A 1 232 ? -18.995 14.836 23.208 1.00 34.09 232 GLU A CA 1
ATOM 1832 C C . GLU A 1 232 ? -18.325 13.615 22.532 1.00 34.09 232 GLU A C 1
ATOM 1834 O O . GLU A 1 232 ? -18.862 13.073 21.573 1.00 34.09 232 GLU A O 1
ATOM 1839 N N . SER A 1 233 ? -17.189 13.133 23.046 1.00 37.16 233 SER A N 1
ATOM 1840 C CA . SER A 1 233 ? -16.533 11.882 22.652 1.00 37.16 233 SER A CA 1
ATOM 1841 C C . SER A 1 233 ? -17.188 10.588 23.172 1.00 37.16 233 SER A C 1
ATOM 1843 O O . SER A 1 233 ? -16.787 9.512 22.741 1.00 37.16 233 SER A O 1
ATOM 1845 N N . ASP A 1 234 ? -18.153 10.657 24.097 1.00 34.66 234 ASP A N 1
ATOM 1846 C CA . ASP A 1 234 ? -18.706 9.500 24.829 1.00 34.66 234 ASP A CA 1
ATOM 1847 C C . ASP A 1 234 ? -20.196 9.220 24.557 1.00 34.66 234 ASP A C 1
ATOM 1849 O O . ASP A 1 234 ? -20.786 8.310 25.156 1.00 34.66 234 ASP A O 1
ATOM 1853 N N . VAL A 1 235 ? -20.820 9.965 23.640 1.00 35.84 235 VAL A N 1
ATOM 1854 C CA . VAL A 1 235 ? -22.214 9.760 23.234 1.00 35.84 235 VAL A CA 1
ATOM 1855 C C . VAL A 1 235 ? -22.287 9.635 21.714 1.00 35.84 235 VAL A C 1
ATOM 1857 O O . VAL A 1 235 ? -22.512 10.601 21.001 1.00 35.84 235 VAL A O 1
ATOM 1860 N N . ILE A 1 236 ? -22.189 8.383 21.259 1.00 41.19 236 ILE A N 1
ATOM 1861 C CA . ILE A 1 236 ? -22.847 7.880 20.046 1.00 41.19 236 ILE A CA 1
ATOM 1862 C C . ILE A 1 236 ? -22.252 8.422 18.739 1.00 41.19 236 ILE A C 1
ATOM 1864 O O . ILE A 1 236 ? -22.717 9.411 18.177 1.00 41.19 236 ILE A O 1
ATOM 1868 N N . THR A 1 237 ? -21.300 7.681 18.172 1.00 38.72 237 THR A N 1
ATOM 1869 C CA . THR A 1 237 ? -20.924 7.845 16.763 1.00 38.72 237 THR A CA 1
ATOM 1870 C C . THR A 1 237 ? -21.763 6.892 15.914 1.00 38.72 237 THR A C 1
ATOM 1872 O O . THR A 1 237 ? -21.573 5.680 15.965 1.00 38.72 237 THR A O 1
ATOM 1875 N N . LEU A 1 238 ? -22.703 7.435 15.139 1.00 35.53 238 LEU A N 1
ATOM 1876 C CA . LEU A 1 238 ? -23.245 6.765 13.956 1.00 35.53 238 LEU A CA 1
ATOM 1877 C C . LEU A 1 238 ? -22.216 6.958 12.840 1.00 35.53 238 LEU A C 1
ATOM 1879 O O . LEU A 1 238 ? -22.107 8.049 12.287 1.00 35.53 238 LEU A O 1
ATOM 1883 N N . VAL A 1 239 ? -21.435 5.924 12.544 1.00 39.53 239 VAL A N 1
ATOM 1884 C CA . VAL A 1 239 ? -20.630 5.879 11.320 1.00 39.53 239 VAL A CA 1
ATOM 1885 C C . VAL A 1 239 ? -21.473 5.117 10.311 1.00 39.53 239 VAL A C 1
ATOM 1887 O O . VAL A 1 239 ? -21.772 3.953 10.549 1.00 39.53 239 VAL A O 1
ATOM 1890 N N . THR A 1 240 ? -21.933 5.790 9.259 1.00 33.16 240 THR A N 1
ATOM 1891 C CA . THR A 1 240 ? -22.696 5.162 8.175 1.00 33.16 240 THR A CA 1
ATOM 1892 C C . THR A 1 240 ? -21.999 5.426 6.862 1.00 33.16 240 THR A C 1
ATOM 1894 O O . THR A 1 240 ? -21.853 6.593 6.515 1.00 33.16 240 THR A O 1
ATOM 1897 N N . ASP A 1 241 ? -21.640 4.377 6.124 1.00 33.19 241 ASP A N 1
ATOM 1898 C CA . ASP A 1 241 ? -21.341 4.482 4.694 1.00 33.19 241 ASP A CA 1
ATOM 1899 C C . ASP A 1 241 ? -21.634 3.144 3.983 1.00 33.19 241 ASP A C 1
ATOM 1901 O O . ASP A 1 241 ? -20.833 2.212 4.045 1.00 33.19 241 ASP A O 1
ATOM 1905 N N . LYS A 1 242 ? -22.755 3.129 3.232 1.00 31.92 242 LYS A N 1
ATOM 1906 C CA . LYS A 1 242 ? -23.247 2.155 2.215 1.00 31.92 242 LYS A CA 1
ATOM 1907 C C . LYS A 1 242 ? -24.363 1.151 2.633 1.00 31.92 242 LYS A C 1
ATOM 1909 O O . LYS A 1 242 ? -24.418 0.719 3.778 1.00 31.92 242 LYS A O 1
ATOM 1914 N N . PRO A 1 243 ? -25.276 0.773 1.699 1.00 30.50 243 PRO A N 1
ATOM 1915 C CA . PRO A 1 243 ? -26.422 -0.130 1.947 1.00 30.50 243 PRO A CA 1
ATOM 1916 C C . PRO A 1 243 ? -26.054 -1.636 2.004 1.00 30.50 243 PRO A C 1
ATOM 1918 O O . PRO A 1 243 ? -25.110 -2.054 1.337 1.00 30.50 243 PRO A O 1
ATOM 1921 N N . TYR A 1 244 ? -26.820 -2.465 2.744 1.00 40.69 244 TYR A N 1
ATOM 1922 C CA . TYR A 1 244 ? -26.525 -3.898 3.003 1.00 40.69 244 TYR A CA 1
ATOM 1923 C C . TYR A 1 244 ? -27.761 -4.827 3.150 1.00 40.69 244 TYR A C 1
ATOM 1925 O O . TYR A 1 244 ? -28.884 -4.366 3.341 1.00 40.69 244 TYR A O 1
ATOM 1933 N N . GLU A 1 245 ? -27.532 -6.156 3.115 1.00 32.03 245 GLU A N 1
ATOM 1934 C CA . GLU A 1 245 ? -28.516 -7.236 3.373 1.00 32.03 245 GLU A CA 1
ATOM 1935 C C . GLU A 1 245 ? -28.182 -8.084 4.628 1.00 32.03 245 GLU A C 1
ATOM 1937 O O . GLU A 1 245 ? -27.030 -8.437 4.888 1.00 32.03 245 GLU A O 1
ATOM 1942 N N . TYR A 1 246 ? -29.213 -8.479 5.387 1.00 33.00 246 TYR A N 1
ATOM 1943 C CA . TYR A 1 246 ? -29.134 -8.979 6.772 1.00 33.00 246 TYR A CA 1
ATOM 1944 C C . TYR A 1 246 ? -28.825 -10.489 6.972 1.00 33.00 246 TYR A C 1
ATOM 1946 O O . TYR A 1 246 ? -29.368 -11.334 6.262 1.00 33.00 246 TYR A O 1
ATOM 1954 N N . LYS A 1 247 ? -28.034 -10.827 8.015 1.00 31.66 247 LYS A N 1
ATOM 1955 C CA . LYS A 1 247 ? -27.985 -12.132 8.733 1.00 31.66 247 LYS A CA 1
ATOM 1956 C C . LYS A 1 247 ? -27.595 -11.905 10.219 1.00 31.66 247 LYS A C 1
ATOM 1958 O O . LYS A 1 247 ? -26.777 -11.039 10.502 1.00 31.66 247 LYS A O 1
ATOM 1963 N N . GLN A 1 248 ? -28.163 -12.681 11.153 1.00 32.34 248 GLN A N 1
ATOM 1964 C CA . GLN A 1 248 ? -28.024 -12.540 12.622 1.00 32.34 248 GLN A CA 1
ATOM 1965 C C . GLN A 1 248 ? -26.756 -13.231 13.181 1.00 32.34 248 GLN A C 1
ATOM 1967 O O . GLN A 1 248 ? -26.543 -14.407 12.890 1.00 32.34 248 GLN A O 1
ATOM 1972 N N . THR A 1 249 ? -25.960 -12.564 14.032 1.00 33.91 249 THR A N 1
ATOM 1973 C CA . THR A 1 249 ? -24.858 -13.185 14.813 1.00 33.91 249 THR A CA 1
ATOM 1974 C C . THR A 1 249 ? -24.832 -12.670 16.261 1.00 33.91 249 THR A C 1
ATOM 1976 O O . THR A 1 249 ? -24.996 -11.478 16.487 1.00 33.91 249 THR A O 1
ATOM 1979 N N . GLU A 1 250 ? -24.622 -13.555 17.246 1.00 34.91 250 GLU A N 1
ATOM 1980 C CA . GLU A 1 250 ? -24.879 -13.313 18.686 1.00 34.91 250 GLU A CA 1
ATOM 1981 C C . GLU A 1 250 ? -23.780 -12.592 19.517 1.00 34.91 250 GLU A C 1
ATOM 1983 O O . GLU A 1 250 ? -23.941 -12.447 20.729 1.00 34.91 250 GLU A O 1
ATOM 1988 N N . GLU A 1 251 ? -22.658 -12.113 18.970 1.00 37.94 251 GLU A N 1
ATOM 1989 C CA . GLU A 1 251 ? -21.542 -11.656 19.830 1.00 37.94 251 GLU A CA 1
ATOM 1990 C C . GLU A 1 251 ? -21.501 -10.140 20.122 1.00 37.94 251 GLU A C 1
ATOM 1992 O O . GLU A 1 251 ? -20.822 -9.368 19.446 1.00 37.94 251 GLU A O 1
ATOM 1997 N N . ALA A 1 252 ? -22.115 -9.715 21.234 1.00 39.41 252 ALA A N 1
ATOM 1998 C CA . ALA A 1 252 ? -21.774 -8.452 21.903 1.00 39.41 252 ALA A CA 1
ATOM 1999 C C . ALA A 1 252 ? -20.560 -8.657 22.839 1.00 39.41 252 ALA A C 1
ATOM 2001 O O . ALA A 1 252 ? -20.672 -9.317 23.876 1.00 39.41 252 ALA A O 1
ATOM 2002 N N . LYS A 1 253 ? -19.383 -8.104 22.504 1.00 40.12 253 LYS A N 1
ATOM 2003 C CA . LYS A 1 253 ? -18.177 -8.189 23.357 1.00 40.12 253 LYS A CA 1
ATOM 2004 C C . LYS A 1 253 ? -18.074 -7.028 24.350 1.00 40.12 253 LYS A C 1
ATOM 2006 O O . LYS A 1 253 ? -18.292 -5.867 24.026 1.00 40.12 253 LYS A O 1
ATOM 2011 N N . LYS A 1 254 ? -17.681 -7.374 25.576 1.00 37.16 254 LYS A N 1
ATOM 2012 C CA . LYS A 1 254 ? -17.394 -6.477 26.703 1.00 37.16 254 LYS A CA 1
ATOM 2013 C C . LYS A 1 254 ? -16.001 -5.851 26.514 1.00 37.16 254 LYS A C 1
ATOM 2015 O O . LYS A 1 254 ? -15.021 -6.590 26.481 1.00 37.16 254 LYS A O 1
ATOM 2020 N N . VAL A 1 255 ? -15.896 -4.525 26.407 1.00 36.69 255 VAL A N 1
ATOM 2021 C CA . VAL A 1 255 ? -14.600 -3.815 26.401 1.00 36.69 255 VAL A CA 1
ATOM 2022 C C . VAL A 1 255 ? -14.208 -3.515 27.852 1.00 36.69 255 VAL A C 1
ATOM 2024 O O . VAL A 1 255 ? -14.957 -2.856 28.573 1.00 36.69 255 VAL A O 1
ATOM 2027 N N . GLU A 1 256 ? -13.074 -4.043 28.324 1.00 31.80 256 GLU A N 1
ATOM 2028 C CA . GLU A 1 256 ? -12.582 -3.803 29.690 1.00 31.80 256 GLU A CA 1
ATOM 2029 C C . GLU A 1 256 ? -11.516 -2.699 29.714 1.00 31.80 256 GLU A C 1
ATOM 2031 O O . GLU A 1 256 ? -10.395 -2.892 29.257 1.00 31.80 256 GLU A O 1
ATOM 2036 N N . GLY A 1 257 ? -11.869 -1.548 30.296 1.00 31.81 257 GLY A N 1
ATOM 2037 C CA . GLY A 1 257 ? -10.968 -0.428 30.572 1.00 31.81 257 GLY A CA 1
ATOM 2038 C C . GLY A 1 257 ? -11.709 0.690 31.313 1.00 31.81 257 GLY A C 1
ATOM 2039 O O . GLY A 1 257 ? -12.693 1.210 30.812 1.00 31.81 257 GLY A O 1
ATOM 2040 N N . THR A 1 258 ? -11.287 0.967 32.551 1.00 34.06 258 THR A N 1
ATOM 2041 C CA . THR A 1 258 ? -11.658 2.096 33.438 1.00 34.06 258 THR A CA 1
ATOM 2042 C C . THR A 1 258 ? -13.081 2.685 33.342 1.00 34.06 258 THR A C 1
ATOM 2044 O O . THR A 1 258 ? -13.369 3.568 32.549 1.00 34.06 258 THR A O 1
ATOM 2047 N N . ALA A 1 259 ? -13.932 2.266 34.287 1.00 34.62 259 ALA A N 1
ATOM 2048 C CA . ALA A 1 259 ? -15.009 3.049 34.910 1.00 34.62 259 ALA A CA 1
ATOM 2049 C C . ALA A 1 259 ? -15.979 3.844 34.005 1.00 34.62 259 ALA A C 1
ATOM 2051 O O . ALA A 1 259 ? -16.266 4.997 34.294 1.00 34.62 259 ALA A O 1
ATOM 2052 N N . ARG A 1 260 ? -16.565 3.199 32.992 1.00 38.44 260 ARG A N 1
ATOM 2053 C CA . ARG A 1 260 ? -17.977 3.341 32.561 1.00 38.44 260 ARG A CA 1
ATOM 2054 C C . ARG A 1 260 ? -18.222 2.266 31.505 1.00 38.44 260 ARG A C 1
ATOM 2056 O O . ARG A 1 260 ? -17.638 2.296 30.433 1.00 38.44 260 ARG A O 1
ATOM 2063 N N . GLN A 1 261 ? -19.014 1.249 31.845 1.00 43.38 261 GLN A N 1
ATOM 2064 C CA . GLN A 1 261 ? -19.310 0.136 30.939 1.00 43.38 261 GLN A CA 1
ATOM 2065 C C . GLN A 1 261 ? -20.092 0.671 29.728 1.00 43.38 261 GLN A C 1
ATOM 2067 O O . GLN A 1 261 ? -21.284 0.952 29.830 1.00 43.38 261 GLN A O 1
ATOM 2072 N N . GLN A 1 262 ? -19.420 0.852 28.596 1.00 47.44 262 GLN A N 1
ATOM 2073 C CA . GLN A 1 262 ? -20.050 1.144 27.310 1.00 47.44 262 GLN A CA 1
ATOM 2074 C C . GLN A 1 262 ? -20.485 -0.184 26.663 1.00 47.44 262 GLN A C 1
ATOM 2076 O O . GLN A 1 262 ? -19.752 -1.171 26.730 1.00 47.44 262 GLN A O 1
ATOM 2081 N N . TYR A 1 263 ? -21.678 -0.229 26.065 1.00 49.47 263 TYR A N 1
ATOM 2082 C CA . TYR A 1 263 ? -22.068 -1.292 25.138 1.00 49.47 263 TYR A CA 1
ATOM 2083 C C . TYR A 1 263 ? -21.887 -0.778 23.720 1.00 49.47 263 TYR A C 1
ATOM 2085 O O . TYR A 1 263 ? -22.388 0.284 23.364 1.00 49.47 263 TYR A O 1
ATOM 2093 N N . ILE A 1 264 ? -21.205 -1.560 22.898 1.00 49.12 264 ILE A N 1
ATOM 2094 C CA . ILE A 1 264 ? -21.268 -1.405 21.451 1.00 49.12 264 ILE A CA 1
ATOM 2095 C C . ILE A 1 264 ? -22.269 -2.451 20.971 1.00 49.12 264 ILE A C 1
ATOM 2097 O O . ILE A 1 264 ? -22.113 -3.644 21.232 1.00 49.12 264 ILE A O 1
ATOM 2101 N N . VAL A 1 265 ? -23.329 -1.991 20.324 1.00 48.91 265 VAL A N 1
ATOM 2102 C CA . VAL A 1 265 ? -24.258 -2.821 19.571 1.00 48.91 265 VAL A CA 1
ATOM 2103 C C . VAL A 1 265 ? -23.706 -2.890 18.163 1.00 48.91 265 VAL A C 1
ATOM 2105 O O . VAL A 1 265 ? -23.834 -1.949 17.380 1.00 48.91 265 VAL A O 1
ATOM 2108 N N . ASN A 1 266 ? -23.034 -3.995 17.867 1.00 48.75 266 ASN A N 1
ATOM 2109 C CA . ASN A 1 266 ? -22.605 -4.294 16.512 1.00 48.75 266 ASN A CA 1
ATOM 2110 C C . ASN A 1 266 ? -23.834 -4.750 15.731 1.00 48.75 266 ASN A C 1
ATOM 2112 O O . ASN A 1 266 ? -24.298 -5.875 15.908 1.00 48.75 266 ASN A O 1
ATOM 2116 N N . VAL A 1 267 ? -24.370 -3.870 14.891 1.00 51.81 267 VAL A N 1
ATOM 2117 C CA . VAL A 1 267 ? -25.399 -4.231 13.916 1.00 51.81 267 VAL A CA 1
ATOM 2118 C C . VAL A 1 267 ? -24.720 -4.258 12.563 1.00 51.81 267 VAL A C 1
ATOM 2120 O O . VAL A 1 267 ? -24.845 -3.328 11.778 1.00 51.81 267 VAL A O 1
ATOM 2123 N N . ALA A 1 268 ? -23.975 -5.319 12.283 1.00 50.38 268 ALA A N 1
ATOM 2124 C CA . ALA A 1 268 ? -23.455 -5.488 10.944 1.00 50.38 268 ALA A CA 1
ATOM 2125 C C . ALA A 1 268 ? -23.328 -6.958 10.578 1.00 50.38 268 ALA A C 1
ATOM 2127 O O . ALA A 1 268 ? -22.659 -7.739 11.256 1.00 50.38 268 ALA A O 1
ATOM 2128 N N . ARG A 1 269 ? -23.924 -7.314 9.439 1.00 50.62 269 ARG A N 1
ATOM 2129 C CA . ARG A 1 269 ? -23.324 -8.356 8.622 1.00 50.62 269 ARG A CA 1
ATOM 2130 C C . ARG A 1 269 ? -22.055 -7.759 8.042 1.00 50.62 269 ARG A C 1
ATOM 2132 O O . ARG A 1 269 ? -22.029 -6.601 7.631 1.00 50.62 269 ARG A O 1
ATOM 2139 N N . TYR A 1 270 ? -21.017 -8.566 8.024 1.00 55.22 270 TYR A N 1
ATOM 2140 C CA . TYR A 1 270 ? -19.744 -8.152 7.494 1.00 55.22 270 TYR A CA 1
ATOM 2141 C C . TYR A 1 270 ? -19.886 -7.849 5.999 1.00 55.22 270 TYR A C 1
ATOM 2143 O O . TYR A 1 270 ? -20.369 -8.719 5.267 1.00 55.22 270 TYR A O 1
ATOM 2151 N N . PRO A 1 271 ? -19.535 -6.635 5.537 1.00 60.25 271 PRO A N 1
ATOM 2152 C CA . PRO A 1 271 ? -19.557 -6.332 4.116 1.00 60.25 271 PRO A CA 1
ATOM 2153 C C . PRO A 1 271 ? -18.642 -7.321 3.394 1.00 60.25 271 PRO A C 1
ATOM 2155 O O . PRO A 1 271 ? -17.522 -7.616 3.832 1.00 60.25 271 PRO A O 1
ATOM 2158 N N . VAL A 1 272 ? -19.163 -7.876 2.304 1.00 68.81 272 VAL A N 1
ATOM 2159 C CA . VAL A 1 272 ? -18.374 -8.699 1.396 1.00 68.81 272 VAL A CA 1
ATOM 2160 C C . VAL A 1 272 ? -17.532 -7.743 0.570 1.00 68.81 272 VAL A C 1
ATOM 2162 O O . VAL A 1 272 ? -18.062 -6.776 0.018 1.00 68.81 272 VAL A O 1
ATOM 2165 N N . ALA A 1 273 ? -16.234 -8.028 0.494 1.00 77.38 273 ALA A N 1
ATOM 2166 C CA . ALA A 1 273 ? -15.326 -7.289 -0.362 1.00 77.38 273 ALA A CA 1
ATOM 2167 C C . ALA A 1 273 ? -15.899 -7.211 -1.783 1.00 77.38 273 ALA A C 1
ATOM 2169 O O . ALA A 1 273 ? -16.304 -8.223 -2.357 1.00 77.38 273 ALA A O 1
ATOM 2170 N N . ASN A 1 274 ? -15.912 -6.016 -2.359 1.00 83.44 274 ASN A N 1
ATOM 2171 C CA . ASN A 1 274 ? -16.223 -5.827 -3.773 1.00 83.44 274 ASN A CA 1
ATOM 2172 C C . ASN A 1 274 ? -14.992 -5.333 -4.542 1.00 83.44 274 ASN A C 1
ATOM 2174 O O . ASN A 1 274 ? -13.978 -4.949 -3.958 1.00 83.44 274 ASN A O 1
ATOM 2178 N N . ALA A 1 275 ? -15.083 -5.353 -5.872 1.00 86.38 275 ALA A N 1
ATOM 2179 C CA . ALA A 1 275 ? -13.981 -4.938 -6.731 1.00 86.38 275 ALA A CA 1
ATOM 2180 C C . ALA A 1 275 ? -13.551 -3.482 -6.477 1.00 86.38 275 ALA A C 1
ATOM 2182 O O . ALA A 1 275 ? -12.361 -3.195 -6.530 1.00 86.38 275 ALA A O 1
ATOM 2183 N N . ASP A 1 276 ? -14.477 -2.571 -6.161 1.00 88.38 276 ASP A N 1
ATOM 2184 C CA . ASP A 1 276 ? -14.132 -1.165 -5.907 1.00 88.38 276 ASP A CA 1
ATOM 2185 C C . ASP A 1 276 ? -13.248 -1.056 -4.653 1.00 88.38 276 ASP A C 1
ATOM 2187 O O . ASP A 1 276 ? -12.235 -0.365 -4.649 1.00 88.38 276 ASP A O 1
ATOM 2191 N N . GLU A 1 277 ? -13.572 -1.810 -3.601 1.00 86.50 277 GLU A N 1
ATOM 2192 C CA . GLU A 1 277 ? -12.762 -1.873 -2.380 1.00 86.50 277 GLU A CA 1
ATOM 2193 C C . GLU A 1 277 ? -11.415 -2.567 -2.594 1.00 86.50 277 GLU A C 1
ATOM 2195 O O . GLU A 1 277 ? -10.409 -2.140 -2.020 1.00 86.50 277 GLU A O 1
ATOM 2200 N N . ALA A 1 278 ? -11.383 -3.620 -3.413 1.00 88.06 278 ALA A N 1
ATOM 2201 C CA . ALA A 1 278 ? -10.148 -4.312 -3.758 1.00 88.06 278 ALA A CA 1
ATOM 2202 C C . ALA A 1 278 ? -9.186 -3.389 -4.523 1.00 88.06 278 ALA A C 1
ATOM 2204 O O . ALA A 1 278 ? -7.996 -3.345 -4.207 1.00 88.06 278 ALA A O 1
ATOM 2205 N N . TYR A 1 279 ? -9.705 -2.603 -5.469 1.00 92.25 279 TYR A N 1
ATOM 2206 C CA . TYR A 1 279 ? -8.921 -1.696 -6.310 1.00 92.25 279 TYR A CA 1
ATOM 2207 C C . TYR A 1 279 ? -8.730 -0.286 -5.737 1.00 92.25 279 TYR A C 1
ATOM 2209 O O . TYR A 1 279 ? -7.970 0.487 -6.305 1.00 92.25 279 TYR A O 1
ATOM 2217 N N . ALA A 1 280 ? -9.313 0.041 -4.582 1.00 91.19 280 ALA A N 1
ATOM 2218 C CA . ALA A 1 280 ? -9.004 1.281 -3.860 1.00 91.19 280 ALA A CA 1
ATOM 2219 C C . ALA A 1 280 ? -7.555 1.328 -3.328 1.00 91.19 280 ALA A C 1
ATOM 2221 O O . ALA A 1 280 ? -7.059 2.385 -2.935 1.00 91.19 280 ALA A O 1
ATOM 2222 N N . SER A 1 281 ? -6.877 0.178 -3.274 1.00 92.44 281 SER A N 1
ATOM 2223 C CA . SER A 1 281 ? -5.474 0.076 -2.874 1.00 92.44 281 SER A CA 1
ATOM 2224 C C . SER A 1 281 ? -4.863 -1.236 -3.378 1.00 92.44 281 SER A C 1
ATOM 2226 O O . SER A 1 281 ? -4.583 -2.145 -2.591 1.00 92.44 281 SER A O 1
ATOM 2228 N N . ALA A 1 282 ? -4.683 -1.374 -4.687 1.00 95.19 282 ALA A N 1
ATOM 2229 C CA . ALA A 1 282 ? -4.049 -2.545 -5.293 1.00 95.19 282 ALA A CA 1
ATOM 2230 C C . ALA A 1 282 ? -2.783 -2.157 -6.044 1.00 95.19 282 ALA A C 1
ATOM 2232 O O . ALA A 1 282 ? -2.688 -1.060 -6.573 1.00 95.19 282 ALA A O 1
ATOM 2233 N N . TYR A 1 283 ? -1.819 -3.065 -6.140 1.00 96.62 283 TYR A N 1
ATOM 2234 C CA . TYR A 1 283 ? -0.692 -2.883 -7.045 1.00 96.62 283 TYR A CA 1
ATOM 2235 C C . TYR A 1 283 ? -0.921 -3.655 -8.338 1.00 96.62 283 TYR A C 1
ATOM 2237 O O . TYR A 1 283 ? -1.018 -4.884 -8.329 1.00 96.62 283 TYR A O 1
ATOM 2245 N N . GLY A 1 284 ? -1.024 -2.916 -9.438 1.00 95.69 284 GLY A N 1
ATOM 2246 C CA . GLY A 1 284 ? -1.093 -3.435 -10.798 1.00 95.69 284 GLY A CA 1
ATOM 2247 C C . GLY A 1 284 ? 0.234 -3.285 -11.530 1.00 95.69 284 GLY A C 1
ATOM 2248 O O . GLY A 1 284 ? 1.129 -2.549 -11.103 1.00 95.69 284 GLY A O 1
ATOM 2249 N N . VAL A 1 285 ? 0.348 -3.978 -12.660 1.00 93.94 285 VAL A N 1
ATOM 2250 C CA . VAL A 1 285 ? 1.501 -3.871 -13.557 1.00 93.94 285 VAL A CA 1
ATOM 2251 C C . VAL A 1 285 ? 1.021 -3.345 -14.898 1.00 93.94 285 VAL A C 1
ATOM 2253 O O . VAL A 1 285 ? 0.177 -3.971 -15.541 1.00 93.94 285 VAL A O 1
ATOM 2256 N N . LEU A 1 286 ? 1.564 -2.206 -15.323 1.00 90.31 286 LEU A N 1
ATOM 2257 C CA . LEU A 1 286 ? 1.455 -1.770 -16.710 1.00 90.31 286 LEU A CA 1
ATOM 2258 C C . LEU A 1 286 ? 2.681 -2.311 -17.447 1.00 90.31 286 LEU A C 1
ATOM 2260 O O . LEU A 1 286 ? 3.800 -1.851 -17.178 1.00 90.31 286 LEU A O 1
ATOM 2264 N N . PRO A 1 287 ? 2.508 -3.307 -18.331 1.00 81.44 287 PRO A N 1
ATOM 2265 C CA . PRO A 1 287 ? 3.627 -3.851 -19.075 1.00 81.44 287 PRO A CA 1
ATOM 2266 C C . PRO A 1 287 ? 4.179 -2.765 -19.999 1.00 81.44 287 PRO A C 1
ATOM 2268 O O . PRO A 1 287 ? 3.425 -1.965 -20.563 1.00 81.44 287 PRO A O 1
ATOM 2271 N N . SER A 1 288 ? 5.496 -2.752 -20.198 1.00 69.69 288 SER A N 1
ATOM 2272 C CA . SER A 1 288 ? 6.048 -2.063 -21.363 1.00 69.69 288 SER A CA 1
ATOM 2273 C C . SER A 1 288 ? 5.410 -2.693 -22.593 1.00 69.69 288 SER A C 1
ATOM 2275 O O . SER A 1 288 ? 5.330 -3.918 -22.689 1.00 69.69 288 SER A O 1
ATOM 2277 N N . ALA A 1 289 ? 4.829 -1.867 -23.464 1.00 55.28 289 ALA A N 1
ATOM 2278 C CA . ALA A 1 289 ? 4.005 -2.356 -24.562 1.00 55.28 289 ALA A CA 1
ATOM 2279 C C . ALA A 1 289 ? 4.761 -3.458 -25.318 1.00 55.28 289 ALA A C 1
ATOM 2281 O O . ALA A 1 289 ? 5.905 -3.247 -25.684 1.00 55.28 289 ALA A O 1
ATOM 2282 N N . ASN A 1 290 ? 4.153 -4.620 -25.575 1.00 47.31 290 ASN A N 1
ATOM 2283 C CA . ASN A 1 290 ? 4.749 -5.638 -26.446 1.00 47.31 290 ASN A CA 1
ATOM 2284 C C . ASN A 1 290 ? 4.772 -5.108 -27.888 1.00 47.31 290 ASN A C 1
ATOM 2286 O O . ASN A 1 290 ? 3.930 -5.457 -28.715 1.00 47.31 290 ASN A O 1
ATOM 2290 N N . LYS A 1 291 ? 5.694 -4.195 -28.179 1.00 50.12 291 LYS A N 1
ATOM 2291 C CA . LYS A 1 291 ? 5.923 -3.628 -29.497 1.00 50.12 291 LYS A CA 1
ATOM 2292 C C . LYS A 1 291 ? 7.275 -4.106 -29.987 1.00 50.12 291 LYS A C 1
ATOM 2294 O O . LYS A 1 291 ? 8.279 -4.029 -29.287 1.00 50.12 291 LYS A O 1
ATOM 2299 N N . THR A 1 292 ? 7.291 -4.595 -31.218 1.00 48.84 292 THR A N 1
ATOM 2300 C CA . THR A 1 292 ? 8.519 -4.619 -32.000 1.00 48.84 292 THR A CA 1
ATOM 2301 C C . THR A 1 292 ? 8.703 -3.209 -32.527 1.00 48.84 292 THR A C 1
ATOM 2303 O O . THR A 1 292 ? 8.020 -2.807 -33.469 1.00 48.84 292 THR A O 1
ATOM 2306 N N . GLU A 1 293 ? 9.560 -2.432 -31.879 1.00 52.00 293 GLU A N 1
ATOM 2307 C CA . GLU A 1 293 ? 9.873 -1.092 -32.360 1.00 52.00 293 GLU A CA 1
ATOM 2308 C C . GLU A 1 293 ? 11.094 -1.156 -33.276 1.00 52.00 293 GLU A C 1
ATOM 2310 O O . GLU A 1 293 ? 12.073 -1.861 -33.005 1.00 52.00 293 GLU A O 1
ATOM 2315 N N . ALA A 1 294 ? 10.996 -0.459 -34.408 1.00 53.19 294 ALA A N 1
ATOM 2316 C CA . ALA A 1 294 ? 12.142 -0.200 -35.259 1.00 53.19 294 ALA A CA 1
ATOM 2317 C C . ALA A 1 294 ? 12.989 0.865 -34.555 1.00 53.19 294 ALA A C 1
ATOM 2319 O O . ALA A 1 294 ? 12.596 2.027 -34.488 1.00 53.19 294 ALA A O 1
ATOM 2320 N N . GLY A 1 295 ? 14.116 0.449 -33.992 1.00 58.09 295 GLY A N 1
ATOM 2321 C CA . GLY A 1 295 ? 15.112 1.337 -33.411 1.00 58.09 295 GLY A CA 1
ATOM 2322 C C . GLY A 1 295 ? 16.283 1.536 -34.362 1.00 58.09 295 GLY A C 1
ATOM 2323 O O . GLY A 1 295 ? 16.406 0.842 -35.371 1.00 58.09 295 GLY A O 1
ATOM 2324 N N . LYS A 1 296 ? 17.176 2.458 -34.013 1.00 58.72 296 LYS A N 1
ATOM 2325 C CA . LYS A 1 296 ? 18.512 2.543 -34.602 1.00 58.72 296 LYS A CA 1
ATOM 2326 C C . LYS A 1 296 ? 19.544 2.308 -33.505 1.00 58.72 296 LYS A C 1
ATOM 2328 O O . LYS A 1 296 ? 19.359 2.817 -32.405 1.00 58.72 296 LYS A O 1
ATOM 2333 N N . ASN A 1 297 ? 20.593 1.534 -33.769 1.00 58.00 297 ASN A N 1
ATOM 2334 C CA . ASN A 1 297 ? 21.717 1.436 -32.830 1.00 58.00 297 ASN A CA 1
ATOM 2335 C C . ASN A 1 297 ? 22.561 2.727 -32.839 1.00 58.00 297 ASN A C 1
ATOM 2337 O O . ASN A 1 297 ? 22.325 3.631 -33.642 1.00 58.00 297 ASN A O 1
ATOM 2341 N N . GLU A 1 298 ? 23.576 2.801 -31.975 1.00 47.53 298 GLU A N 1
ATOM 2342 C CA . GLU A 1 298 ? 24.524 3.928 -31.891 1.00 47.53 298 GLU A CA 1
ATOM 2343 C C . GLU A 1 298 ? 25.230 4.235 -33.231 1.00 47.53 298 GLU A C 1
ATOM 2345 O O . GLU A 1 298 ? 25.738 5.334 -33.447 1.00 47.53 298 GLU A O 1
ATOM 2350 N N . GLN A 1 299 ? 25.255 3.270 -34.155 1.00 64.56 299 GLN A N 1
ATOM 2351 C CA . GLN A 1 299 ? 25.827 3.387 -35.496 1.00 64.56 299 GLN A CA 1
ATOM 2352 C C . GLN A 1 299 ? 24.780 3.754 -36.569 1.00 64.56 299 GLN A C 1
ATOM 2354 O O . GLN A 1 299 ? 25.120 3.889 -37.746 1.00 64.56 299 GLN A O 1
ATOM 2359 N N . GLY A 1 300 ? 23.516 3.961 -36.182 1.00 62.62 300 GLY A N 1
ATOM 2360 C CA . GLY A 1 300 ? 22.413 4.363 -37.057 1.00 62.62 300 GLY A CA 1
ATOM 2361 C C . GLY A 1 300 ? 21.734 3.220 -37.824 1.00 62.62 300 GLY A C 1
ATOM 2362 O O . GLY A 1 300 ? 20.890 3.492 -38.689 1.00 62.62 300 GLY A O 1
ATOM 2363 N N . GLU A 1 301 ? 22.091 1.968 -37.534 1.00 59.47 301 GLU A N 1
ATOM 2364 C CA . GLU A 1 301 ? 21.565 0.766 -38.188 1.00 59.47 301 GLU A CA 1
ATOM 2365 C C . GLU A 1 301 ? 20.207 0.375 -37.616 1.00 59.47 301 GLU A C 1
ATOM 2367 O O . GLU A 1 301 ? 20.016 0.399 -36.402 1.00 59.47 301 GLU A O 1
ATOM 2372 N N . ASP A 1 302 ? 19.279 -0.022 -38.487 1.00 59.41 302 ASP A N 1
ATOM 2373 C CA . ASP A 1 302 ? 17.937 -0.421 -38.073 1.00 59.41 302 ASP A CA 1
ATOM 2374 C C . ASP A 1 302 ? 17.986 -1.727 -37.260 1.00 59.41 302 ASP A C 1
ATOM 2376 O O . ASP A 1 302 ? 18.452 -2.763 -37.741 1.00 59.41 302 ASP A O 1
ATOM 2380 N N . ILE A 1 303 ? 17.467 -1.686 -36.036 1.00 52.06 303 ILE A N 1
ATOM 2381 C CA . ILE A 1 303 ? 17.332 -2.835 -35.139 1.00 52.06 303 ILE A CA 1
ATOM 2382 C C . ILE A 1 303 ? 15.855 -3.084 -34.837 1.00 52.06 303 ILE A C 1
ATOM 2384 O O . ILE A 1 303 ? 15.068 -2.152 -34.684 1.00 52.06 303 ILE A O 1
ATOM 2388 N N . GLN A 1 304 ? 15.466 -4.355 -34.735 1.00 54.00 304 GLN A N 1
ATOM 2389 C CA . GLN A 1 304 ? 14.189 -4.722 -34.127 1.00 54.00 304 GLN A CA 1
ATOM 2390 C C . GLN A 1 304 ? 14.415 -4.957 -32.645 1.00 54.00 304 GLN A C 1
ATOM 2392 O O . GLN A 1 304 ? 15.191 -5.839 -32.272 1.00 54.00 304 GLN A O 1
ATOM 2397 N N . VAL A 1 305 ? 13.725 -4.188 -31.811 1.00 54.69 305 VAL A N 1
ATOM 2398 C CA . VAL A 1 305 ? 13.780 -4.393 -30.369 1.00 54.69 305 VAL A CA 1
ATOM 2399 C C . VAL A 1 305 ? 12.588 -5.234 -29.941 1.00 54.69 305 VAL A C 1
ATOM 2401 O O . VAL A 1 305 ? 11.440 -4.879 -30.199 1.00 54.69 305 VAL A O 1
ATOM 2404 N N . VAL A 1 306 ? 12.868 -6.380 -29.321 1.00 54.22 306 VAL A N 1
ATOM 2405 C CA . VAL A 1 306 ? 11.847 -7.221 -28.693 1.00 54.22 306 VAL A CA 1
ATOM 2406 C C . VAL A 1 306 ? 11.751 -6.795 -27.239 1.00 54.22 306 VAL A C 1
ATOM 2408 O O . VAL A 1 306 ? 12.649 -7.080 -26.450 1.00 54.22 306 VAL A O 1
ATOM 2411 N N . LEU A 1 307 ? 10.666 -6.103 -26.906 1.00 56.91 307 LEU A N 1
ATOM 2412 C CA . LEU A 1 307 ? 10.303 -5.823 -25.524 1.00 56.91 307 LEU A CA 1
ATOM 2413 C C . LEU A 1 307 ? 9.951 -7.149 -24.841 1.00 56.91 307 LEU A C 1
ATOM 2415 O O . LEU A 1 307 ? 9.150 -7.930 -25.358 1.00 56.91 307 LEU A O 1
ATOM 2419 N N . VAL A 1 308 ? 10.627 -7.440 -23.731 1.00 58.50 308 VAL A N 1
ATOM 2420 C CA . VAL A 1 308 ? 10.426 -8.672 -22.963 1.00 58.50 308 VAL A CA 1
ATOM 2421 C C . VAL A 1 308 ? 9.465 -8.364 -21.822 1.00 58.50 308 VAL A C 1
ATOM 2423 O O . VAL A 1 308 ? 9.694 -7.443 -21.044 1.00 58.50 308 VAL A O 1
ATOM 2426 N N . ASP A 1 309 ? 8.390 -9.144 -21.718 1.00 68.56 309 ASP A N 1
ATOM 2427 C CA . ASP A 1 309 ? 7.464 -9.053 -20.594 1.00 68.56 309 ASP A CA 1
ATOM 2428 C C . ASP A 1 309 ? 8.135 -9.591 -19.321 1.00 68.56 309 ASP A C 1
ATOM 2430 O O . ASP A 1 309 ? 8.394 -10.792 -19.196 1.00 68.56 309 ASP A O 1
ATOM 2434 N N . TYR A 1 310 ? 8.422 -8.686 -18.386 1.00 77.12 310 TYR A N 1
ATOM 2435 C CA . TYR A 1 310 ? 8.983 -8.998 -17.074 1.00 77.12 310 TYR A CA 1
ATOM 2436 C C . TYR A 1 310 ? 7.934 -8.972 -15.956 1.00 77.12 310 TYR A C 1
ATOM 2438 O O . TYR A 1 310 ? 8.314 -8.944 -14.788 1.00 77.12 310 TYR A O 1
ATOM 2446 N N . THR A 1 311 ? 6.628 -9.002 -16.259 1.00 83.69 311 THR A N 1
ATOM 2447 C CA . THR A 1 311 ? 5.541 -8.944 -15.254 1.00 83.69 311 THR A CA 1
ATOM 2448 C C . THR A 1 311 ? 5.762 -9.916 -14.088 1.00 83.69 311 THR A C 1
ATOM 2450 O O . THR A 1 311 ? 5.460 -9.606 -12.937 1.00 83.69 311 THR A O 1
ATOM 2453 N N . ASP A 1 312 ? 6.391 -11.059 -14.346 1.00 78.31 312 ASP A N 1
ATOM 2454 C CA . ASP A 1 312 ? 6.797 -12.027 -13.333 1.00 78.31 312 ASP A CA 1
ATOM 2455 C C . ASP A 1 312 ? 7.737 -11.441 -12.246 1.00 78.31 312 ASP A C 1
ATOM 2457 O O . ASP A 1 312 ? 7.559 -11.724 -11.062 1.00 78.31 312 ASP A O 1
ATOM 2461 N N . ARG A 1 313 ? 8.678 -10.563 -12.608 1.00 81.75 313 ARG A N 1
ATOM 2462 C CA . ARG A 1 313 ? 9.557 -9.811 -11.691 1.00 81.75 313 ARG A CA 1
ATOM 2463 C C . ARG A 1 313 ? 8.851 -8.685 -10.953 1.00 81.75 313 ARG A C 1
ATOM 2465 O O . ARG A 1 313 ? 9.156 -8.450 -9.785 1.00 81.75 313 ARG A O 1
ATOM 2472 N N . ALA A 1 314 ? 7.902 -8.005 -11.595 1.00 87.81 314 ALA A N 1
ATOM 2473 C CA . ALA A 1 314 ? 7.079 -7.004 -10.915 1.00 87.81 314 ALA A CA 1
ATOM 2474 C C . ALA A 1 314 ? 6.302 -7.642 -9.753 1.00 87.81 314 ALA A C 1
ATOM 2476 O O . ALA A 1 314 ? 6.231 -7.087 -8.654 1.00 87.81 314 ALA A O 1
ATOM 2477 N N . MET A 1 315 ? 5.802 -8.861 -9.967 1.00 86.19 315 MET A N 1
ATOM 2478 C CA . MET A 1 315 ? 5.115 -9.623 -8.932 1.00 86.19 315 MET A CA 1
ATOM 2479 C C . MET A 1 315 ? 6.010 -9.904 -7.715 1.00 86.19 315 MET A C 1
ATOM 2481 O O . MET A 1 315 ? 5.525 -9.783 -6.593 1.00 86.19 315 MET A O 1
ATOM 2485 N N . GLU A 1 316 ? 7.311 -10.188 -7.878 1.00 84.25 316 GLU A N 1
ATOM 2486 C CA . GLU A 1 316 ? 8.239 -10.369 -6.739 1.00 84.25 316 GLU A CA 1
ATOM 2487 C C . GLU A 1 316 ? 8.239 -9.155 -5.793 1.00 84.25 316 GLU A C 1
ATOM 2489 O O . GLU A 1 316 ? 8.220 -9.318 -4.569 1.00 84.25 316 GLU A O 1
ATOM 2494 N N . ILE A 1 317 ? 8.201 -7.941 -6.352 1.00 89.12 317 ILE A N 1
ATOM 2495 C CA . ILE A 1 317 ? 8.145 -6.690 -5.585 1.00 89.12 317 ILE A CA 1
ATOM 2496 C C . ILE A 1 317 ? 6.787 -6.550 -4.889 1.00 89.12 317 ILE A C 1
ATOM 2498 O O . ILE A 1 317 ? 6.738 -6.329 -3.677 1.00 89.12 317 ILE A O 1
ATOM 2502 N N . ILE A 1 318 ? 5.687 -6.734 -5.626 1.00 91.38 318 ILE A N 1
ATOM 2503 C CA . ILE A 1 318 ? 4.316 -6.635 -5.095 1.00 91.38 318 ILE A CA 1
ATOM 2504 C C . ILE A 1 318 ? 4.100 -7.618 -3.931 1.00 91.38 318 ILE A C 1
ATOM 2506 O O . ILE A 1 318 ? 3.503 -7.274 -2.905 1.00 91.38 318 ILE A O 1
ATOM 2510 N N . TYR A 1 319 ? 4.641 -8.833 -4.030 1.00 85.19 319 TYR A N 1
ATOM 2511 C CA . TYR A 1 319 ? 4.598 -9.803 -2.937 1.00 85.19 319 TYR A CA 1
ATOM 2512 C C . TYR A 1 319 ? 5.486 -9.413 -1.763 1.00 85.19 319 TYR A C 1
ATOM 2514 O O . TYR A 1 319 ? 5.080 -9.589 -0.611 1.00 85.19 319 TYR A O 1
ATOM 2522 N N . ALA A 1 320 ? 6.679 -8.879 -2.023 1.00 87.75 320 ALA A N 1
ATOM 2523 C CA . ALA A 1 320 ? 7.567 -8.415 -0.968 1.00 87.75 320 ALA A CA 1
ATOM 2524 C C . ALA A 1 320 ? 6.901 -7.321 -0.117 1.00 87.75 320 ALA A C 1
ATOM 2526 O O . ALA A 1 320 ? 6.983 -7.383 1.107 1.00 87.75 320 ALA A O 1
ATOM 2527 N N . LEU A 1 321 ? 6.141 -6.408 -0.728 1.00 90.69 321 LEU A N 1
ATOM 2528 C CA . LEU A 1 321 ? 5.336 -5.413 -0.006 1.00 90.69 321 LEU A CA 1
ATOM 2529 C C . LEU A 1 321 ? 4.282 -6.044 0.914 1.00 90.69 321 LEU A C 1
ATOM 2531 O O . LEU A 1 321 ? 3.938 -5.480 1.948 1.00 90.69 321 LEU A O 1
ATOM 2535 N N . ASN A 1 322 ? 3.780 -7.229 0.574 1.00 87.00 322 ASN A N 1
ATOM 2536 C CA . ASN A 1 322 ? 2.718 -7.901 1.319 1.00 87.00 322 ASN A CA 1
ATOM 2537 C C . ASN A 1 322 ? 3.206 -8.963 2.323 1.00 87.00 322 ASN A C 1
ATOM 2539 O O . ASN A 1 322 ? 2.402 -9.439 3.134 1.00 87.00 322 ASN A O 1
ATOM 2543 N N . LYS A 1 323 ? 4.499 -9.329 2.301 1.00 85.38 323 LYS A N 1
ATOM 2544 C CA . LYS A 1 323 ? 5.084 -10.387 3.153 1.00 85.38 323 LYS A CA 1
ATOM 2545 C C . LYS A 1 323 ? 6.363 -9.990 3.890 1.00 85.38 323 LYS A C 1
ATOM 2547 O O . LYS A 1 323 ? 6.602 -10.472 4.996 1.00 85.38 323 LYS A O 1
ATOM 2552 N N . ASP A 1 324 ? 7.203 -9.147 3.300 1.00 90.06 324 ASP A N 1
ATOM 2553 C CA . ASP A 1 324 ? 8.476 -8.744 3.894 1.00 90.06 324 ASP A CA 1
ATOM 2554 C C . ASP A 1 324 ? 8.268 -7.496 4.754 1.00 90.06 324 ASP A C 1
ATOM 2556 O O . ASP A 1 324 ? 8.155 -6.375 4.258 1.00 90.06 324 ASP A O 1
ATOM 2560 N N . LYS A 1 325 ? 8.241 -7.698 6.076 1.00 92.31 325 LYS A N 1
ATOM 2561 C CA . LYS A 1 325 ? 8.052 -6.621 7.053 1.00 92.31 325 LYS A CA 1
ATOM 2562 C C . LYS A 1 325 ? 9.087 -5.497 6.912 1.00 92.31 325 LYS A C 1
ATOM 2564 O O . LYS A 1 325 ? 8.758 -4.354 7.222 1.00 92.31 325 LYS A O 1
ATOM 2569 N N . ASN A 1 326 ? 10.312 -5.781 6.464 1.00 94.69 326 ASN A N 1
ATOM 2570 C CA . ASN A 1 326 ? 11.327 -4.742 6.291 1.00 94.69 326 ASN A CA 1
ATOM 2571 C C . ASN A 1 326 ? 11.009 -3.881 5.072 1.00 94.69 326 ASN A C 1
ATOM 2573 O O . ASN A 1 326 ? 10.947 -2.668 5.209 1.00 94.69 326 ASN A O 1
ATOM 2577 N N . ILE A 1 327 ? 10.729 -4.494 3.920 1.00 94.75 327 ILE A N 1
ATOM 2578 C CA . ILE A 1 327 ? 10.359 -3.756 2.700 1.00 94.75 327 ILE A CA 1
ATOM 2579 C C . ILE A 1 327 ? 9.066 -2.963 2.933 1.00 94.75 327 ILE A C 1
ATOM 2581 O O . ILE A 1 327 ? 9.027 -1.762 2.667 1.00 94.75 327 ILE A O 1
ATOM 2585 N N . ARG A 1 328 ? 8.048 -3.601 3.525 1.00 94.50 328 ARG A N 1
ATOM 2586 C CA . ARG A 1 328 ? 6.779 -2.964 3.898 1.00 94.50 328 ARG A CA 1
ATOM 2587 C C . ARG A 1 328 ? 6.984 -1.736 4.783 1.00 94.50 328 ARG A C 1
ATOM 2589 O O . ARG A 1 328 ? 6.418 -0.686 4.493 1.00 94.50 328 ARG A O 1
ATOM 2596 N N . ASN A 1 329 ? 7.757 -1.863 5.866 1.00 96.25 329 ASN A N 1
ATOM 2597 C CA . ASN A 1 329 ? 7.980 -0.763 6.808 1.00 96.25 329 ASN A CA 1
ATOM 2598 C C . ASN A 1 329 ? 8.888 0.323 6.235 1.00 96.25 329 ASN A C 1
ATOM 2600 O O . ASN A 1 329 ? 8.671 1.488 6.552 1.00 96.25 329 ASN A O 1
ATOM 2604 N N . THR A 1 330 ? 9.876 -0.037 5.411 1.00 98.00 330 THR A N 1
ATOM 2605 C CA . THR A 1 330 ? 10.724 0.944 4.728 1.00 98.00 330 THR A CA 1
ATOM 2606 C C . THR A 1 330 ? 9.884 1.810 3.798 1.00 98.00 330 THR A C 1
ATOM 2608 O O . THR A 1 330 ? 9.996 3.029 3.857 1.00 98.00 330 THR A O 1
ATOM 2611 N N . LEU A 1 331 ? 8.977 1.211 3.018 1.00 97.88 331 LEU A N 1
ATOM 2612 C CA . LEU A 1 331 ? 8.052 1.988 2.192 1.00 97.88 331 LEU A CA 1
ATOM 2613 C C . LEU A 1 331 ? 7.019 2.753 3.036 1.00 97.88 331 LEU A C 1
ATOM 2615 O O . LEU A 1 331 ? 6.563 3.799 2.620 1.00 97.88 331 LEU A O 1
ATOM 2619 N N . GLN A 1 332 ? 6.627 2.266 4.216 1.00 96.94 332 GLN A N 1
ATOM 2620 C CA . GLN A 1 332 ? 5.622 2.932 5.057 1.00 96.94 332 GLN A CA 1
ATOM 2621 C C . GLN A 1 332 ? 6.127 4.165 5.809 1.00 96.94 332 GLN A C 1
ATOM 2623 O O . GLN A 1 332 ? 5.447 5.186 5.907 1.00 96.94 332 GLN A O 1
ATOM 2628 N N . TYR A 1 333 ? 7.243 3.973 6.504 1.00 96.56 333 TYR A N 1
ATOM 2629 C CA . TYR A 1 333 ? 7.718 4.837 7.581 1.00 96.56 333 TYR A CA 1
ATOM 2630 C C . TYR A 1 333 ? 9.076 5.451 7.236 1.00 96.56 333 TYR A C 1
ATOM 2632 O O . TYR A 1 333 ? 9.590 6.270 7.992 1.00 96.56 333 TYR A O 1
ATOM 2640 N N . GLY A 1 334 ? 9.665 5.047 6.112 1.00 96.81 334 GLY A N 1
ATOM 2641 C CA . GLY A 1 334 ? 11.009 5.401 5.700 1.00 96.81 334 GLY A CA 1
ATOM 2642 C C . GLY A 1 334 ? 12.076 4.539 6.374 1.00 96.81 334 GLY A C 1
ATOM 2643 O O . GLY A 1 334 ? 11.830 3.403 6.770 1.00 96.81 334 GLY A O 1
ATOM 2644 N N . VAL A 1 335 ? 13.295 5.052 6.513 1.00 96.12 335 VAL A N 1
ATOM 2645 C CA . VAL A 1 335 ? 14.430 4.311 7.078 1.00 96.12 335 VAL A CA 1
ATOM 2646 C C . VAL A 1 335 ? 14.494 4.476 8.598 1.00 96.12 335 VAL A C 1
ATOM 2648 O O . VAL A 1 335 ? 14.506 5.589 9.129 1.00 96.12 335 VAL A O 1
ATOM 2651 N N . LYS A 1 336 ? 14.587 3.358 9.330 1.00 93.81 336 LYS A N 1
ATOM 2652 C CA . LYS A 1 336 ? 14.727 3.369 10.796 1.00 93.81 336 LYS A CA 1
ATOM 2653 C C . LYS A 1 336 ? 16.007 4.103 11.212 1.00 93.81 336 LYS A C 1
ATOM 2655 O O . LYS A 1 336 ? 17.090 3.778 10.741 1.00 93.81 336 LYS A O 1
ATOM 2660 N N . GLY A 1 337 ? 15.885 5.043 12.143 1.00 91.94 337 GLY A N 1
ATOM 2661 C CA . GLY A 1 337 ? 16.960 5.918 12.613 1.00 91.94 337 GLY A CA 1
ATOM 2662 C C . GLY A 1 337 ? 17.133 7.199 11.791 1.00 91.94 337 GLY A C 1
ATOM 2663 O O . GLY A 1 337 ? 17.755 8.128 12.292 1.00 91.94 337 GLY A O 1
ATOM 2664 N N . ALA A 1 338 ? 16.560 7.271 10.585 1.00 92.69 338 ALA A N 1
ATOM 2665 C CA . ALA A 1 338 ? 16.527 8.485 9.770 1.00 92.69 338 ALA A CA 1
ATOM 2666 C C . ALA A 1 338 ? 15.127 9.117 9.788 1.00 92.69 338 ALA A C 1
ATOM 2668 O O . ALA A 1 338 ? 14.958 10.239 10.253 1.00 92.69 338 ALA A O 1
ATOM 2669 N N . ASN A 1 339 ? 14.115 8.366 9.351 1.00 95.88 339 ASN A N 1
ATOM 2670 C CA . ASN A 1 339 ? 12.738 8.842 9.207 1.00 95.88 339 ASN A CA 1
ATOM 2671 C C . ASN A 1 339 ? 11.835 8.435 10.374 1.00 95.88 339 ASN A C 1
ATOM 2673 O O . ASN A 1 339 ? 10.812 9.069 10.606 1.00 95.88 339 ASN A O 1
ATOM 2677 N N . TYR A 1 340 ? 12.191 7.390 11.124 1.00 94.94 340 TYR A N 1
ATOM 2678 C CA . TYR A 1 340 ? 11.436 6.974 12.306 1.00 94.94 340 TYR A CA 1
ATOM 2679 C C . TYR A 1 340 ? 12.303 6.244 13.330 1.00 94.94 340 TYR A C 1
ATOM 2681 O O . TYR A 1 340 ? 13.340 5.663 13.005 1.00 94.94 340 TYR A O 1
ATOM 2689 N N . THR A 1 341 ? 11.847 6.207 14.578 1.00 95.31 341 THR A N 1
ATOM 2690 C CA . THR A 1 341 ? 12.401 5.356 15.638 1.00 95.31 341 THR A CA 1
ATOM 2691 C C . THR A 1 341 ? 11.319 4.440 16.201 1.00 95.31 341 THR A C 1
ATOM 2693 O O . THR A 1 341 ? 10.146 4.562 15.856 1.00 95.31 341 THR A O 1
ATOM 2696 N N . VAL A 1 342 ? 11.710 3.470 17.028 1.00 93.94 342 VAL A N 1
ATOM 2697 C CA . VAL A 1 342 ? 10.758 2.588 17.712 1.00 93.94 342 VAL A CA 1
ATOM 2698 C C . VAL A 1 342 ? 10.958 2.747 19.209 1.00 93.94 342 VAL A C 1
ATOM 2700 O O . VAL A 1 342 ? 12.050 2.468 19.705 1.00 93.94 342 VAL A O 1
ATOM 2703 N N . VAL A 1 343 ? 9.909 3.171 19.905 1.00 93.31 343 VAL A N 1
ATOM 2704 C CA . VAL A 1 343 ? 9.866 3.351 21.359 1.00 93.31 343 VAL A CA 1
ATOM 2705 C C . VAL A 1 343 ? 8.776 2.430 21.889 1.00 93.31 343 VAL A C 1
ATOM 2707 O O . VAL A 1 343 ? 7.651 2.470 21.406 1.00 93.31 343 VAL A O 1
ATOM 2710 N N . ASP A 1 344 ? 9.127 1.525 22.803 1.00 91.50 344 ASP A N 1
ATOM 2711 C CA . ASP A 1 344 ? 8.199 0.541 23.386 1.00 91.50 344 ASP A CA 1
ATOM 2712 C C . ASP A 1 344 ? 7.412 -0.291 22.353 1.00 91.50 344 ASP A C 1
ATOM 2714 O O . ASP A 1 344 ? 6.263 -0.673 22.552 1.00 91.50 344 ASP A O 1
ATOM 2718 N N . GLY A 1 345 ? 8.052 -0.594 21.218 1.00 89.69 345 GLY A N 1
ATOM 2719 C CA . GLY A 1 345 ? 7.439 -1.355 20.124 1.00 89.69 345 GLY A CA 1
ATOM 2720 C C . GLY A 1 345 ? 6.526 -0.537 19.204 1.00 89.69 345 GLY A C 1
ATOM 2721 O O . GLY A 1 345 ? 5.990 -1.104 18.253 1.00 89.69 345 GLY A O 1
ATOM 2722 N N . ILE A 1 346 ? 6.397 0.770 19.442 1.00 93.75 346 ILE A N 1
ATOM 2723 C CA . ILE A 1 346 ? 5.602 1.710 18.649 1.00 93.75 346 ILE A CA 1
ATOM 2724 C C . ILE A 1 346 ? 6.521 2.569 17.779 1.00 93.75 346 ILE A C 1
ATOM 2726 O O . ILE A 1 346 ? 7.542 3.087 18.234 1.00 93.75 346 ILE A O 1
ATOM 2730 N N . VAL A 1 347 ? 6.165 2.707 16.507 1.00 94.56 347 VAL A N 1
ATOM 2731 C CA . VAL A 1 347 ? 6.822 3.586 15.543 1.00 94.56 347 VAL A CA 1
ATOM 2732 C C . VAL A 1 347 ? 6.516 5.037 15.886 1.00 94.56 347 VAL A C 1
ATOM 2734 O O . VAL A 1 347 ? 5.356 5.435 15.960 1.00 94.56 347 VAL A O 1
ATOM 2737 N N . VAL A 1 348 ? 7.575 5.829 16.025 1.00 93.38 348 VAL A N 1
ATOM 2738 C CA . VAL A 1 348 ? 7.524 7.281 16.194 1.00 93.38 348 VAL A CA 1
ATOM 2739 C C . VAL A 1 348 ? 8.227 7.909 14.995 1.00 93.38 348 VAL A C 1
ATOM 2741 O O . VAL A 1 348 ? 9.439 7.738 14.824 1.00 93.38 348 VAL A O 1
ATOM 2744 N N . LYS A 1 349 ? 7.460 8.589 14.136 1.00 91.88 349 LYS A N 1
ATOM 2745 C CA . LYS A 1 349 ? 7.976 9.265 12.938 1.00 91.88 349 LYS A CA 1
ATOM 2746 C C . LYS A 1 349 ? 8.807 10.494 13.316 1.00 91.88 349 LYS A C 1
ATOM 2748 O O . LYS A 1 349 ? 8.531 11.155 14.314 1.00 91.88 349 LYS A O 1
ATOM 2753 N N . SER A 1 350 ? 9.820 10.790 12.509 1.00 87.00 350 SER A N 1
ATOM 2754 C CA . SER A 1 350 ? 10.618 12.006 12.626 1.00 87.00 350 SER A CA 1
ATOM 2755 C C . SER A 1 350 ? 9.795 13.221 12.209 1.00 87.00 350 SER A C 1
ATOM 2757 O O . SER A 1 350 ? 9.052 13.175 11.229 1.00 87.00 350 SER A O 1
ATOM 2759 N N . THR A 1 351 ? 9.968 14.314 12.944 1.00 87.94 351 THR A N 1
ATOM 2760 C CA . THR A 1 351 ? 9.425 15.638 12.616 1.00 87.94 351 THR A CA 1
ATOM 2761 C C . THR A 1 351 ? 10.532 1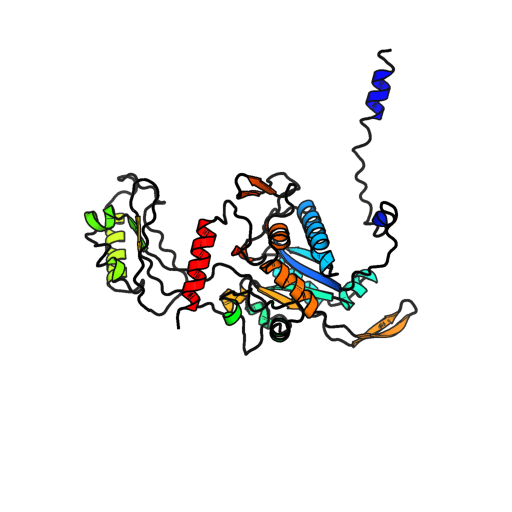6.630 12.253 1.00 87.94 351 THR A C 1
ATOM 2763 O O . THR A 1 351 ? 10.268 17.824 12.153 1.00 87.94 351 THR A O 1
ATOM 2766 N N . GLU A 1 352 ? 11.779 16.164 12.141 1.00 83.31 352 GLU A N 1
ATOM 2767 C CA . GLU A 1 352 ? 12.906 16.995 11.717 1.00 83.31 352 GLU A CA 1
ATOM 2768 C C . GLU A 1 352 ? 12.743 17.367 10.236 1.00 83.31 352 GLU A C 1
ATOM 2770 O O . GLU A 1 352 ? 12.464 16.508 9.395 1.00 83.31 352 GLU A O 1
ATOM 2775 N N . GLU A 1 353 ? 12.890 18.660 9.943 1.00 76.06 353 GLU A N 1
ATOM 2776 C CA . GLU A 1 353 ? 12.965 19.207 8.584 1.00 76.06 353 GLU A CA 1
ATOM 2777 C C . GLU A 1 353 ? 14.125 18.512 7.853 1.00 76.06 353 GLU A C 1
ATOM 2779 O O . GLU A 1 353 ? 15.229 18.579 8.375 1.00 76.06 353 GLU A O 1
ATOM 2784 N N . ASP A 1 354 ? 13.868 17.862 6.703 1.00 80.75 354 ASP A N 1
ATOM 2785 C CA . ASP A 1 354 ? 14.737 16.908 5.958 1.00 80.75 354 ASP A CA 1
ATOM 2786 C C . ASP A 1 354 ? 14.508 15.394 6.177 1.00 80.75 354 ASP A C 1
ATOM 2788 O O . ASP A 1 354 ? 15.079 14.553 5.476 1.00 80.75 354 ASP A O 1
ATOM 2792 N N . ARG A 1 355 ? 13.662 15.004 7.138 1.00 87.00 355 ARG A N 1
ATOM 2793 C CA . ARG A 1 355 ? 13.421 13.582 7.479 1.00 87.00 355 ARG A CA 1
ATOM 2794 C C . ARG A 1 355 ? 11.961 13.173 7.482 1.00 87.00 355 ARG A C 1
ATOM 2796 O O . ARG A 1 355 ? 11.668 11.991 7.699 1.00 87.00 355 ARG A O 1
ATOM 2803 N N . VAL A 1 356 ? 11.057 14.118 7.249 1.00 92.44 356 VAL A N 1
ATOM 2804 C CA . VAL A 1 356 ? 9.617 13.867 7.229 1.00 92.44 356 VAL A CA 1
ATOM 2805 C C . VAL A 1 356 ? 9.272 12.959 6.052 1.00 92.44 356 VAL A C 1
ATOM 2807 O O . VAL A 1 356 ? 9.489 13.302 4.894 1.00 92.44 356 VAL A O 1
ATOM 2810 N N . TYR A 1 357 ? 8.713 11.790 6.356 1.00 95.75 357 TYR A N 1
ATOM 2811 C CA . TYR A 1 357 ? 8.280 10.823 5.355 1.00 95.75 357 TYR A CA 1
ATOM 2812 C C . TYR A 1 357 ? 6.905 10.268 5.710 1.00 95.75 357 TYR A C 1
ATOM 2814 O O . TYR A 1 357 ? 6.735 9.629 6.755 1.00 95.75 357 TYR A O 1
ATOM 2822 N N . ASN A 1 358 ? 5.915 10.524 4.852 1.00 93.31 358 ASN A N 1
ATOM 2823 C CA . ASN A 1 358 ? 4.525 10.201 5.131 1.00 93.31 358 ASN A CA 1
ATOM 2824 C C . ASN A 1 358 ? 3.849 9.497 3.956 1.00 93.31 358 ASN A C 1
ATOM 2826 O O . ASN A 1 358 ? 3.750 10.018 2.850 1.00 93.31 358 ASN A O 1
ATOM 2830 N N . MET A 1 359 ? 3.325 8.314 4.256 1.00 95.31 359 MET A N 1
ATOM 2831 C CA . MET A 1 359 ? 2.545 7.489 3.345 1.00 95.31 359 MET A CA 1
ATOM 2832 C C . MET A 1 359 ? 1.252 7.065 4.031 1.00 95.31 359 MET A C 1
ATOM 2834 O O . MET A 1 359 ? 1.265 6.750 5.229 1.00 95.31 359 MET A O 1
ATOM 2838 N N . ASN A 1 360 ? 0.173 6.951 3.262 1.00 94.19 360 ASN A N 1
ATOM 2839 C CA . ASN A 1 360 ? -1.035 6.274 3.714 1.00 94.19 360 ASN A CA 1
ATOM 2840 C C . ASN A 1 360 ? -0.734 4.782 3.959 1.00 94.19 360 ASN A C 1
ATOM 2842 O O . ASN A 1 360 ? -0.090 4.107 3.144 1.00 94.19 360 ASN A O 1
ATOM 2846 N N . ILE A 1 361 ? -1.187 4.259 5.103 1.00 92.50 361 ILE A N 1
ATOM 2847 C CA . ILE A 1 361 ? -0.918 2.875 5.490 1.00 92.50 361 ILE A CA 1
ATOM 2848 C C . ILE A 1 361 ? -1.572 1.841 4.578 1.00 92.50 361 ILE A C 1
ATOM 2850 O O . ILE A 1 361 ? -1.028 0.759 4.377 1.00 92.50 361 ILE A O 1
ATOM 2854 N N . GLU A 1 362 ? -2.691 2.181 3.957 1.00 92.06 362 GLU A N 1
ATOM 2855 C CA . GLU A 1 362 ? -3.406 1.277 3.060 1.00 92.06 362 GLU A CA 1
ATOM 2856 C C . GLU A 1 362 ? -2.724 1.153 1.690 1.00 92.06 362 GLU A C 1
ATOM 2858 O O . GLU A 1 362 ? -2.904 0.165 0.978 1.00 92.06 362 GLU A O 1
ATOM 2863 N N . TYR A 1 363 ? -1.883 2.121 1.322 1.00 95.44 363 TYR A N 1
ATOM 2864 C CA . TYR A 1 363 ? -1.294 2.226 -0.015 1.00 95.44 363 TYR A CA 1
ATOM 2865 C C . TYR A 1 363 ? 0.039 1.516 -0.174 1.00 95.44 363 TYR A C 1
ATOM 2867 O O . TYR A 1 363 ? 0.568 1.453 -1.273 1.00 95.44 363 TYR A O 1
ATOM 2875 N N . THR A 1 364 ? 0.610 0.961 0.883 1.00 94.56 364 THR A N 1
ATOM 2876 C CA . THR A 1 364 ? 2.027 0.562 0.900 1.00 94.56 364 THR A CA 1
ATOM 2877 C C . THR A 1 364 ? 2.235 -0.933 1.141 1.00 94.56 364 THR A C 1
ATOM 2879 O O . THR A 1 364 ? 3.360 -1.364 1.390 1.00 94.56 364 THR A O 1
ATOM 2882 N N . GLY A 1 365 ? 1.169 -1.734 1.044 1.00 92.38 365 GLY A N 1
ATOM 2883 C CA . GLY A 1 365 ? 1.192 -3.189 1.213 1.00 92.38 365 GLY A CA 1
ATOM 2884 C C . GLY A 1 365 ? 0.307 -3.676 2.360 1.00 92.38 365 GLY A C 1
ATOM 2885 O O . GLY A 1 365 ? -0.526 -2.947 2.892 1.00 92.38 365 GLY A O 1
ATOM 2886 N N . ASN A 1 366 ? 0.526 -4.919 2.782 1.00 91.50 366 ASN A N 1
ATOM 2887 C CA . ASN A 1 366 ? -0.234 -5.569 3.849 1.00 91.50 366 ASN A CA 1
ATOM 2888 C C . ASN A 1 366 ? -0.089 -4.818 5.189 1.00 91.50 366 ASN A C 1
ATOM 2890 O O . ASN A 1 366 ? 0.997 -4.766 5.771 1.00 91.50 366 ASN A O 1
ATOM 2894 N N . VAL A 1 367 ? -1.183 -4.244 5.692 1.00 91.12 367 VAL A N 1
ATOM 2895 C CA . VAL A 1 367 ? -1.203 -3.463 6.943 1.00 91.12 367 VAL A CA 1
ATOM 2896 C C . VAL A 1 367 ? -0.936 -4.346 8.165 1.00 91.12 367 VAL A C 1
ATOM 2898 O O . VAL A 1 367 ? -0.330 -3.910 9.139 1.00 91.12 367 VAL A O 1
ATOM 2901 N N . PHE A 1 368 ? -1.310 -5.626 8.112 1.00 90.31 368 PHE A N 1
ATOM 2902 C CA . PHE A 1 368 ? -1.229 -6.540 9.255 1.00 90.31 368 PHE A CA 1
ATOM 2903 C C . PHE A 1 368 ? 0.188 -7.045 9.549 1.00 90.31 368 PHE A C 1
ATOM 2905 O O . PHE A 1 368 ? 0.415 -7.659 10.590 1.00 90.31 368 PHE A O 1
ATOM 2912 N N . ILE A 1 369 ? 1.151 -6.781 8.660 1.00 91.62 369 ILE A N 1
ATOM 2913 C CA . ILE A 1 369 ? 2.578 -7.042 8.914 1.00 91.62 369 ILE A CA 1
ATOM 2914 C C . ILE A 1 369 ? 3.362 -5.765 9.243 1.00 91.62 369 ILE A C 1
ATOM 2916 O O . ILE A 1 369 ? 4.534 -5.856 9.627 1.00 91.62 369 ILE A O 1
ATOM 2920 N N . ALA A 1 370 ? 2.740 -4.588 9.106 1.00 93.50 370 ALA A N 1
ATOM 2921 C CA . ALA A 1 370 ? 3.366 -3.319 9.444 1.00 93.50 370 ALA A CA 1
ATOM 2922 C C . ALA A 1 370 ? 3.704 -3.261 10.943 1.00 93.50 370 ALA A C 1
ATOM 2924 O O . ALA A 1 370 ? 3.096 -3.929 11.783 1.00 93.50 370 ALA A O 1
ATOM 2925 N N . SER A 1 371 ? 4.736 -2.497 11.292 1.00 95.31 371 SER A N 1
ATOM 2926 C CA . SER A 1 371 ? 4.994 -2.166 12.697 1.00 95.31 371 SER A CA 1
ATOM 2927 C C . SER A 1 371 ? 3.884 -1.267 13.238 1.00 95.31 371 SER A C 1
ATOM 2929 O O . SER A 1 371 ? 3.320 -0.477 12.493 1.00 95.31 371 SER A O 1
ATOM 2931 N N . TYR A 1 372 ? 3.567 -1.382 14.527 1.00 93.06 372 TYR A N 1
ATOM 2932 C CA . TYR A 1 372 ? 2.513 -0.563 15.119 1.00 93.06 372 TYR A CA 1
ATOM 2933 C C . TYR A 1 372 ? 2.951 0.892 15.254 1.00 93.06 372 TYR A C 1
ATOM 2935 O O . TYR A 1 372 ? 4.128 1.159 15.491 1.00 93.06 372 TYR A O 1
ATOM 2943 N N . SER A 1 373 ? 2.009 1.818 15.138 1.00 90.25 373 SER A N 1
ATOM 2944 C CA . SER A 1 373 ? 2.200 3.252 15.348 1.00 90.25 373 SER A CA 1
ATOM 2945 C C . SER A 1 373 ? 1.071 3.817 16.219 1.00 90.25 373 SER A C 1
ATOM 2947 O O . SER A 1 373 ? 0.216 3.079 16.706 1.00 90.25 373 SER A O 1
ATOM 2949 N N . ASP A 1 374 ? 1.082 5.129 16.420 1.00 82.94 374 ASP A N 1
ATOM 2950 C CA . ASP A 1 374 ? -0.019 5.905 17.001 1.00 82.94 374 ASP A CA 1
ATOM 2951 C C . ASP A 1 374 ? -1.356 5.728 16.256 1.00 82.94 374 ASP A C 1
ATOM 2953 O O . ASP A 1 374 ? -2.404 5.623 16.885 1.00 82.94 374 ASP A O 1
ATOM 2957 N N . VAL A 1 375 ? -1.310 5.646 14.925 1.00 81.88 375 VAL A N 1
ATOM 2958 C CA . VAL A 1 375 ? -2.474 5.403 14.059 1.00 81.88 375 VAL A CA 1
ATOM 2959 C C . VAL A 1 375 ? -2.795 3.909 13.938 1.00 81.88 375 VAL A C 1
ATOM 2961 O O . VAL A 1 375 ? -3.952 3.511 14.045 1.00 81.88 375 VAL A O 1
ATOM 2964 N N . TRP A 1 376 ? -1.786 3.057 13.722 1.00 88.75 376 TRP A N 1
ATOM 2965 C CA . TRP A 1 376 ? -1.984 1.617 13.525 1.00 88.75 376 TRP A CA 1
ATOM 2966 C C . TRP A 1 376 ? -1.575 0.817 14.758 1.00 88.75 376 TRP A C 1
ATOM 2968 O O . TRP A 1 376 ? -0.433 0.380 14.891 1.00 88.75 376 TRP A O 1
ATOM 2978 N N . THR A 1 377 ? -2.511 0.629 15.682 1.00 85.44 377 THR A N 1
ATOM 2979 C CA . THR A 1 377 ? -2.248 -0.023 16.970 1.00 85.44 377 THR A CA 1
ATOM 2980 C C . THR A 1 377 ? -2.411 -1.546 16.907 1.00 85.44 377 THR A C 1
ATOM 2982 O O . THR A 1 377 ? -3.008 -2.101 15.982 1.00 85.44 377 THR A O 1
ATOM 2985 N N . ALA A 1 378 ? -1.920 -2.246 17.935 1.00 79.62 378 ALA A N 1
ATOM 2986 C CA . ALA A 1 378 ? -2.125 -3.690 18.072 1.00 79.62 378 ALA A CA 1
ATOM 2987 C C . ALA A 1 378 ? -3.616 -4.070 18.150 1.00 79.62 378 ALA A C 1
ATOM 2989 O O . ALA A 1 378 ? -4.021 -5.096 17.599 1.00 79.62 378 ALA A O 1
ATOM 2990 N N . ASP A 1 379 ? -4.434 -3.235 18.796 1.00 75.88 379 ASP A N 1
ATOM 2991 C CA . ASP A 1 379 ? -5.880 -3.440 18.868 1.00 75.88 379 ASP A CA 1
ATOM 2992 C C . ASP A 1 379 ? -6.542 -3.219 17.507 1.00 75.88 379 ASP A C 1
ATOM 2994 O O . ASP A 1 379 ? -7.332 -4.062 17.086 1.00 75.88 379 ASP A O 1
ATOM 2998 N N . ALA A 1 380 ? -6.167 -2.164 16.773 1.00 77.69 380 ALA A N 1
ATOM 2999 C CA . ALA A 1 380 ? -6.660 -1.931 15.414 1.00 77.69 380 ALA A CA 1
ATOM 3000 C C . ALA A 1 380 ? -6.347 -3.121 14.490 1.00 77.69 380 ALA A C 1
ATOM 3002 O O . ALA A 1 380 ? -7.235 -3.628 13.806 1.00 77.69 380 ALA A O 1
ATOM 3003 N N . ALA A 1 381 ? -5.119 -3.647 14.545 1.00 80.50 381 ALA A N 1
ATOM 3004 C CA . ALA A 1 381 ? -4.732 -4.832 13.784 1.00 80.50 381 ALA A CA 1
ATOM 3005 C C . ALA A 1 381 ? -5.538 -6.079 14.186 1.00 80.50 381 ALA A C 1
ATOM 3007 O O . ALA A 1 381 ? -5.998 -6.831 13.324 1.00 80.50 381 ALA A O 1
ATOM 3008 N N . LYS A 1 382 ? -5.739 -6.298 15.490 1.00 78.19 382 LYS A N 1
ATOM 3009 C CA . LYS A 1 382 ? -6.529 -7.419 16.016 1.00 78.19 382 LYS A CA 1
ATOM 3010 C C . LYS A 1 382 ? -7.985 -7.353 15.551 1.00 78.19 382 LYS A C 1
ATOM 3012 O O . LYS A 1 382 ? -8.502 -8.361 15.073 1.00 78.19 382 LYS A O 1
ATOM 3017 N N . TYR A 1 383 ? -8.635 -6.198 15.693 1.00 75.69 383 TYR A N 1
ATOM 3018 C CA . TYR A 1 383 ? -10.025 -6.016 15.274 1.00 75.69 383 TYR A CA 1
ATOM 3019 C C . TYR A 1 383 ? -10.168 -6.087 13.757 1.00 75.69 383 TYR A C 1
ATOM 3021 O O . TYR A 1 383 ? -11.066 -6.770 13.281 1.00 75.69 383 TYR A O 1
ATOM 3029 N N . GLY A 1 384 ? -9.236 -5.497 13.007 1.00 79.31 384 GLY A N 1
ATOM 3030 C CA . GLY A 1 384 ? -9.202 -5.572 11.549 1.00 79.31 384 GLY A CA 1
ATOM 3031 C C . GLY A 1 384 ? -9.067 -7.000 11.008 1.00 79.31 384 GLY A C 1
ATOM 3032 O O . GLY A 1 384 ? -9.741 -7.372 10.053 1.00 79.31 384 GLY A O 1
ATOM 3033 N N . LEU A 1 385 ? -8.243 -7.843 11.643 1.00 80.50 385 LEU A N 1
ATOM 3034 C CA . LEU A 1 385 ? -8.141 -9.262 11.281 1.00 80.50 385 LEU A CA 1
ATOM 3035 C C . LEU A 1 385 ? -9.435 -10.022 11.564 1.00 80.50 385 LEU A C 1
ATOM 3037 O O . LEU A 1 385 ? -9.830 -10.878 10.775 1.00 80.50 385 LEU A O 1
ATOM 3041 N N . GLU A 1 386 ? -10.062 -9.752 12.706 1.00 73.69 386 GLU A N 1
ATOM 3042 C CA . GLU A 1 386 ? -11.329 -10.380 13.072 1.00 73.69 386 GLU A CA 1
ATOM 3043 C C . GLU A 1 386 ? -12.438 -9.977 12.096 1.00 73.69 386 GLU A C 1
ATOM 3045 O O . GLU A 1 386 ? -13.162 -10.832 11.597 1.00 73.69 386 GLU A O 1
ATOM 3050 N N . GLN A 1 387 ? -12.471 -8.697 11.734 1.00 74.06 387 GLN A N 1
ATOM 3051 C CA . GLN A 1 387 ? -13.301 -8.135 10.679 1.00 74.06 387 GLN A CA 1
ATOM 3052 C C . GLN A 1 387 ? -13.158 -8.896 9.365 1.00 74.06 387 GLN A C 1
ATOM 3054 O O . GLN A 1 387 ? -14.112 -9.497 8.878 1.00 74.06 387 GLN A O 1
ATOM 3059 N N . ASN A 1 388 ? -11.936 -8.957 8.848 1.00 78.12 388 ASN A N 1
ATOM 3060 C CA . ASN A 1 388 ? -11.647 -9.620 7.587 1.00 78.12 388 ASN A CA 1
ATOM 3061 C C . ASN A 1 388 ? -12.046 -11.108 7.602 1.00 78.12 388 ASN A C 1
ATOM 3063 O O . ASN A 1 388 ? -12.532 -11.622 6.597 1.00 78.12 388 ASN A O 1
ATOM 3067 N N . LYS A 1 389 ? -11.862 -11.813 8.729 1.00 74.75 389 LYS A N 1
ATOM 3068 C CA . LYS A 1 389 ? -12.282 -13.220 8.869 1.00 74.75 389 LYS A CA 1
ATOM 3069 C C . LYS A 1 389 ? -13.794 -13.379 8.786 1.00 74.75 389 LYS A C 1
ATOM 3071 O O . LYS A 1 389 ? -14.268 -14.302 8.131 1.00 74.75 389 LYS A O 1
ATOM 3076 N N . GLN A 1 390 ? -14.536 -12.516 9.468 1.00 64.88 390 GLN A N 1
ATOM 3077 C CA . GLN A 1 390 ? -15.987 -12.625 9.535 1.00 64.88 390 GLN A CA 1
ATOM 3078 C C . GLN A 1 390 ? -16.663 -12.185 8.222 1.00 64.88 390 GLN A C 1
ATOM 3080 O O . GLN A 1 390 ? -17.689 -12.760 7.863 1.00 64.88 390 GLN A O 1
ATOM 3085 N N . SER A 1 391 ? -16.035 -11.304 7.430 1.00 64.62 391 SER A N 1
ATOM 3086 C CA . SER A 1 391 ? -16.450 -10.987 6.048 1.00 64.62 391 SER A CA 1
ATOM 3087 C C . SER A 1 391 ? -16.407 -12.176 5.088 1.00 64.62 391 SER A C 1
ATOM 3089 O O . SER A 1 391 ? -17.239 -12.260 4.190 1.00 64.62 391 SER A O 1
ATOM 3091 N N . VAL A 1 392 ? -15.473 -13.115 5.270 1.00 60.25 392 VAL A N 1
ATOM 3092 C CA . VAL A 1 392 ? -15.360 -14.318 4.418 1.00 60.25 392 VAL A CA 1
ATOM 3093 C C . VAL A 1 392 ? -16.418 -15.370 4.771 1.00 60.25 392 VAL A C 1
ATOM 3095 O O . VAL A 1 392 ? -16.822 -16.155 3.922 1.00 60.25 392 VAL A O 1
ATOM 3098 N N . LEU A 1 393 ? -16.906 -15.387 6.014 1.00 46.06 393 LEU A N 1
ATOM 3099 C CA . LEU A 1 393 ? -17.879 -16.372 6.511 1.00 46.06 393 LEU A CA 1
ATOM 3100 C C . LEU A 1 393 ? -19.339 -16.021 6.160 1.00 46.06 393 LEU A C 1
ATOM 3102 O O . LEU A 1 393 ? -20.267 -16.619 6.700 1.00 46.06 393 LEU A O 1
ATOM 3106 N N . GLY A 1 394 ? -19.552 -15.040 5.278 1.00 43.34 394 GLY A N 1
ATOM 3107 C CA . GLY A 1 394 ? -20.869 -14.538 4.893 1.00 43.34 394 GLY A CA 1
ATOM 3108 C C . GLY A 1 394 ? -21.701 -15.447 3.978 1.00 43.34 394 GLY A C 1
ATOM 3109 O O . GLY A 1 394 ? -22.878 -15.122 3.776 1.00 43.34 394 GLY A O 1
ATOM 3110 N N . GLU A 1 395 ? -21.152 -16.549 3.453 1.00 35.22 395 GLU A N 1
ATOM 3111 C CA . GLU A 1 395 ? -21.871 -17.510 2.589 1.00 35.22 395 GLU A CA 1
ATOM 3112 C C . GLU A 1 395 ? -22.960 -18.296 3.339 1.00 35.22 395 GLU A C 1
ATOM 3114 O O . GLU A 1 395 ? -22.662 -18.992 4.334 1.00 35.22 395 GLU A O 1
#

Sequence (395 aa):
MKKIIAMLLSAVLLSFALVSCDEFDPDYWKDKYGVQDTTVYNVYYDFYVITEDGTDEPAKVTVNDSINQLLKKYNTQVKIHYLTATEYQTALKADVEAGPTDLSDTEFRNYLYGGRIVLINDKDMLSDYNFADLAPYLASNKFGDLAPDYKSPLLDAAYVNGALYGVPNNRVFGSYDYIQINREIAERKLGVSAQTTLLSITSMDDEHALELKAKIAEYNANNDPGEADLVESDVITLVTDKPYEYKQTEEAKKVEGTARQQYIVNVARYPVANADEAYASAYGVLPSANKTEAGKNEQGEDIQVVLVDYTDRAMEIIYALNKDKNIRNTLQYGVKGANYTVVDGIVVKSTEEDRVYNMNIEYTGNVFIASYSDVWTADAAKYGLEQNKQSVLGE

pLDDT: mean 70.38, std 21.73, range [28.28, 98.0]